Protein AF-A0A2T4VUI7-F1 (afdb_monomer)

Sequence (573 aa):
MQGNRWLVAGALALVMSFVGCDCGETPPGNTDDGGVISGRDGGNGEPDGGGTTPDGGDGTVLDGGPGSQCVAAGALCSRDKGAQCCTGVCGEDGHCPEPNPLCRSAGESCTSGIECCTNVCEGGKCGSSQCLDIGGSCSTPEQCCTKTCTSGQCAQIPSDTTSVCKVVGQACSVDGDCCSTNCQAGICARAYSCQGYNDICTRNAECCGNACSANADGGVGRCQFVTGGGGGGCIQDGNPCSSGSTCCSRTCVDLGYGATVCQPVSGCKLTGNFCTQDSDCCGGGPNPNGSVKCVGGRCDNGQSCNGVGNICGAGKLPDGGVTDINASQNCCDGKKAVCHVDSSGVPRCFGSAGIDGGLGACPSGYTGEPGCCMPEGNTCQFSDQCCNDALCLPAGDGTGRLSCQKPTCAPVGTLCNQGGVTCCPGTQCLPNTELTSACQVPPSTSDGGTPSTDGGTTADAGTGGPTCQANGATCTGGAQCCSGTCSGGTCQQPTVCEPQNGACTSGSDCCQGLRCDIPSGTTTGTCQPGATCSSSGQACSTANPCCSGLACTSSTGAACNGTSACACRVIIN

Structure (mmCIF, N/CA/C/O backbone):
data_AF-A0A2T4VUI7-F1
#
_entry.id   AF-A0A2T4VUI7-F1
#
loop_
_atom_site.group_PDB
_atom_site.id
_atom_site.type_symbol
_atom_site.label_atom_id
_atom_site.label_alt_id
_atom_site.label_comp_id
_atom_site.label_asym_id
_atom_site.label_entity_id
_atom_site.label_seq_id
_atom_site.pdbx_PDB_ins_code
_atom_site.Cartn_x
_atom_site.Cartn_y
_atom_site.Cartn_z
_atom_site.occupancy
_atom_site.B_iso_or_equiv
_atom_site.auth_seq_id
_atom_site.auth_comp_id
_atom_site.auth_asym_id
_atom_site.auth_atom_id
_atom_site.pdbx_PDB_model_num
ATOM 1 N N . MET A 1 1 ? -28.086 19.194 -52.677 1.00 34.38 1 MET A N 1
ATOM 2 C CA . MET A 1 1 ? -29.323 18.490 -53.083 1.00 34.38 1 MET A CA 1
ATOM 3 C C . MET A 1 1 ? -29.691 17.571 -51.920 1.00 34.38 1 MET A C 1
ATOM 5 O O . MET A 1 1 ? -28.932 16.654 -51.662 1.00 34.38 1 MET A O 1
ATOM 9 N N . GLN A 1 2 ? -30.502 18.031 -50.954 1.00 35.28 2 GLN A N 1
ATOM 10 C CA . GLN A 1 2 ? -31.954 17.740 -50.836 1.00 35.28 2 GLN A CA 1
ATOM 11 C C . GLN A 1 2 ? -32.261 16.255 -51.094 1.00 35.28 2 GLN A C 1
ATOM 13 O O . GLN A 1 2 ? -32.078 15.803 -52.215 1.00 35.28 2 GLN A O 1
ATOM 18 N N . GLY A 1 3 ? -32.540 15.444 -50.069 1.00 35.12 3 GLY A N 1
ATOM 19 C CA . GLY A 1 3 ? -33.860 15.168 -49.449 1.00 35.12 3 GLY A CA 1
ATOM 20 C C . GLY A 1 3 ? -33.919 13.634 -49.236 1.00 35.12 3 GLY A C 1
ATOM 21 O O . GLY A 1 3 ? -33.196 12.934 -49.931 1.00 35.12 3 GLY A O 1
ATOM 22 N N . ASN A 1 4 ? -34.621 12.968 -48.313 1.00 39.28 4 ASN A N 1
ATOM 23 C CA . ASN A 1 4 ? -35.848 13.173 -47.534 1.00 39.28 4 ASN A CA 1
ATOM 24 C C . ASN A 1 4 ? -35.764 12.222 -46.307 1.00 39.28 4 ASN A C 1
ATOM 26 O O . ASN A 1 4 ? -35.313 11.093 -46.458 1.00 39.28 4 ASN A O 1
ATOM 30 N N . ARG A 1 5 ? -36.006 12.639 -45.053 1.00 45.31 5 ARG A N 1
ATOM 31 C CA . ARG A 1 5 ? -37.287 12.586 -44.298 1.00 45.31 5 ARG A CA 1
ATOM 32 C C . ARG A 1 5 ? -38.210 11.409 -44.642 1.00 45.31 5 ARG A C 1
ATOM 34 O O . ARG A 1 5 ? -38.804 11.472 -45.701 1.00 45.31 5 ARG A O 1
ATOM 41 N N . TRP A 1 6 ? -38.463 10.495 -43.695 1.00 37.56 6 TRP A N 1
ATOM 42 C CA . TRP A 1 6 ? -39.817 10.042 -43.317 1.00 37.56 6 TRP A CA 1
ATOM 43 C C . TRP A 1 6 ? -39.835 9.660 -41.825 1.00 37.56 6 TRP A C 1
ATOM 45 O O . TRP A 1 6 ? -39.021 8.880 -41.345 1.00 37.56 6 TRP A O 1
ATOM 55 N N . LEU A 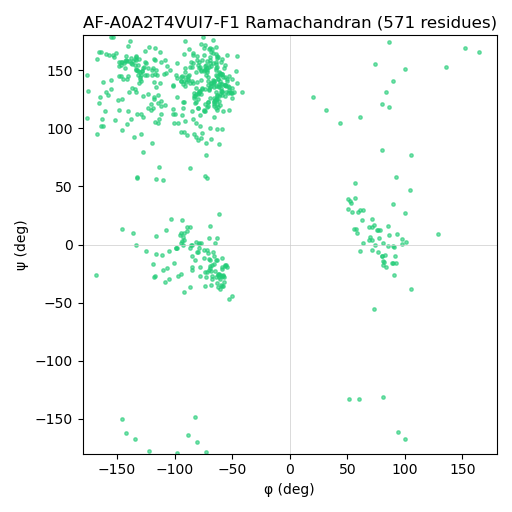1 7 ? -40.759 10.298 -41.112 1.00 43.22 7 LEU A N 1
ATOM 56 C CA . LEU A 1 7 ? -41.138 10.153 -39.710 1.00 43.22 7 LEU A CA 1
ATOM 57 C C . LEU A 1 7 ? -42.601 9.710 -39.777 1.00 43.22 7 LEU A C 1
ATOM 59 O O . LEU A 1 7 ? -43.368 10.452 -40.383 1.00 43.22 7 LEU A O 1
ATOM 63 N N . VAL A 1 8 ? -42.998 8.591 -39.167 1.00 37.22 8 VAL A N 1
ATOM 64 C CA . VAL A 1 8 ? -44.379 8.394 -38.685 1.00 37.22 8 VAL A CA 1
ATOM 65 C C . VAL A 1 8 ? -44.348 7.505 -37.443 1.00 37.22 8 VAL A C 1
ATOM 67 O O . VAL A 1 8 ? -43.961 6.341 -37.496 1.00 37.22 8 VAL A O 1
ATOM 70 N N . ALA A 1 9 ? -44.767 8.105 -36.333 1.00 37.88 9 ALA A N 1
ATOM 71 C CA . ALA A 1 9 ? -45.204 7.456 -35.109 1.00 37.88 9 ALA A CA 1
ATOM 72 C C . ALA A 1 9 ? -46.652 6.958 -35.258 1.00 37.88 9 ALA A C 1
ATOM 74 O O . ALA A 1 9 ? -47.438 7.552 -35.995 1.00 37.88 9 ALA A O 1
ATOM 75 N N . GLY A 1 10 ? -47.031 5.930 -34.500 1.00 31.25 10 GLY A N 1
ATOM 76 C CA . GLY A 1 10 ? -48.417 5.480 -34.392 1.00 31.25 10 GLY A CA 1
ATOM 77 C C . GLY A 1 10 ? -48.615 4.577 -33.182 1.00 31.25 10 GLY A C 1
ATOM 78 O O . GLY A 1 10 ? -48.238 3.412 -33.205 1.00 31.25 10 GLY A O 1
ATOM 79 N N . ALA A 1 11 ? -49.177 5.157 -32.126 1.00 38.22 11 ALA A N 1
ATOM 80 C CA . ALA A 1 11 ? -49.589 4.513 -30.888 1.00 38.22 11 ALA A CA 1
ATOM 81 C C . ALA A 1 11 ? -50.851 3.650 -31.070 1.00 38.22 11 ALA A C 1
ATOM 83 O O . ALA A 1 11 ? -51.712 3.999 -31.876 1.00 38.22 11 ALA A O 1
ATOM 84 N N . LEU A 1 12 ? -51.031 2.627 -30.225 1.00 32.62 12 LEU A N 1
ATOM 85 C CA . LEU A 1 12 ? -52.347 2.315 -29.659 1.00 32.62 12 LEU A CA 1
ATOM 86 C C . LEU A 1 12 ? -52.221 1.554 -28.330 1.00 32.62 12 LEU A C 1
ATOM 88 O O . LEU A 1 12 ? -51.445 0.612 -28.201 1.00 32.62 12 LEU A O 1
ATOM 92 N N . ALA A 1 13 ? -53.009 2.012 -27.362 1.00 37.75 13 ALA A N 1
ATOM 93 C CA . ALA A 1 13 ? -53.161 1.512 -26.005 1.00 37.75 13 ALA A CA 1
ATOM 94 C C . ALA A 1 13 ? -54.387 0.588 -25.867 1.00 37.75 13 ALA A C 1
ATOM 96 O O . ALA A 1 13 ? -55.362 0.749 -26.598 1.00 37.75 13 ALA A O 1
ATOM 97 N N . LEU A 1 14 ? -54.359 -0.297 -24.863 1.00 32.88 14 LEU A N 1
ATOM 98 C CA . LEU A 1 14 ? -55.512 -0.905 -24.171 1.00 32.88 14 LEU A CA 1
ATOM 99 C C . LEU A 1 14 ? -54.946 -1.480 -22.846 1.00 32.88 14 LEU A C 1
ATOM 101 O O . LEU A 1 14 ? -54.030 -2.289 -22.919 1.00 32.88 14 LEU A O 1
ATOM 105 N N . VAL A 1 15 ? -55.158 -0.969 -21.625 1.00 36.12 15 VAL A N 1
ATOM 106 C CA . VAL A 1 15 ? -56.336 -0.618 -20.795 1.00 36.12 15 VAL A CA 1
ATOM 107 C C . VAL A 1 15 ? -56.990 -1.820 -20.074 1.00 36.12 15 VAL A C 1
ATOM 109 O O . VAL A 1 15 ? -57.531 -2.707 -20.723 1.00 36.12 15 VAL A O 1
ATOM 112 N N . MET A 1 16 ? -57.011 -1.696 -18.727 1.00 35.44 16 MET A N 1
ATOM 113 C CA . MET A 1 16 ? -57.771 -2.382 -17.644 1.00 35.44 16 MET A CA 1
ATOM 114 C C . MET A 1 16 ? -57.169 -3.652 -17.006 1.00 35.44 16 MET A C 1
ATOM 116 O O . MET A 1 16 ? -56.692 -4.515 -17.723 1.00 35.44 16 MET A O 1
ATOM 120 N N . SER A 1 17 ? -57.236 -3.921 -15.689 1.00 37.09 17 SER A N 1
ATOM 121 C CA . SER A 1 17 ? -57.601 -3.166 -14.466 1.00 37.09 17 SER A CA 1
ATOM 122 C C . SER A 1 17 ? -57.369 -4.057 -13.219 1.00 37.09 17 SER A C 1
ATOM 124 O O . SER A 1 17 ? -57.589 -5.260 -13.284 1.00 37.09 17 SER A O 1
ATOM 126 N N . PHE A 1 18 ? -56.956 -3.419 -12.115 1.00 37.16 18 PHE A N 1
ATOM 127 C CA . PHE A 1 18 ? -57.157 -3.665 -10.665 1.00 37.16 18 PHE A CA 1
ATOM 128 C C . PHE A 1 18 ? -57.574 -5.036 -10.083 1.00 37.16 18 PHE A C 1
ATOM 130 O O . PHE A 1 18 ? -58.681 -5.485 -10.349 1.00 37.16 18 PHE A O 1
ATOM 137 N N . VAL A 1 19 ? -56.781 -5.518 -9.103 1.00 40.31 19 VAL A N 1
ATOM 138 C CA . VAL A 1 19 ? -57.129 -5.964 -7.716 1.00 40.31 19 VAL A CA 1
ATOM 139 C C . VAL A 1 19 ? -55.799 -5.868 -6.918 1.00 40.31 19 VAL A C 1
ATOM 141 O O . VAL A 1 19 ? -54.789 -6.328 -7.430 1.00 40.31 19 VAL A O 1
ATOM 144 N N . GLY A 1 20 ? -55.602 -5.246 -5.750 1.00 34.50 20 GLY A N 1
ATOM 145 C CA . GLY A 1 20 ? -56.493 -4.836 -4.668 1.00 34.50 20 GLY A CA 1
ATOM 146 C C . GLY A 1 20 ? -56.333 -5.764 -3.454 1.00 34.50 20 GLY A C 1
ATOM 147 O O . GLY A 1 20 ? -57.193 -6.610 -3.264 1.00 34.50 20 GLY A O 1
ATOM 148 N N . CYS A 1 21 ? -55.270 -5.622 -2.648 1.00 32.50 21 CYS A N 1
ATOM 149 C CA . CYS A 1 21 ? -55.190 -6.231 -1.310 1.00 32.50 21 CYS A CA 1
ATOM 150 C C . CYS A 1 21 ? -54.654 -5.218 -0.290 1.00 32.50 21 CYS A C 1
ATOM 152 O O . CYS A 1 21 ? -53.450 -5.085 -0.094 1.00 32.50 21 CYS A O 1
ATOM 154 N N . ASP A 1 22 ? -55.593 -4.527 0.345 1.00 40.19 22 ASP A N 1
ATOM 155 C CA . ASP A 1 22 ? -55.513 -4.005 1.707 1.00 40.19 22 ASP A CA 1
ATOM 156 C C . ASP A 1 22 ? -56.849 -4.387 2.359 1.00 40.19 22 ASP A C 1
ATOM 158 O O . ASP A 1 22 ? -57.880 -4.202 1.712 1.00 40.19 22 ASP A O 1
ATOM 162 N N . CYS A 1 23 ? -56.812 -4.964 3.561 1.00 31.72 23 CYS A N 1
ATOM 163 C CA . CYS A 1 23 ? -57.872 -4.964 4.576 1.00 31.72 23 CYS A CA 1
ATOM 164 C C . CYS A 1 23 ? -57.251 -5.439 5.904 1.00 31.72 23 CYS A C 1
ATOM 166 O O . CYS A 1 23 ? -56.719 -6.549 5.976 1.00 31.72 23 CYS A O 1
ATOM 168 N N . GLY A 1 24 ? -57.339 -4.605 6.942 1.00 37.72 24 GLY A N 1
ATOM 169 C CA . GLY A 1 24 ? -56.974 -4.930 8.320 1.00 37.72 24 GLY A CA 1
ATOM 170 C C . GLY A 1 24 ? -58.098 -5.542 9.173 1.00 37.72 24 GLY A C 1
ATOM 171 O O . GLY A 1 24 ? -59.138 -5.950 8.666 1.00 37.72 24 GLY A O 1
ATOM 172 N N . GLU A 1 25 ? -57.834 -5.504 10.487 1.00 33.25 25 GLU A N 1
ATOM 173 C CA . GLU A 1 25 ? -58.699 -5.739 11.666 1.00 33.25 25 GLU A CA 1
ATOM 174 C C . GLU A 1 25 ? -58.955 -7.189 12.170 1.00 33.25 25 GLU A C 1
ATOM 176 O O . GLU A 1 25 ? -59.269 -8.117 11.432 1.00 33.25 25 GLU A O 1
ATOM 181 N N . THR A 1 26 ? -58.780 -7.336 13.497 1.00 40.25 26 THR A N 1
ATOM 182 C CA . THR A 1 26 ? -59.082 -8.451 14.444 1.00 40.25 26 THR A CA 1
ATOM 183 C C . THR A 1 26 ? -60.610 -8.684 14.596 1.00 40.25 26 THR A C 1
ATOM 185 O O . THR A 1 26 ? -61.327 -7.854 14.035 1.00 40.25 26 THR A O 1
ATOM 188 N N . PRO A 1 27 ? -61.209 -9.685 15.331 1.00 48.72 27 PRO A N 1
ATOM 189 C CA . PRO A 1 27 ? -60.799 -10.503 16.521 1.00 48.72 27 PRO A CA 1
ATOM 190 C C . PRO A 1 27 ? -61.359 -11.984 16.456 1.00 48.72 27 PRO A C 1
ATOM 192 O O . PRO A 1 27 ? -61.575 -12.431 15.331 1.00 48.72 27 PRO A O 1
ATOM 195 N N . PRO A 1 28 ? -61.684 -12.783 17.525 1.00 47.53 28 PRO A N 1
ATOM 196 C CA . PRO A 1 28 ? -61.450 -12.750 18.983 1.00 47.53 28 PRO A CA 1
ATOM 197 C C . PRO A 1 28 ? -60.712 -14.012 19.524 1.00 47.53 28 PRO A C 1
ATOM 199 O O . PRO A 1 28 ? -60.279 -14.875 18.767 1.00 47.53 28 PRO A O 1
ATOM 202 N N . GLY A 1 29 ? -60.514 -14.082 20.847 1.00 30.31 29 GLY A N 1
ATOM 203 C CA . GLY A 1 29 ? -59.561 -14.982 21.506 1.00 30.31 29 GLY A CA 1
ATOM 204 C C . GLY A 1 29 ? -60.074 -16.301 22.092 1.00 30.31 29 GLY A C 1
ATOM 205 O O . GLY A 1 29 ? -61.255 -16.623 22.030 1.00 30.31 29 GLY A O 1
ATOM 206 N N . ASN A 1 30 ? -59.116 -17.032 22.669 1.00 33.41 30 ASN A N 1
ATOM 207 C CA . ASN A 1 30 ? -59.160 -17.797 23.928 1.00 33.41 30 ASN A CA 1
ATOM 208 C C . ASN A 1 30 ? -57.744 -18.369 24.156 1.00 33.41 30 ASN A C 1
ATOM 210 O O . ASN A 1 30 ? -57.196 -19.006 23.261 1.00 33.41 30 ASN A O 1
ATOM 214 N N . THR A 1 31 ? -57.014 -17.832 25.140 1.00 35.31 31 THR A N 1
ATOM 215 C CA . THR A 1 31 ? -56.717 -18.455 26.453 1.00 35.31 31 THR A CA 1
ATOM 216 C C . THR A 1 31 ? -55.952 -19.771 26.342 1.00 35.31 31 THR A C 1
ATOM 218 O O . THR A 1 31 ? -56.517 -20.767 25.907 1.00 35.31 31 THR A O 1
ATOM 221 N N . ASP A 1 32 ? -54.677 -19.755 26.743 1.00 38.62 32 ASP A N 1
ATOM 222 C CA . ASP A 1 32 ? -54.273 -20.367 28.015 1.00 38.62 32 ASP A CA 1
ATOM 223 C C . ASP A 1 32 ? -52.892 -19.855 28.484 1.00 38.62 32 ASP A C 1
ATOM 225 O O . ASP A 1 32 ? -51.983 -19.597 27.694 1.00 38.62 32 ASP A O 1
ATOM 229 N N . ASP A 1 33 ? -52.845 -19.645 29.801 1.00 37.94 33 ASP A N 1
ATOM 230 C CA . ASP A 1 33 ? -51.804 -19.166 30.724 1.00 37.94 33 ASP A CA 1
ATOM 231 C C . ASP A 1 33 ? -50.410 -19.808 30.532 1.00 37.94 33 ASP A C 1
ATOM 233 O O . ASP A 1 33 ? -50.281 -20.878 29.951 1.00 37.94 33 ASP A O 1
ATOM 237 N N . GLY A 1 34 ? -49.269 -19.301 31.007 1.00 32.91 34 GLY A N 1
ATOM 238 C CA . GLY A 1 34 ? -48.860 -18.348 32.048 1.00 32.91 34 GLY A CA 1
ATOM 239 C C . GLY A 1 34 ? -47.339 -18.587 32.257 1.00 32.91 34 GLY A C 1
ATOM 240 O O . GLY A 1 34 ? -46.797 -19.572 31.774 1.00 32.91 34 GLY A O 1
ATOM 241 N N . GLY A 1 35 ? -46.523 -17.767 32.905 1.00 30.34 35 GLY A N 1
ATOM 242 C CA . GLY A 1 35 ? -46.743 -16.564 33.667 1.00 30.34 35 GLY A CA 1
ATOM 243 C C . GLY A 1 35 ? -45.408 -15.844 33.881 1.00 30.34 35 GLY A C 1
ATOM 244 O O . GLY A 1 35 ? -44.317 -16.370 33.661 1.00 30.34 35 GLY A O 1
ATOM 245 N N . VAL A 1 36 ? -45.548 -14.598 34.297 1.00 38.50 36 VAL A N 1
ATOM 246 C CA . VAL A 1 36 ? -44.488 -13.678 34.691 1.00 38.50 36 VAL A CA 1
ATOM 247 C C . VAL A 1 36 ? -43.991 -14.073 36.083 1.00 38.50 36 VAL A C 1
ATOM 249 O O . VAL A 1 36 ? -44.809 -14.247 36.985 1.00 38.50 36 VAL A O 1
ATOM 252 N N . ILE A 1 37 ? -42.675 -14.129 36.293 1.00 40.31 37 ILE A N 1
ATOM 253 C CA . ILE A 1 37 ? -42.085 -13.952 37.626 1.00 40.31 37 ILE A CA 1
ATOM 254 C C . ILE A 1 37 ? -41.002 -12.879 37.572 1.00 40.31 37 ILE A C 1
ATOM 256 O O . ILE A 1 37 ? -39.926 -13.051 37.007 1.00 40.31 37 ILE A O 1
ATOM 260 N N . SER A 1 38 ? -41.334 -11.750 38.187 1.00 41.12 38 SER A N 1
ATOM 261 C CA . SER A 1 38 ? -40.398 -10.749 38.675 1.00 41.12 38 SER A CA 1
ATOM 262 C C . SER A 1 38 ? -39.533 -11.363 39.777 1.00 41.12 38 SER A C 1
ATOM 264 O O . SER A 1 38 ? -40.070 -11.923 40.731 1.00 41.12 38 SER A O 1
ATOM 266 N N . GLY A 1 39 ? -38.217 -11.187 39.693 1.00 33.12 39 GLY A N 1
ATOM 267 C CA . GLY A 1 39 ? -37.278 -11.513 40.763 1.00 33.12 39 GLY A CA 1
ATOM 268 C C . GLY A 1 39 ? -36.121 -10.522 40.763 1.00 33.12 39 GLY A C 1
ATOM 269 O O . GLY A 1 39 ? -35.209 -10.627 39.952 1.00 33.12 39 GLY A O 1
ATOM 270 N N . ARG A 1 40 ? -36.206 -9.526 41.650 1.00 39.25 40 ARG A N 1
ATOM 271 C CA . ARG A 1 40 ? -35.055 -8.761 42.140 1.00 39.25 40 ARG A CA 1
ATOM 272 C C . ARG A 1 40 ? -34.204 -9.690 43.004 1.00 39.25 40 ARG A C 1
ATOM 274 O O . ARG A 1 40 ? -34.793 -10.333 43.857 1.00 39.25 40 ARG A O 1
ATOM 281 N N . ASP A 1 41 ? -32.889 -9.640 42.820 1.00 38.47 41 ASP A N 1
ATOM 282 C CA . ASP A 1 41 ? -31.808 -9.754 43.817 1.00 38.47 41 ASP A CA 1
ATOM 283 C C . ASP A 1 41 ? -30.543 -9.242 43.079 1.00 38.47 41 ASP A C 1
ATOM 285 O O . ASP A 1 41 ? -30.304 -9.627 41.943 1.00 38.47 41 ASP A O 1
ATOM 289 N N . GLY A 1 42 ? -29.731 -8.282 43.528 1.00 36.00 42 GLY A N 1
ATOM 290 C CA . GLY A 1 42 ? -29.461 -7.852 44.892 1.00 36.00 42 GLY A CA 1
ATOM 291 C C . GLY A 1 42 ? -28.255 -8.594 45.475 1.00 36.00 42 GLY A C 1
ATOM 292 O O . GLY A 1 42 ? -28.410 -9.254 46.492 1.00 36.00 42 GLY A O 1
ATOM 293 N N . GLY A 1 43 ? -27.071 -8.505 44.855 1.00 33.47 43 GLY A N 1
ATOM 294 C CA . GLY A 1 43 ? -25.853 -9.133 45.379 1.00 33.47 43 GLY A CA 1
ATOM 295 C C . GLY A 1 43 ? -24.580 -8.400 44.964 1.00 33.47 43 GLY A C 1
ATOM 296 O O . GLY A 1 43 ? -24.171 -8.466 43.812 1.00 33.47 43 GLY A O 1
ATOM 297 N N . ASN A 1 44 ? -23.976 -7.701 45.924 1.00 35.69 44 ASN A N 1
ATOM 298 C CA . ASN A 1 44 ? -22.642 -7.112 45.841 1.00 35.69 44 ASN A CA 1
ATOM 299 C C . ASN A 1 44 ? -21.567 -8.214 45.869 1.00 35.69 44 ASN A C 1
ATOM 301 O O . ASN A 1 44 ? -21.665 -9.133 46.682 1.00 35.69 44 ASN A O 1
ATOM 305 N N . GLY A 1 45 ? -20.515 -8.059 45.066 1.00 30.69 45 GLY A N 1
ATOM 306 C CA . GLY A 1 45 ? -19.288 -8.853 45.138 1.00 30.69 45 GLY A CA 1
ATOM 307 C C . GLY A 1 45 ? -18.151 -8.149 44.395 1.00 30.69 45 GLY A C 1
ATOM 308 O O . GLY A 1 45 ? -18.124 -8.148 43.170 1.00 30.69 45 GLY A O 1
ATOM 309 N N . GLU A 1 46 ? -17.264 -7.506 45.153 1.00 33.25 46 GLU A N 1
ATOM 310 C CA . GLU A 1 46 ? -15.953 -6.991 44.723 1.00 33.25 46 GLU A CA 1
ATOM 311 C C . GLU A 1 46 ? -14.930 -8.145 44.530 1.00 33.25 46 GLU A C 1
ATOM 313 O O . GLU A 1 46 ? -15.266 -9.295 44.817 1.00 33.25 46 GLU A O 1
ATOM 318 N N . PRO A 1 47 ? -13.725 -7.884 43.977 1.00 43.25 47 PRO A N 1
ATOM 319 C CA . PRO A 1 47 ? -13.107 -8.728 42.958 1.00 43.25 47 PRO A CA 1
ATOM 320 C C . PRO A 1 47 ? -12.130 -9.763 43.523 1.00 43.25 47 PRO A C 1
ATOM 322 O O . PRO A 1 47 ? -11.293 -9.437 44.361 1.00 43.25 47 PRO A O 1
ATOM 325 N N . ASP A 1 48 ? -12.144 -10.969 42.955 1.00 34.16 48 ASP A N 1
ATOM 326 C CA . ASP A 1 48 ? -11.035 -11.915 43.084 1.00 34.16 48 ASP A CA 1
ATOM 327 C C . ASP A 1 48 ? -10.194 -11.901 41.806 1.00 34.16 48 ASP A C 1
ATOM 329 O O . ASP A 1 48 ? -10.622 -12.305 40.723 1.00 34.16 48 ASP A O 1
ATOM 333 N N . GLY A 1 49 ? -8.967 -11.402 41.957 1.00 36.00 49 GLY A N 1
ATOM 334 C CA . GLY A 1 49 ? -7.895 -11.583 40.996 1.00 36.00 49 GLY A CA 1
ATOM 335 C C . GLY A 1 49 ? -7.415 -13.032 41.000 1.00 36.00 49 GLY A C 1
ATOM 336 O O . GLY A 1 49 ? -7.130 -13.612 42.045 1.00 36.00 49 GLY A O 1
ATOM 337 N N . GLY A 1 50 ? -7.275 -13.600 39.809 1.00 28.44 50 GLY A N 1
ATOM 338 C CA . GLY A 1 50 ? -6.701 -14.922 39.609 1.00 28.44 50 GLY A CA 1
ATOM 339 C C . GLY A 1 50 ? -6.415 -15.126 38.134 1.00 28.44 50 GLY A C 1
ATOM 340 O O . GLY A 1 50 ? -7.307 -15.480 37.370 1.00 28.44 50 GLY A O 1
ATOM 341 N N . GLY A 1 51 ? -5.174 -14.849 37.731 1.00 42.59 51 GLY A N 1
ATOM 342 C CA . GLY A 1 51 ? -4.702 -15.105 36.378 1.00 42.59 51 GLY A CA 1
ATOM 343 C C . GLY A 1 51 ? -4.884 -16.575 36.016 1.00 42.59 51 GLY A C 1
ATOM 344 O O . GLY A 1 51 ? -4.436 -17.462 36.741 1.00 42.59 51 GLY A O 1
ATOM 345 N N . THR A 1 52 ? -5.528 -16.815 34.881 1.00 30.38 52 THR A N 1
ATOM 346 C CA . THR A 1 52 ? -5.513 -18.110 34.211 1.00 30.38 52 THR A CA 1
ATOM 347 C C . THR A 1 52 ? -4.896 -17.908 32.836 1.00 30.38 52 THR A C 1
ATOM 349 O O . THR A 1 52 ? -5.353 -17.120 32.014 1.00 30.38 52 THR A O 1
ATOM 352 N N . THR A 1 53 ? -3.773 -18.583 32.634 1.00 36.12 53 THR A N 1
ATOM 353 C CA . THR A 1 53 ? -3.216 -18.909 31.324 1.00 36.12 53 THR A CA 1
ATOM 354 C C . THR A 1 53 ? -4.247 -19.730 30.541 1.00 36.12 53 THR A C 1
ATOM 356 O O . THR A 1 53 ? -4.740 -20.713 31.103 1.00 36.12 53 THR A O 1
ATOM 359 N N . PRO A 1 54 ? -4.568 -19.418 29.272 1.00 42.06 54 PRO A N 1
ATOM 360 C CA . PRO A 1 54 ? -5.365 -20.320 28.456 1.00 42.06 54 PRO A CA 1
ATOM 361 C C . PRO A 1 54 ? -4.449 -21.408 27.885 1.00 42.06 54 PRO A C 1
ATOM 363 O O . PRO A 1 54 ? -3.849 -21.237 26.828 1.00 42.06 54 PRO A O 1
ATOM 366 N N . ASP A 1 55 ? -4.345 -22.526 28.599 1.00 37.81 55 ASP A N 1
ATOM 367 C CA . ASP A 1 55 ? -3.974 -23.809 28.000 1.00 37.81 55 ASP A CA 1
ATOM 368 C C . ASP A 1 55 ? -5.272 -24.543 27.619 1.00 37.81 55 ASP A C 1
ATOM 370 O O . ASP A 1 55 ? -6.083 -24.870 28.485 1.00 37.81 55 ASP A O 1
ATOM 374 N N . GLY A 1 56 ? -5.455 -24.792 26.316 1.00 48.03 56 GLY A N 1
ATOM 375 C CA . GLY A 1 56 ? -6.437 -25.732 25.752 1.00 48.03 56 GLY A CA 1
ATOM 376 C C . GLY A 1 56 ? -7.889 -25.240 25.646 1.00 48.03 56 GLY A C 1
ATOM 377 O O . GLY A 1 56 ? -8.724 -25.595 26.472 1.00 48.03 56 GLY A O 1
ATOM 378 N N . GLY A 1 57 ? -8.217 -24.475 24.597 1.00 42.38 57 GLY A N 1
ATOM 379 C CA . GLY A 1 57 ? -9.587 -24.029 24.301 1.00 42.38 57 GLY A CA 1
ATOM 380 C C . GLY A 1 57 ? -10.432 -25.053 23.524 1.00 42.38 57 GLY A C 1
ATOM 381 O O . GLY A 1 57 ? -9.962 -25.657 22.563 1.00 42.38 57 GLY A O 1
ATOM 382 N N . ASP A 1 58 ? -11.700 -25.175 23.923 1.00 48.66 58 ASP A N 1
ATOM 383 C CA . ASP A 1 58 ? -12.817 -26.016 23.435 1.00 48.66 58 ASP A CA 1
ATOM 384 C C . ASP A 1 58 ? -13.254 -25.771 21.964 1.00 48.66 58 ASP A C 1
ATOM 386 O O . ASP A 1 58 ? -14.407 -25.960 21.591 1.00 48.66 58 ASP A O 1
ATOM 390 N N . GLY A 1 59 ? -12.371 -25.279 21.091 1.00 52.06 59 GLY A N 1
ATOM 391 C CA . GLY A 1 59 ? -12.695 -25.012 19.679 1.00 52.06 59 GLY A CA 1
ATOM 392 C C . GLY A 1 59 ? -13.769 -23.936 19.431 1.00 52.06 59 GLY A C 1
ATOM 393 O O . GLY A 1 59 ? -14.096 -23.661 18.278 1.00 52.06 59 GLY A O 1
ATOM 394 N N . THR A 1 60 ? -14.313 -23.299 20.471 1.00 57.34 60 THR A N 1
ATOM 395 C CA . THR A 1 60 ? -15.249 -22.178 20.347 1.00 57.34 60 THR A CA 1
ATOM 396 C C . THR A 1 60 ? -14.473 -20.872 20.194 1.00 57.34 60 THR A C 1
ATOM 398 O O . THR A 1 60 ? -13.772 -20.451 21.116 1.00 57.34 60 THR A O 1
ATOM 401 N N . VAL A 1 61 ? -14.597 -20.223 19.037 1.00 59.50 61 VAL A N 1
ATOM 402 C CA . VAL A 1 61 ? -14.043 -18.883 18.802 1.00 59.50 61 VAL A CA 1
ATOM 403 C C . VAL A 1 61 ? -14.774 -17.896 19.724 1.00 59.50 61 VAL A C 1
ATOM 405 O O . VAL A 1 61 ? -16.003 -17.856 19.710 1.00 59.50 61 VAL A O 1
ATOM 408 N N . LEU A 1 62 ? -14.035 -17.143 20.549 1.00 65.50 62 LEU A N 1
ATOM 409 C CA . LEU A 1 62 ? -14.598 -16.111 21.435 1.00 65.50 62 LEU A CA 1
ATOM 410 C C . LEU A 1 62 ? -15.384 -15.074 20.623 1.00 65.50 62 LEU A C 1
ATOM 412 O O . LEU A 1 62 ? -15.038 -14.834 19.469 1.00 65.50 62 LEU A O 1
ATOM 416 N N . ASP A 1 63 ? -16.397 -14.438 21.212 1.00 65.56 63 ASP A N 1
ATOM 417 C CA . ASP A 1 63 ? -17.132 -13.362 20.539 1.00 65.56 63 ASP A CA 1
ATOM 418 C C . ASP A 1 63 ? -16.192 -12.190 20.208 1.00 65.56 63 ASP A C 1
ATOM 420 O O . ASP A 1 63 ? -15.459 -11.686 21.062 1.00 65.56 63 ASP A O 1
ATOM 424 N N . GLY A 1 64 ? -16.208 -11.777 18.941 1.00 71.44 64 GLY A N 1
ATOM 425 C CA . GLY A 1 64 ? -15.476 -10.613 18.455 1.00 71.44 64 GLY A CA 1
ATOM 426 C C . GLY A 1 64 ? -16.242 -9.318 18.666 1.00 71.44 64 GLY A C 1
ATOM 427 O O . GLY A 1 64 ? -17.452 -9.303 18.881 1.00 71.44 64 GLY A O 1
ATOM 428 N N . GLY A 1 65 ? -15.525 -8.206 18.576 1.00 83.00 65 GLY A N 1
ATOM 429 C CA . GLY A 1 65 ? -16.103 -6.867 18.577 1.00 83.00 65 GLY A CA 1
ATOM 430 C C . GLY A 1 65 ? -15.142 -5.810 19.121 1.00 83.00 65 GLY A C 1
ATOM 431 O O . GLY A 1 65 ? -14.098 -6.147 19.691 1.00 83.00 65 GLY A O 1
ATOM 432 N N . PRO A 1 66 ? -15.469 -4.521 18.977 1.00 84.06 66 PRO A N 1
ATOM 433 C CA . PRO A 1 66 ? -14.705 -3.454 19.614 1.00 84.06 66 PRO A CA 1
ATOM 434 C C . PRO A 1 66 ? -14.625 -3.673 21.132 1.00 84.06 66 PRO A C 1
ATOM 436 O O . PRO A 1 66 ? -15.608 -4.058 21.764 1.00 84.06 66 PRO A O 1
ATOM 439 N N . GLY A 1 67 ? -13.454 -3.454 21.728 1.00 85.50 67 GLY A N 1
ATOM 440 C CA . GLY A 1 67 ? -13.193 -3.709 23.149 1.00 85.50 67 GLY A CA 1
ATOM 441 C C . GLY A 1 67 ? -12.900 -5.167 23.521 1.00 85.50 67 GLY A C 1
ATOM 442 O O . GLY A 1 67 ? -12.488 -5.419 24.654 1.00 85.50 67 GLY A O 1
ATOM 443 N N . SER A 1 68 ? -13.083 -6.128 22.608 1.00 87.88 68 SER A N 1
ATOM 444 C CA . SER A 1 68 ? -12.764 -7.540 22.868 1.00 87.88 68 SER A CA 1
ATOM 445 C C . SER A 1 68 ? -11.253 -7.783 22.957 1.00 87.88 68 SER A C 1
ATOM 447 O O . SER A 1 68 ? -10.450 -7.062 22.357 1.00 87.88 68 SER A O 1
ATOM 449 N N . GLN A 1 69 ? -10.852 -8.816 23.702 1.00 90.25 69 GLN A N 1
ATOM 450 C CA . GLN A 1 69 ? -9.471 -9.298 23.650 1.00 90.25 69 GLN A CA 1
ATOM 451 C C . GLN A 1 69 ? -9.207 -9.965 22.301 1.00 90.25 69 GLN A C 1
ATOM 453 O O . GLN A 1 69 ? -10.012 -10.768 21.827 1.00 90.25 69 GLN A O 1
ATOM 458 N N . CYS A 1 70 ? -8.073 -9.632 21.690 1.00 88.69 70 CYS A N 1
ATOM 459 C CA . CYS A 1 70 ? -7.646 -10.284 20.462 1.00 88.69 70 CYS A CA 1
ATOM 460 C C . CYS A 1 70 ? -7.019 -11.655 20.755 1.00 88.69 70 CYS A C 1
ATOM 462 O O . CYS A 1 70 ? -6.519 -11.909 21.852 1.00 88.69 70 CYS A O 1
ATOM 464 N N . VAL A 1 71 ? -7.025 -12.539 19.759 1.00 88.81 71 VAL A N 1
ATOM 465 C CA . VAL A 1 71 ? -6.376 -13.856 19.840 1.00 88.81 71 VAL A CA 1
ATOM 466 C C . VAL A 1 71 ? -4.959 -13.808 19.264 1.00 88.81 71 VAL A C 1
ATOM 468 O O . VAL A 1 71 ? -4.675 -13.063 18.325 1.00 88.81 71 VAL A O 1
ATOM 471 N N . ALA A 1 72 ? -4.042 -14.570 19.861 1.00 85.62 72 ALA A N 1
ATOM 472 C CA . ALA A 1 72 ? -2.623 -14.548 19.509 1.00 85.62 72 ALA A CA 1
ATOM 473 C C . ALA A 1 72 ? -2.340 -15.122 18.107 1.00 85.62 72 ALA A C 1
ATOM 475 O O . ALA A 1 72 ? -3.169 -15.813 17.518 1.00 85.62 72 ALA A O 1
ATOM 476 N N . ALA A 1 73 ? -1.136 -14.865 17.591 1.00 80.75 73 ALA A N 1
ATOM 477 C CA . ALA A 1 73 ? -0.620 -15.523 16.393 1.00 80.75 73 ALA A CA 1
ATOM 478 C C . ALA A 1 73 ? -0.746 -17.056 16.475 1.00 80.75 73 ALA A C 1
ATOM 480 O O . ALA A 1 73 ? -0.572 -17.647 17.541 1.00 80.75 73 ALA A O 1
ATOM 481 N N . GLY A 1 74 ? -1.070 -17.694 15.350 1.00 80.44 74 GLY A N 1
ATOM 482 C CA . GLY A 1 74 ? -1.285 -19.137 15.245 1.00 80.44 74 GLY A CA 1
ATOM 483 C C . GLY A 1 74 ? -2.572 -19.653 15.896 1.00 80.44 74 GLY A C 1
ATOM 484 O O . GLY A 1 74 ? -2.869 -20.837 15.768 1.00 80.44 74 GLY A O 1
ATOM 485 N N . ALA A 1 75 ? -3.352 -18.808 16.580 1.00 86.31 75 ALA A N 1
ATOM 486 C CA . ALA A 1 75 ? -4.666 -19.195 17.081 1.00 86.31 75 ALA A CA 1
ATOM 487 C C . ALA A 1 75 ? -5.688 -19.285 15.940 1.00 86.31 75 ALA A C 1
ATOM 489 O O . ALA A 1 75 ? -5.563 -18.593 14.928 1.00 86.31 75 ALA A O 1
ATOM 490 N N . LEU A 1 76 ? -6.720 -20.108 16.139 1.00 83.88 76 LEU A N 1
ATOM 491 C CA . LEU A 1 76 ? -7.873 -20.172 15.245 1.00 83.88 76 LEU A CA 1
ATOM 492 C C . LEU A 1 76 ? -8.627 -18.839 15.245 1.00 83.88 76 LEU A C 1
ATOM 494 O O . LEU A 1 76 ? -8.900 -18.259 16.297 1.00 83.88 76 LEU A O 1
ATOM 498 N N . CYS A 1 77 ? -9.014 -18.403 14.057 1.00 85.56 77 CYS A N 1
ATOM 499 C CA . CYS A 1 77 ? -9.828 -17.226 13.817 1.00 85.56 77 CYS A CA 1
ATOM 500 C C . CYS A 1 77 ? -10.836 -17.508 12.698 1.00 85.56 77 CYS A C 1
ATOM 502 O O . CYS A 1 77 ? -10.788 -18.530 12.013 1.00 85.56 77 CYS A O 1
ATOM 504 N N . SER A 1 78 ? -11.769 -16.587 12.488 1.00 84.31 78 SER A N 1
ATOM 505 C CA . SER A 1 78 ? -12.629 -16.604 11.308 1.00 84.31 78 SER A CA 1
ATOM 506 C C . SER A 1 78 ? -12.854 -15.179 10.825 1.00 84.31 78 SER A C 1
ATOM 508 O O . SER A 1 78 ? -12.991 -14.254 11.624 1.00 84.31 78 SER A O 1
ATOM 510 N N . ARG A 1 79 ? -12.894 -15.004 9.500 1.00 82.38 79 ARG A N 1
ATOM 511 C CA . ARG A 1 79 ? -13.271 -13.729 8.875 1.00 82.38 79 ARG A CA 1
ATOM 512 C C . ARG A 1 79 ? -14.759 -13.423 9.053 1.00 82.38 79 ARG A C 1
ATOM 514 O O . ARG A 1 79 ? -15.133 -12.260 9.032 1.00 82.38 79 ARG A O 1
ATOM 521 N N . ASP A 1 80 ? -15.594 -14.429 9.302 1.00 81.62 80 ASP A N 1
ATOM 522 C CA . ASP A 1 80 ? -17.044 -14.254 9.400 1.00 81.62 80 ASP A CA 1
ATOM 523 C C . ASP A 1 80 ? -17.510 -13.979 10.834 1.00 81.62 80 ASP A C 1
ATOM 525 O O . ASP A 1 80 ? -18.413 -13.171 11.055 1.00 81.62 80 ASP A O 1
ATOM 529 N N . LYS A 1 81 ? -16.940 -14.678 11.828 1.00 74.50 81 LYS A N 1
ATOM 530 C CA . LYS A 1 81 ? -17.401 -14.631 13.227 1.00 74.50 81 LYS A CA 1
ATOM 531 C C . LYS A 1 81 ? -16.260 -14.817 14.225 1.00 74.50 81 LYS A C 1
ATOM 533 O O . LYS A 1 81 ? -15.390 -15.654 14.022 1.00 74.50 81 LYS A O 1
ATOM 538 N N . GLY A 1 82 ? -16.349 -14.125 15.359 1.00 72.38 82 GLY A N 1
ATOM 539 C CA . GLY A 1 82 ? -15.507 -14.369 16.531 1.00 72.38 82 GLY A CA 1
ATOM 540 C C . GLY A 1 82 ? -14.319 -13.413 16.701 1.00 72.38 82 GLY A C 1
ATOM 541 O O . GLY A 1 82 ? -14.283 -12.343 16.108 1.00 72.38 82 GLY A O 1
ATOM 542 N N . ALA A 1 83 ? -13.381 -13.742 17.585 1.00 71.88 83 ALA A N 1
ATOM 543 C CA . ALA A 1 83 ? -12.321 -12.833 18.000 1.00 71.88 83 ALA A CA 1
ATOM 544 C C . ALA A 1 83 ? -11.317 -12.535 16.879 1.00 71.88 83 ALA A C 1
ATOM 546 O O . ALA A 1 83 ? -10.882 -13.418 16.140 1.00 71.88 83 ALA A O 1
ATOM 547 N N . GLN A 1 84 ? -10.922 -11.264 16.798 1.00 82.44 84 GLN A N 1
ATOM 548 C CA . GLN A 1 84 ? -9.931 -10.789 15.841 1.00 82.44 84 GLN A CA 1
ATOM 549 C C . GLN A 1 84 ? -8.511 -11.143 16.263 1.00 82.44 84 GLN A C 1
ATOM 551 O O . GLN A 1 84 ? -8.177 -11.173 17.450 1.00 82.44 84 GLN A O 1
ATOM 556 N N . CYS A 1 85 ? -7.649 -11.337 15.274 1.00 87.19 85 CYS A N 1
ATOM 557 C CA . CYS A 1 85 ? -6.238 -11.583 15.506 1.00 87.19 85 CYS A CA 1
ATOM 558 C C . CYS A 1 85 ? -5.558 -10.356 16.112 1.00 87.19 85 CYS A C 1
ATOM 560 O O . CYS A 1 85 ? -5.757 -9.228 15.660 1.00 87.19 85 CYS A O 1
ATOM 562 N N . CYS A 1 86 ? -4.666 -10.569 17.077 1.00 88.12 86 CYS A N 1
ATOM 563 C CA . CYS A 1 86 ? -3.755 -9.526 17.553 1.00 88.12 86 CYS A CA 1
ATOM 564 C C . CYS A 1 86 ? -2.783 -9.070 16.460 1.00 88.12 86 CYS A C 1
ATOM 566 O O . CYS A 1 86 ? -2.139 -8.034 16.605 1.00 88.12 86 CYS A O 1
ATOM 568 N N . THR A 1 87 ? -2.698 -9.837 15.373 1.00 79.00 87 THR A N 1
ATOM 569 C CA . THR A 1 87 ? -1.983 -9.500 14.147 1.00 79.00 87 THR A CA 1
ATOM 570 C C . THR A 1 87 ? -2.886 -8.822 13.112 1.00 79.00 87 THR A C 1
ATOM 572 O O . THR A 1 87 ? -2.395 -8.416 12.074 1.00 79.00 87 THR A O 1
ATOM 575 N N . GLY A 1 88 ? -4.179 -8.605 13.385 1.00 81.81 88 GLY A N 1
ATOM 576 C CA . GLY A 1 88 ? -5.046 -7.647 12.684 1.00 81.81 88 GLY A CA 1
ATOM 577 C C . GLY A 1 88 ? -6.067 -8.225 11.706 1.00 81.81 88 GLY A C 1
ATOM 578 O O . GLY A 1 88 ? -7.178 -7.713 11.652 1.00 81.81 88 GLY A O 1
ATOM 579 N N . VAL A 1 89 ? -5.721 -9.268 10.951 1.00 81.69 89 VAL A N 1
ATOM 580 C CA . VAL A 1 89 ? -6.649 -9.954 10.032 1.00 81.69 89 VAL A CA 1
ATOM 581 C C . VAL A 1 89 ? -6.541 -11.455 10.215 1.00 81.69 89 VAL A C 1
ATOM 583 O O . VAL A 1 89 ? -5.471 -11.964 10.550 1.00 81.69 89 VAL A O 1
ATOM 586 N N . CYS A 1 90 ? -7.639 -12.162 9.970 1.00 83.00 90 CYS A N 1
ATOM 587 C CA . CYS A 1 90 ? -7.614 -13.616 9.938 1.00 83.00 90 CYS A CA 1
ATOM 588 C C . CYS A 1 90 ? -7.053 -14.104 8.594 1.00 83.00 90 CYS A C 1
ATOM 590 O O . CYS A 1 90 ? -7.465 -13.617 7.531 1.00 83.00 90 CYS A O 1
ATOM 592 N N . GLY A 1 91 ? -6.114 -15.049 8.626 1.00 76.31 91 GLY A N 1
ATOM 593 C CA . GLY A 1 91 ? -5.586 -15.700 7.430 1.00 76.31 91 GLY A CA 1
ATOM 594 C C . GLY A 1 91 ? -6.666 -16.487 6.686 1.00 76.31 91 GLY A C 1
ATOM 595 O O . GLY A 1 91 ? -7.713 -16.825 7.240 1.00 76.31 91 GLY A O 1
ATOM 596 N N . GLU A 1 92 ? -6.433 -16.779 5.406 1.00 73.06 92 GLU A N 1
ATOM 597 C CA . GLU A 1 92 ? -7.343 -17.630 4.620 1.00 73.06 92 GLU A CA 1
ATOM 598 C C . GLU A 1 92 ? -7.393 -19.074 5.136 1.00 73.06 92 GLU A C 1
ATOM 600 O O . GLU A 1 92 ? -8.381 -19.778 4.942 1.00 73.06 92 GLU A O 1
ATOM 605 N N . ASP A 1 93 ? -6.346 -19.500 5.838 1.00 77.19 93 ASP A N 1
ATOM 606 C CA . ASP A 1 93 ? -6.244 -20.780 6.535 1.00 77.19 93 ASP A CA 1
ATOM 607 C C . ASP A 1 93 ? -7.024 -20.814 7.862 1.00 77.19 93 ASP A C 1
ATOM 609 O O . ASP A 1 93 ? -6.990 -21.821 8.572 1.00 77.19 93 ASP A O 1
ATOM 613 N N . GLY A 1 94 ? -7.720 -19.727 8.216 1.00 82.25 94 GLY A N 1
ATOM 614 C CA . GLY A 1 94 ? -8.478 -19.618 9.459 1.00 82.25 94 GLY A CA 1
ATOM 615 C C . GLY A 1 94 ? -7.597 -19.490 10.700 1.00 82.25 94 GLY A C 1
ATOM 616 O O . GLY A 1 94 ? -8.054 -19.811 11.796 1.00 82.25 94 GLY A O 1
ATOM 617 N N . HIS A 1 95 ? -6.342 -19.056 10.548 1.00 84.25 95 HIS A N 1
ATOM 618 C CA . HIS A 1 95 ? -5.435 -18.817 11.667 1.00 84.25 95 HIS A CA 1
ATOM 619 C C . HIS A 1 95 ? -4.871 -17.398 11.643 1.00 84.25 95 HIS A C 1
ATOM 621 O O . HIS A 1 95 ? -4.824 -16.725 10.612 1.00 84.25 95 HIS A O 1
ATOM 627 N N . CYS A 1 96 ? -4.453 -16.915 12.809 1.00 83.06 96 CYS A N 1
ATOM 628 C CA . CYS A 1 96 ? -3.825 -15.608 12.919 1.00 83.06 96 CYS A CA 1
ATOM 629 C C . CYS A 1 96 ? -2.396 -15.642 12.362 1.00 83.06 96 CYS A C 1
ATOM 631 O O . CYS A 1 96 ? -1.545 -16.310 12.956 1.00 83.06 96 CYS A O 1
ATOM 633 N N . PRO A 1 97 ? -2.094 -14.920 11.268 1.00 69.25 97 PRO A N 1
ATOM 634 C CA . PRO A 1 97 ? -0.783 -14.977 10.632 1.00 69.25 97 PRO A CA 1
ATOM 635 C C . PRO A 1 97 ? 0.268 -14.254 11.480 1.00 69.25 97 PRO A C 1
ATOM 637 O O . PRO A 1 97 ? -0.036 -13.225 12.086 1.00 69.25 97 PRO A O 1
ATOM 640 N N . GLU A 1 98 ? 1.509 -14.744 11.480 1.00 68.44 98 GLU A N 1
ATOM 641 C CA . GLU A 1 98 ? 2.686 -14.017 11.974 1.00 68.44 98 GLU A CA 1
ATOM 642 C C . GLU A 1 98 ? 3.872 -14.219 11.013 1.00 68.44 98 GLU A C 1
ATOM 644 O O . GLU A 1 98 ? 4.131 -15.360 10.623 1.00 68.44 98 GLU A O 1
ATOM 649 N N . PRO A 1 99 ? 4.623 -13.154 10.659 1.00 51.75 99 PRO A N 1
ATOM 650 C CA . PRO A 1 99 ? 4.365 -11.732 10.938 1.00 51.75 99 PRO A CA 1
ATOM 651 C C . PRO A 1 99 ? 3.297 -11.126 10.003 1.00 51.75 99 PRO A C 1
ATOM 653 O O . PRO A 1 99 ? 3.157 -11.556 8.862 1.00 51.75 99 PRO A O 1
ATOM 656 N N . ASN A 1 100 ? 2.568 -10.093 10.454 1.00 61.50 100 ASN A N 1
ATOM 657 C CA . ASN A 1 100 ? 1.668 -9.327 9.579 1.00 61.50 100 ASN A CA 1
ATOM 658 C C . ASN A 1 100 ? 2.308 -7.986 9.160 1.00 61.50 100 ASN A C 1
ATOM 660 O O . ASN A 1 100 ? 2.518 -7.128 10.017 1.00 61.50 100 ASN A O 1
ATOM 664 N N . PRO A 1 101 ? 2.579 -7.747 7.861 1.00 63.88 101 PRO A N 1
ATOM 665 C CA . PRO A 1 101 ? 3.154 -6.486 7.388 1.00 63.88 101 PRO A CA 1
ATOM 666 C C . PRO A 1 101 ? 2.194 -5.279 7.448 1.00 63.88 101 PRO A C 1
ATOM 668 O O . PRO A 1 101 ? 2.621 -4.155 7.185 1.00 63.88 101 PRO A O 1
ATOM 671 N N . LEU A 1 102 ? 0.906 -5.472 7.761 1.00 71.38 102 LEU A N 1
ATOM 672 C CA . LEU A 1 102 ? -0.098 -4.401 7.799 1.00 71.38 102 LEU A CA 1
ATOM 673 C C . LEU A 1 102 ? 0.039 -3.466 9.005 1.00 71.38 102 LEU A C 1
ATOM 675 O O . LEU A 1 102 ? -0.300 -2.286 8.909 1.00 71.38 102 LEU A O 1
ATOM 679 N N . CYS A 1 103 ? 0.430 -4.004 10.158 1.00 81.38 103 CYS A N 1
ATOM 680 C CA . CYS A 1 103 ? 0.407 -3.299 11.433 1.00 81.38 103 CYS A CA 1
ATOM 681 C C . CYS A 1 103 ? 1.260 -4.006 12.480 1.00 81.38 103 CYS A C 1
ATOM 683 O O . CYS A 1 103 ? 1.633 -5.166 12.340 1.00 81.38 103 CYS A O 1
ATOM 685 N N . ARG A 1 104 ? 1.537 -3.282 13.559 1.00 83.06 104 ARG A N 1
ATOM 686 C CA . ARG A 1 104 ? 2.259 -3.783 14.717 1.00 83.06 104 ARG A CA 1
ATOM 687 C C . ARG A 1 104 ? 1.370 -4.676 15.572 1.00 83.06 104 ARG A C 1
ATOM 689 O O . ARG A 1 104 ? 0.223 -4.325 15.874 1.00 83.06 104 ARG A O 1
ATOM 696 N N . SER A 1 105 ? 1.913 -5.813 15.977 1.00 84.94 105 SER A N 1
ATOM 697 C CA . SER A 1 105 ? 1.235 -6.794 16.823 1.00 84.94 105 SER A CA 1
ATOM 698 C C . SER A 1 105 ? 1.150 -6.315 18.274 1.00 84.94 105 SER A C 1
ATOM 700 O O . SER A 1 105 ? 1.875 -5.414 18.699 1.00 84.94 105 SER A O 1
ATOM 702 N N . ALA A 1 106 ? 0.268 -6.925 19.068 1.00 87.56 106 ALA A N 1
ATOM 703 C CA . ALA A 1 106 ? 0.164 -6.627 20.497 1.00 87.56 106 ALA A CA 1
ATOM 704 C C . ALA A 1 106 ? 1.527 -6.759 21.217 1.00 87.56 106 ALA A C 1
ATOM 706 O O . ALA A 1 106 ? 2.276 -7.709 21.001 1.00 87.56 106 ALA A O 1
ATOM 707 N N . GLY A 1 107 ? 1.844 -5.796 22.086 1.00 86.25 107 GLY A N 1
ATOM 708 C CA . GLY A 1 107 ? 3.094 -5.713 22.848 1.00 86.25 107 GLY A CA 1
ATOM 709 C C . GLY A 1 107 ? 4.244 -4.969 22.156 1.00 86.25 107 GLY A C 1
ATOM 710 O O . GLY A 1 107 ? 5.191 -4.562 22.846 1.00 86.25 107 GLY A O 1
ATOM 711 N N . GLU A 1 108 ? 4.161 -4.747 20.841 1.00 83.25 108 GLU A N 1
ATOM 712 C CA . GLU A 1 108 ? 5.159 -3.988 20.084 1.00 83.25 108 GLU A CA 1
ATOM 713 C C . GLU A 1 108 ? 5.097 -2.489 20.393 1.00 83.25 108 GLU A C 1
ATOM 715 O O . GLU A 1 108 ? 4.042 -1.947 20.720 1.00 83.25 108 GLU A O 1
ATOM 720 N N . SER A 1 109 ? 6.242 -1.809 20.296 1.00 84.88 109 SER A N 1
ATOM 721 C CA . SER A 1 109 ? 6.327 -0.368 20.537 1.00 84.88 109 SER A CA 1
ATOM 722 C C . SER A 1 109 ? 5.556 0.428 19.489 1.00 84.88 109 SER A C 1
ATOM 724 O O . SER A 1 109 ? 5.698 0.182 18.293 1.00 84.88 109 SER A O 1
ATOM 726 N N . CYS A 1 110 ? 4.805 1.425 19.938 1.00 86.94 110 CYS A N 1
ATOM 727 C CA . CYS A 1 110 ? 4.007 2.297 19.087 1.00 86.94 110 CYS A CA 1
ATOM 728 C C . CYS A 1 110 ? 4.047 3.741 19.579 1.00 86.94 110 CYS A C 1
ATOM 730 O O . CYS A 1 110 ? 4.302 4.014 20.754 1.00 86.94 110 CYS A O 1
ATOM 732 N N . THR A 1 111 ? 3.756 4.664 18.669 1.00 84.56 111 THR A N 1
ATOM 733 C CA . THR A 1 111 ? 3.538 6.085 18.998 1.00 84.56 111 THR A CA 1
ATOM 734 C C . THR A 1 111 ? 2.084 6.512 18.830 1.00 84.56 111 THR A C 1
ATOM 736 O O . THR A 1 111 ? 1.636 7.474 19.448 1.00 84.56 111 THR A O 1
ATOM 739 N N . SER A 1 112 ? 1.328 5.768 18.025 1.00 84.88 112 SER A N 1
ATOM 740 C CA . SER A 1 112 ? -0.086 5.988 17.748 1.00 84.88 112 SER A CA 1
ATOM 741 C C . SER A 1 112 ? -0.788 4.643 17.677 1.00 84.88 112 SER A C 1
ATOM 743 O O . SER A 1 112 ? -0.233 3.666 17.177 1.00 84.88 112 SER A O 1
ATOM 745 N N . GLY A 1 113 ? -2.041 4.586 18.133 1.00 85.50 113 GLY A N 1
ATOM 746 C CA . GLY A 1 113 ? -2.825 3.356 18.019 1.00 85.50 113 GLY A CA 1
ATOM 747 C C . GLY A 1 113 ? -3.043 2.924 16.575 1.00 85.50 113 GLY A C 1
ATOM 748 O O . GLY A 1 113 ? -3.137 1.734 16.339 1.00 85.50 113 GLY A O 1
ATOM 749 N N . ILE A 1 114 ? -3.015 3.848 15.609 1.00 84.25 114 ILE A N 1
ATOM 750 C CA . ILE A 1 114 ? -3.123 3.527 14.178 1.00 84.25 114 ILE A CA 1
ATOM 751 C C . ILE A 1 114 ? -2.020 2.558 13.729 1.00 84.25 114 ILE A C 1
ATOM 753 O O . ILE A 1 114 ? -2.232 1.789 12.799 1.00 84.25 114 ILE A O 1
ATOM 757 N N . GLU A 1 115 ? -0.866 2.535 14.393 1.00 84.00 115 GLU A N 1
ATOM 758 C CA . GLU A 1 115 ? 0.213 1.591 14.085 1.00 84.00 115 GLU A CA 1
ATOM 759 C C . GLU A 1 115 ? -0.109 0.166 14.547 1.00 84.00 115 GLU A C 1
ATOM 761 O O . GLU A 1 115 ? 0.441 -0.785 14.005 1.00 84.00 115 GLU A O 1
ATOM 766 N N . CYS A 1 116 ? -0.997 0.009 15.528 1.00 89.69 116 CYS A N 1
ATOM 767 C CA . CYS A 1 116 ? -1.303 -1.252 16.189 1.00 89.69 116 CYS A CA 1
ATOM 768 C C . CYS A 1 116 ? -2.479 -1.956 15.536 1.00 89.69 116 CYS A C 1
ATOM 770 O O . CYS A 1 116 ? -3.504 -1.333 15.269 1.00 89.69 116 CYS A O 1
ATOM 772 N N . CYS A 1 117 ? -2.389 -3.270 15.356 1.00 88.75 117 CYS A N 1
ATOM 773 C CA . CYS A 1 117 ? -3.469 -4.098 14.821 1.00 88.75 117 CYS A CA 1
ATOM 774 C C . CYS A 1 117 ? -4.770 -4.029 15.629 1.00 88.75 117 CYS A C 1
ATOM 776 O O . CYS A 1 117 ? -5.846 -4.165 15.062 1.00 88.75 117 CYS A O 1
ATOM 778 N N . THR A 1 118 ? -4.669 -3.736 16.924 1.00 90.50 118 THR A N 1
ATOM 779 C CA . THR A 1 118 ? -5.802 -3.513 17.829 1.00 90.50 118 THR A CA 1
ATOM 780 C C . THR A 1 118 ? -6.321 -2.072 17.841 1.00 90.50 118 THR A C 1
ATOM 782 O O . THR A 1 118 ? -7.275 -1.751 18.544 1.00 90.50 118 THR A O 1
ATOM 785 N N . ASN A 1 119 ? -5.668 -1.172 17.104 1.00 90.62 119 ASN A N 1
ATOM 786 C CA . ASN A 1 119 ? -5.862 0.275 17.133 1.00 90.62 119 ASN A CA 1
ATOM 787 C C . ASN A 1 119 ? -5.659 0.955 18.499 1.00 90.62 119 ASN A C 1
ATOM 789 O O . ASN A 1 119 ? -5.974 2.138 18.659 1.00 90.62 119 ASN A O 1
ATOM 793 N N . VAL A 1 120 ? -5.064 0.264 19.473 1.00 92.19 120 VAL A N 1
ATOM 794 C CA . VAL A 1 120 ? -4.776 0.789 20.815 1.00 92.19 120 VAL A CA 1
ATOM 795 C C . VAL A 1 120 ? -3.270 0.862 21.016 1.00 92.19 120 VAL A C 1
ATOM 797 O O . VAL A 1 120 ? -2.585 -0.153 20.934 1.00 92.19 120 VAL A O 1
ATOM 800 N N . CYS A 1 121 ? -2.768 2.063 21.304 1.00 92.31 121 CYS A N 1
ATOM 801 C CA . CYS A 1 121 ? -1.398 2.282 21.754 1.00 92.31 121 CYS A CA 1
ATOM 802 C C . CYS A 1 121 ? -1.468 2.859 23.163 1.00 92.31 121 CYS A C 1
ATOM 804 O O . CYS A 1 121 ? -1.851 4.014 23.335 1.00 92.31 121 CYS A O 1
ATOM 806 N N . GLU A 1 122 ? -1.153 2.047 24.163 1.00 91.06 122 GLU A N 1
ATOM 807 C CA . GLU A 1 122 ? -1.233 2.420 25.572 1.00 91.06 122 GLU A CA 1
ATOM 808 C C . GLU A 1 122 ? 0.140 2.215 26.212 1.00 91.06 122 GLU A C 1
ATOM 810 O O . GLU A 1 122 ? 0.794 1.193 26.009 1.00 91.06 122 GLU A O 1
ATOM 815 N N . GLY A 1 123 ? 0.641 3.232 26.918 1.00 88.75 123 GLY A N 1
ATOM 816 C CA . GLY A 1 123 ? 1.994 3.190 27.484 1.00 88.75 123 GLY A CA 1
ATOM 817 C C . GLY A 1 123 ? 3.104 2.994 26.438 1.00 88.75 123 GLY A C 1
ATOM 818 O O . GLY A 1 123 ? 4.137 2.405 26.748 1.00 88.75 123 GLY A O 1
ATOM 819 N N . GLY A 1 124 ? 2.886 3.440 25.193 1.00 88.88 124 GLY A N 1
ATOM 820 C CA . GLY A 1 124 ? 3.836 3.273 24.087 1.00 88.88 124 GLY A CA 1
ATOM 821 C C . GLY A 1 124 ? 3.930 1.844 23.544 1.00 88.88 124 GLY A C 1
ATOM 822 O O . GLY A 1 124 ? 4.904 1.518 22.863 1.00 88.88 124 GLY A O 1
ATOM 823 N N . LYS A 1 125 ? 2.953 0.981 23.854 1.00 91.38 125 LYS A N 1
ATOM 824 C CA . LYS A 1 125 ? 2.862 -0.389 23.342 1.00 91.38 125 LYS A CA 1
ATOM 825 C C . LYS A 1 125 ? 1.483 -0.697 22.779 1.00 91.38 125 LYS A C 1
ATOM 827 O O . LYS A 1 125 ? 0.471 -0.187 23.258 1.00 91.38 125 LYS A O 1
ATOM 832 N N . CYS A 1 126 ? 1.449 -1.555 21.769 1.00 92.31 126 CYS A N 1
ATOM 833 C CA . CYS A 1 126 ? 0.201 -2.024 21.200 1.00 92.31 126 CYS A CA 1
ATOM 834 C C . CYS A 1 126 ? -0.562 -2.871 22.218 1.00 92.31 126 CYS A C 1
ATOM 836 O O . CYS A 1 126 ? -0.021 -3.832 22.766 1.00 92.31 126 CYS A O 1
ATOM 838 N N . GLY A 1 127 ? -1.815 -2.509 22.481 1.00 91.06 127 GLY A N 1
ATOM 839 C CA . GLY A 1 127 ? -2.672 -3.235 23.415 1.00 91.06 127 GLY A CA 1
ATOM 840 C C . GLY A 1 127 ? -3.061 -4.617 22.887 1.00 91.06 127 GLY A C 1
ATOM 841 O O . GLY A 1 127 ? -3.044 -4.856 21.680 1.00 91.06 127 GLY A O 1
ATOM 842 N N . SER A 1 128 ? -3.454 -5.514 23.793 1.00 89.38 128 SER A N 1
ATOM 843 C CA . SER A 1 128 ? -4.020 -6.840 23.484 1.00 89.38 128 SER A CA 1
ATOM 844 C C . SER A 1 128 ? -5.552 -6.846 23.394 1.00 89.38 128 SER A C 1
ATOM 846 O O . SER A 1 128 ? -6.168 -7.899 23.244 1.00 89.38 128 SER A O 1
ATOM 848 N N . SER A 1 129 ? -6.176 -5.678 23.524 1.00 91.19 129 SER A N 1
ATOM 849 C CA . SER A 1 129 ? -7.617 -5.498 23.373 1.00 91.19 129 SER A CA 1
ATOM 850 C C . SER A 1 129 ? -7.881 -4.564 22.211 1.00 91.19 129 SER A C 1
ATOM 852 O O . SER A 1 129 ? -7.172 -3.570 22.045 1.00 91.19 129 SER A O 1
ATOM 854 N N . GLN A 1 130 ? -8.907 -4.884 21.429 1.00 91.75 130 GLN A N 1
ATOM 855 C CA . GLN A 1 130 ? -9.412 -4.016 20.377 1.00 91.75 130 GLN A CA 1
ATOM 856 C C . GLN A 1 130 ? -9.853 -2.679 20.971 1.00 91.75 130 GLN A C 1
ATOM 858 O O . GLN A 1 130 ? -10.351 -2.616 22.098 1.00 91.75 130 GLN A O 1
ATOM 863 N N . CYS A 1 131 ? -9.693 -1.609 20.201 1.00 94.31 131 CYS A N 1
ATOM 864 C CA . CYS A 1 131 ? -10.219 -0.303 20.569 1.00 94.31 131 CYS A CA 1
ATOM 865 C C . CYS A 1 131 ? -11.734 -0.359 20.821 1.00 94.31 131 CYS A C 1
ATOM 867 O O . CYS A 1 131 ? -12.451 -1.217 20.307 1.00 94.31 131 CYS A O 1
ATOM 869 N N . LEU A 1 132 ? -12.218 0.566 21.638 1.00 95.19 132 LEU A N 1
ATOM 870 C CA . LEU A 1 132 ? -13.618 0.726 21.992 1.00 95.19 132 LEU A CA 1
ATOM 871 C C . LEU A 1 132 ? -14.367 1.474 20.887 1.00 95.19 132 LEU A C 1
ATOM 873 O O . LEU A 1 132 ? -13.871 2.468 20.342 1.00 95.19 132 LEU A O 1
ATOM 877 N N . ASP A 1 133 ? -15.588 1.026 20.600 1.00 95.19 133 ASP A N 1
ATOM 878 C CA . ASP A 1 133 ? -16.479 1.730 19.678 1.00 95.19 133 ASP A CA 1
ATOM 879 C C . ASP A 1 133 ? -17.063 3.000 20.310 1.00 95.19 133 ASP A C 1
ATOM 881 O O . ASP A 1 133 ? -16.983 3.220 21.521 1.00 95.19 133 ASP A O 1
ATOM 885 N N . ILE A 1 134 ? -17.710 3.822 19.485 1.00 93.56 134 ILE A N 1
ATOM 886 C CA . ILE A 1 134 ? -18.469 4.998 19.917 1.00 93.56 134 ILE A CA 1
ATOM 887 C C . ILE A 1 134 ? -19.482 4.604 21.007 1.00 93.56 134 ILE A C 1
ATOM 889 O O . ILE A 1 134 ? -20.227 3.636 20.876 1.00 93.56 134 ILE A O 1
ATOM 893 N N . GLY A 1 135 ? -19.515 5.384 22.088 1.00 94.81 135 GLY A N 1
ATOM 894 C CA . GLY A 1 135 ? -20.317 5.144 23.289 1.00 94.81 135 GLY A CA 1
ATOM 895 C C . GLY A 1 135 ? -19.616 4.301 24.359 1.00 94.81 135 GLY A C 1
ATOM 896 O O . GLY A 1 135 ? -20.040 4.335 25.515 1.00 94.81 135 GLY A O 1
ATOM 897 N N . GLY A 1 136 ? -18.530 3.596 24.019 1.00 95.81 136 GLY A N 1
ATOM 898 C CA . GLY A 1 136 ? -17.718 2.851 24.981 1.00 95.81 136 GLY A CA 1
ATOM 899 C C . GLY A 1 136 ? -17.077 3.765 26.028 1.00 95.81 136 GLY A C 1
ATOM 900 O O . GLY A 1 136 ? -16.677 4.885 25.716 1.00 95.81 136 GLY A O 1
ATOM 901 N N . SER A 1 137 ? -16.988 3.310 27.278 1.00 96.56 137 SER A N 1
ATOM 902 C CA . SER A 1 137 ? -16.390 4.094 28.366 1.00 96.56 137 SER A CA 1
ATOM 903 C C . SER A 1 137 ? -14.877 4.199 28.211 1.00 96.56 137 SER A C 1
ATOM 905 O O . SER A 1 137 ? -14.188 3.185 28.202 1.00 96.56 137 SER A O 1
ATOM 907 N N . CYS A 1 138 ? -14.358 5.420 28.146 1.00 95.56 138 CYS A N 1
ATOM 908 C CA . CYS A 1 138 ? -12.939 5.694 27.952 1.00 95.56 138 CYS A CA 1
ATOM 909 C C . CYS A 1 138 ? -12.404 6.653 29.016 1.00 95.56 138 CYS A C 1
ATOM 911 O O . CYS A 1 138 ? -13.108 7.526 29.522 1.00 95.56 138 CYS A O 1
ATOM 913 N N . SER A 1 139 ? -11.126 6.486 29.337 1.00 94.69 139 SER A N 1
ATOM 914 C CA . SER A 1 139 ? -10.334 7.402 30.162 1.00 94.69 139 SER A CA 1
ATOM 915 C C . SER A 1 139 ? -9.370 8.228 29.315 1.00 94.69 139 SER A C 1
ATOM 917 O O . SER A 1 139 ? -9.065 9.364 29.672 1.00 94.69 139 SER A O 1
ATOM 919 N N . THR A 1 140 ? -8.913 7.681 28.184 1.00 91.94 140 THR A N 1
ATOM 920 C CA . THR A 1 140 ? -8.045 8.382 27.232 1.00 91.94 140 THR A CA 1
ATOM 921 C C . THR A 1 140 ? -8.568 8.238 25.800 1.00 91.94 140 THR A C 1
ATOM 923 O O . THR A 1 140 ? -9.273 7.270 25.492 1.00 91.94 140 THR A O 1
ATOM 926 N N . PRO A 1 141 ? -8.244 9.181 24.897 1.00 90.81 141 PRO A N 1
ATOM 927 C CA . PRO A 1 141 ? -8.611 9.073 23.487 1.00 90.81 141 PRO A CA 1
ATOM 928 C C . PRO A 1 141 ? -8.077 7.800 22.817 1.00 90.81 141 PRO A C 1
ATOM 930 O O . PRO A 1 141 ? -8.739 7.247 21.944 1.00 90.81 141 PRO A O 1
ATOM 933 N N . GLU A 1 142 ? -6.915 7.294 23.239 1.00 90.50 142 GLU A N 1
ATOM 934 C CA . GLU A 1 142 ? -6.235 6.146 22.630 1.00 90.50 142 GLU A CA 1
ATOM 935 C C . GLU A 1 142 ? -7.045 4.853 22.699 1.00 90.50 142 GLU A C 1
ATOM 937 O O . GLU A 1 142 ? -6.871 4.001 21.825 1.00 90.50 142 GLU A O 1
ATOM 942 N N . GLN A 1 143 ? -7.929 4.735 23.689 1.00 93.69 143 GLN A N 1
ATOM 943 C CA . GLN A 1 143 ? -8.805 3.583 23.879 1.00 93.69 143 GLN A CA 1
ATOM 944 C C . GLN A 1 143 ? -9.912 3.519 22.825 1.00 93.69 143 GLN A C 1
ATOM 946 O O . GLN A 1 143 ? -10.428 2.442 22.559 1.00 93.69 143 GLN A O 1
ATOM 951 N N . CYS A 1 144 ? -10.273 4.643 22.205 1.00 94.62 144 CYS A N 1
ATOM 952 C CA . CYS A 1 144 ? -11.351 4.718 21.227 1.00 94.62 144 CYS A CA 1
ATOM 953 C C . CYS A 1 144 ? -10.841 4.474 19.808 1.00 94.62 144 CYS A C 1
ATOM 955 O O . CYS A 1 144 ? -9.820 5.039 19.405 1.00 94.62 144 CYS A O 1
ATOM 957 N N . CYS A 1 145 ? -11.600 3.729 19.002 1.00 94.38 145 CYS A N 1
ATOM 958 C CA . CYS A 1 145 ? -11.271 3.515 17.587 1.00 94.38 145 CYS A CA 1
ATOM 959 C C . CYS A 1 145 ? -11.222 4.831 16.798 1.00 94.38 145 CYS A C 1
ATOM 961 O O . CYS A 1 145 ? -10.443 4.985 15.867 1.00 94.38 145 CYS A O 1
ATOM 963 N N . THR A 1 146 ? -12.008 5.817 17.231 1.00 92.31 146 THR A N 1
ATOM 964 C CA . THR A 1 146 ? -12.077 7.175 16.675 1.00 92.31 146 THR A CA 1
ATOM 965 C C . THR A 1 146 ? -11.029 8.137 17.238 1.00 92.31 146 THR A C 1
ATOM 967 O O . THR A 1 146 ? -11.049 9.321 16.901 1.00 92.31 146 THR A O 1
ATOM 970 N N . LYS A 1 147 ? -10.172 7.683 18.163 1.00 91.81 147 LYS A N 1
ATOM 971 C CA . LYS A 1 147 ? -9.226 8.526 18.916 1.00 91.81 147 LYS A CA 1
ATOM 972 C C . LYS A 1 147 ? -9.865 9.750 19.572 1.00 91.81 147 LYS A C 1
ATOM 974 O O . LYS A 1 147 ? -9.228 10.786 19.727 1.00 91.81 147 LYS A O 1
ATOM 979 N N . THR A 1 148 ? -11.137 9.641 19.949 1.00 91.69 148 THR A N 1
ATOM 980 C CA . THR A 1 148 ? -11.892 10.745 20.542 1.00 91.69 148 THR A CA 1
ATOM 981 C C . THR A 1 148 ? -12.624 10.250 21.778 1.00 91.69 148 THR A C 1
ATOM 983 O O . THR A 1 148 ? -13.564 9.471 21.664 1.00 91.69 148 THR A O 1
ATOM 986 N N . CYS A 1 149 ? -12.216 10.729 22.955 1.00 93.94 149 CYS A N 1
ATOM 987 C CA . CYS A 1 149 ? -12.874 10.452 24.231 1.00 93.94 149 CYS A CA 1
ATOM 988 C C . CYS A 1 149 ? -13.490 11.747 24.776 1.00 93.94 149 CYS A C 1
ATOM 990 O O . CYS A 1 149 ? -12.770 12.655 25.188 1.00 93.94 149 CYS A O 1
ATOM 992 N N . THR A 1 150 ? -14.819 11.860 24.748 1.00 94.75 150 THR A N 1
ATOM 993 C CA . THR A 1 150 ? -15.559 13.047 25.204 1.00 94.75 150 THR A CA 1
ATOM 994 C C . THR A 1 150 ? -16.464 12.670 26.365 1.00 94.75 150 THR A C 1
ATOM 996 O O . THR A 1 150 ? -17.260 11.743 26.260 1.00 94.75 150 THR A O 1
ATOM 999 N N . SER A 1 151 ? -16.353 13.389 27.484 1.00 95.19 151 SER A N 1
ATOM 1000 C CA . SER A 1 151 ? -17.146 13.129 28.696 1.00 95.19 151 SER A CA 1
ATOM 1001 C C . SER A 1 151 ? -17.080 11.668 29.181 1.00 95.19 151 SER A C 1
ATOM 1003 O O . SER A 1 151 ? -18.071 11.120 29.656 1.00 95.19 151 SER A O 1
ATOM 1005 N N . GLY A 1 152 ? -15.906 11.037 29.056 1.00 96.00 152 GLY A N 1
ATOM 1006 C CA . GLY A 1 152 ? -15.675 9.649 29.470 1.00 96.00 152 GLY A CA 1
ATOM 1007 C C . GLY A 1 152 ? -16.250 8.593 28.522 1.00 96.00 152 GLY A C 1
ATOM 1008 O O . GLY A 1 152 ? -16.330 7.424 28.895 1.00 96.00 152 GLY A O 1
ATOM 1009 N N . GLN A 1 153 ? -16.675 8.983 27.316 1.00 97.75 153 GLN A N 1
ATOM 1010 C CA . GLN A 1 153 ? -17.191 8.073 26.295 1.00 97.75 153 GLN A CA 1
ATOM 1011 C C . GLN A 1 153 ? -16.526 8.300 24.939 1.00 97.75 153 GLN A C 1
ATOM 1013 O O . GLN A 1 153 ? -16.219 9.431 24.553 1.00 97.75 153 GLN A O 1
ATOM 1018 N N . CYS A 1 154 ? -16.318 7.216 24.198 1.00 96.06 154 CYS A N 1
ATOM 1019 C CA . CYS A 1 154 ? -15.815 7.285 22.841 1.00 96.06 154 CYS A CA 1
ATOM 1020 C C . CYS A 1 154 ? -16.816 8.025 21.959 1.00 96.06 154 CYS A C 1
ATOM 1022 O O . CYS A 1 154 ? -18.007 7.719 21.953 1.00 96.06 154 CYS A O 1
ATOM 1024 N N . ALA A 1 155 ? -16.341 9.018 21.223 1.00 92.88 155 ALA A N 1
ATOM 1025 C CA . ALA A 1 155 ? -17.168 9.909 20.423 1.00 92.88 155 ALA A CA 1
ATOM 1026 C C . ALA A 1 155 ? -16.751 9.868 18.950 1.00 92.88 155 ALA A C 1
ATOM 1028 O O . ALA A 1 155 ? -15.725 9.292 18.596 1.00 92.88 155 ALA A O 1
ATOM 1029 N N . GLN A 1 156 ? -17.558 10.470 18.081 1.00 90.31 156 GLN A N 1
ATOM 1030 C CA . GLN A 1 156 ? -17.221 10.628 16.665 1.00 90.31 156 GLN A CA 1
ATOM 1031 C C . GLN A 1 156 ? -15.992 11.526 16.475 1.00 90.31 156 GLN A C 1
ATOM 1033 O O . GLN A 1 156 ? -15.691 12.370 17.320 1.00 90.31 156 GLN A O 1
ATOM 1038 N N . ILE A 1 157 ? -15.313 11.371 15.335 1.00 88.81 157 ILE A N 1
ATOM 1039 C CA . ILE A 1 157 ? -14.224 12.270 14.937 1.00 88.81 157 ILE A CA 1
ATOM 1040 C C . ILE A 1 157 ? -14.810 13.698 14.782 1.00 88.81 157 ILE A C 1
ATOM 1042 O O . ILE A 1 157 ? -15.882 13.855 14.202 1.00 88.81 157 ILE A O 1
ATOM 1046 N N . PRO A 1 158 ? -14.172 14.775 15.278 1.00 78.75 158 PRO A N 1
ATOM 1047 C CA . PRO A 1 158 ? -14.789 16.111 15.300 1.00 78.75 158 PRO A CA 1
ATOM 1048 C C . PRO A 1 158 ? -15.175 16.694 13.928 1.00 78.75 158 PRO A C 1
ATOM 1050 O O . PRO A 1 158 ? -16.092 17.508 13.836 1.00 78.75 158 PRO A O 1
ATOM 1053 N N . SER A 1 159 ? -14.495 16.287 12.854 1.00 67.81 159 SER A N 1
ATOM 1054 C CA . SER A 1 159 ? -14.758 16.718 11.471 1.00 67.81 159 SER A CA 1
ATOM 1055 C C . SER A 1 159 ? -15.777 15.836 10.732 1.00 67.81 159 SER A C 1
ATOM 1057 O O . SER A 1 159 ? -15.942 15.953 9.519 1.00 67.81 159 SER A O 1
ATOM 1059 N N . ASP A 1 160 ? -16.480 14.961 11.454 1.00 69.50 160 ASP A N 1
ATOM 1060 C CA . ASP A 1 160 ? -17.194 13.816 10.893 1.00 69.50 160 ASP A CA 1
ATOM 1061 C C . ASP A 1 160 ? -18.674 14.026 10.564 1.00 69.50 160 ASP A C 1
ATOM 1063 O O . ASP A 1 160 ? -19.442 13.075 10.427 1.00 69.50 160 ASP A O 1
ATOM 1067 N N . THR A 1 161 ? -19.118 15.267 10.391 1.00 59.28 161 THR A N 1
ATOM 1068 C CA . THR A 1 161 ? -20.541 15.564 10.146 1.00 59.28 161 THR A CA 1
ATOM 1069 C C . THR A 1 161 ? -21.083 15.004 8.819 1.00 59.28 161 THR A C 1
ATOM 1071 O O . THR A 1 161 ? -22.253 15.208 8.502 1.00 59.28 161 THR A O 1
ATOM 1074 N N . THR A 1 162 ? -20.253 14.299 8.041 1.00 57.66 162 THR A N 1
ATOM 1075 C CA . THR A 1 162 ? -20.561 13.752 6.712 1.00 57.66 162 THR A CA 1
ATOM 1076 C C . THR A 1 162 ? -20.069 12.314 6.483 1.00 57.66 162 THR A C 1
ATOM 1078 O O . THR A 1 162 ? -20.127 11.862 5.340 1.00 57.66 162 THR A O 1
ATOM 1081 N N . SER A 1 163 ? -19.589 11.581 7.506 1.00 62.31 163 SER A N 1
ATOM 1082 C CA . SER A 1 163 ? -19.031 10.237 7.262 1.00 62.31 163 SER A CA 1
ATOM 1083 C C . SER A 1 163 ? -19.980 9.291 6.568 1.00 62.31 163 SER A C 1
ATOM 1085 O O . SER A 1 163 ? -21.141 9.149 6.950 1.00 62.31 163 SER A O 1
ATOM 1087 N N . VAL A 1 164 ? -19.412 8.562 5.614 1.00 78.00 164 VAL A N 1
ATOM 1088 C CA . VAL A 1 164 ? -20.099 7.550 4.814 1.00 78.00 164 VAL A CA 1
ATOM 1089 C C . VAL A 1 164 ? -19.718 6.126 5.255 1.00 78.00 164 VAL A C 1
ATOM 1091 O O . VAL A 1 164 ? -20.294 5.172 4.746 1.00 78.00 164 VAL A O 1
ATOM 1094 N N . CYS A 1 165 ? -18.759 5.969 6.182 1.00 92.00 165 CYS A N 1
ATOM 1095 C CA . CYS A 1 165 ? -18.224 4.677 6.626 1.00 92.00 165 CYS A CA 1
ATOM 1096 C C . CYS A 1 165 ? -17.595 4.737 8.034 1.00 92.00 165 CYS A C 1
ATOM 1098 O O . CYS A 1 165 ? -17.278 5.807 8.560 1.00 92.00 165 CYS A O 1
ATOM 1100 N N . LYS A 1 166 ? -17.411 3.565 8.640 1.00 94.00 166 LYS A N 1
ATOM 1101 C CA . LYS A 1 166 ? -16.798 3.322 9.949 1.00 94.00 166 LYS A CA 1
ATOM 1102 C C . LYS A 1 166 ? -15.292 3.086 9.808 1.00 94.00 166 LYS A C 1
ATOM 1104 O O . LYS A 1 166 ? -14.845 2.495 8.825 1.00 94.00 166 LYS A O 1
ATOM 1109 N N . VAL A 1 167 ? -14.517 3.559 10.781 1.00 94.06 167 VAL A N 1
ATOM 1110 C CA . VAL A 1 167 ? -13.045 3.453 10.778 1.00 94.06 167 VAL A CA 1
ATOM 1111 C C . VAL A 1 167 ? -12.581 2.076 11.243 1.00 94.06 167 VAL A C 1
ATOM 1113 O O . VAL A 1 167 ? -13.348 1.349 11.882 1.00 94.06 167 VAL A O 1
ATOM 1116 N N . VAL A 1 168 ? -11.324 1.719 10.956 1.00 92.88 168 VAL A N 1
ATOM 1117 C CA . VAL A 1 168 ? -10.734 0.453 11.431 1.00 92.88 168 VAL A CA 1
ATOM 1118 C C . VAL A 1 168 ? -10.956 0.284 12.944 1.00 92.88 168 VAL A C 1
ATOM 1120 O O . VAL A 1 168 ? -10.741 1.203 13.735 1.00 92.88 168 VAL A O 1
ATOM 1123 N N . GLY A 1 169 ? -11.366 -0.912 13.359 1.00 92.44 169 GLY A N 1
ATOM 1124 C CA . GLY A 1 169 ? -11.620 -1.287 14.748 1.00 92.44 169 GLY A CA 1
ATOM 1125 C C . GLY A 1 169 ? -13.064 -1.091 15.217 1.00 92.44 169 GLY A C 1
ATOM 1126 O O . GLY A 1 169 ? -13.441 -1.680 16.224 1.00 92.44 169 GLY A O 1
ATOM 1127 N N . GLN A 1 170 ? -13.895 -0.326 14.499 1.00 94.19 170 GLN A N 1
ATOM 1128 C CA . GLN A 1 170 ? -15.316 -0.169 14.839 1.00 94.19 170 GLN A CA 1
ATOM 1129 C C . GLN A 1 170 ? -16.156 -1.385 14.441 1.00 94.19 170 GLN A C 1
ATOM 1131 O O . GLN A 1 170 ? -15.785 -2.132 13.535 1.00 94.19 170 GLN A O 1
ATOM 1136 N N . ALA A 1 171 ? -17.322 -1.553 15.073 1.00 93.69 171 ALA A N 1
ATOM 1137 C CA . ALA A 1 171 ? -18.216 -2.663 14.782 1.00 93.69 171 ALA A CA 1
ATOM 1138 C C . ALA A 1 171 ? -18.850 -2.530 13.391 1.00 93.69 171 ALA A C 1
ATOM 1140 O O . ALA A 1 171 ? -19.387 -1.479 13.039 1.00 93.69 171 ALA A O 1
ATOM 1141 N N . CYS A 1 172 ? -18.894 -3.612 12.622 1.00 93.94 172 CYS A N 1
ATOM 1142 C CA . CYS A 1 172 ? -19.501 -3.663 11.291 1.00 93.94 172 CYS A CA 1
ATOM 1143 C C . CYS A 1 172 ? -20.389 -4.898 11.120 1.00 93.94 172 CYS A C 1
ATOM 1145 O O . CYS A 1 172 ? -20.310 -5.857 11.884 1.00 93.94 172 CYS A O 1
ATOM 1147 N N . SER A 1 173 ? -21.272 -4.855 10.126 1.00 92.62 173 SER A N 1
ATOM 1148 C CA . SER A 1 173 ? -22.120 -5.986 9.732 1.00 92.62 173 SER A CA 1
ATOM 1149 C C . SER A 1 173 ? -21.839 -6.461 8.311 1.00 92.62 173 SER A C 1
ATOM 1151 O O . SER A 1 173 ? -22.075 -7.626 8.006 1.00 92.62 173 SER A O 1
ATOM 1153 N N . VAL A 1 174 ? -21.354 -5.570 7.447 1.00 92.44 174 VAL A N 1
ATOM 1154 C CA . VAL A 1 174 ? -20.961 -5.866 6.067 1.00 92.44 174 VAL A CA 1
ATOM 1155 C C . VAL A 1 174 ? -19.727 -5.054 5.695 1.00 92.44 174 VAL A C 1
ATOM 1157 O O . VAL A 1 174 ? -19.490 -3.993 6.268 1.00 92.44 174 VAL A O 1
ATOM 1160 N N . ASP A 1 175 ? -18.980 -5.513 4.694 1.00 93.31 175 ASP A N 1
ATOM 1161 C CA . ASP A 1 175 ? -17.764 -4.855 4.200 1.00 93.31 175 ASP A CA 1
ATOM 1162 C C . ASP A 1 175 ? -17.960 -3.369 3.903 1.00 93.31 175 ASP A C 1
ATOM 1164 O O . ASP A 1 175 ? -17.164 -2.536 4.328 1.00 93.31 175 ASP A O 1
ATOM 1168 N N . GLY A 1 176 ? -19.068 -3.020 3.245 1.00 92.56 176 GLY A N 1
ATOM 1169 C CA . GLY A 1 176 ? -19.400 -1.640 2.888 1.00 92.56 176 GLY A CA 1
ATOM 1170 C C . GLY A 1 176 ? -19.618 -0.694 4.074 1.00 92.56 176 GLY A C 1
ATOM 1171 O O . GLY A 1 176 ? -19.626 0.517 3.865 1.00 92.56 176 GLY A O 1
ATOM 1172 N N . ASP A 1 177 ? -19.763 -1.207 5.301 1.00 95.06 177 ASP A N 1
ATOM 1173 C CA . ASP A 1 177 ? -19.790 -0.364 6.499 1.00 95.06 177 ASP A CA 1
ATOM 1174 C C . ASP A 1 177 ? -18.428 0.282 6.754 1.00 95.06 177 ASP A C 1
ATOM 1176 O O . ASP A 1 177 ? -18.366 1.356 7.347 1.00 95.06 177 ASP A O 1
ATOM 1180 N N . CYS A 1 178 ? -17.343 -0.380 6.357 1.00 95.69 178 CYS A N 1
ATOM 1181 C CA . CYS A 1 178 ? -15.982 -0.013 6.705 1.00 95.69 178 CYS A CA 1
ATOM 1182 C C . CYS A 1 178 ? -15.350 0.860 5.628 1.00 95.69 178 CYS A C 1
ATOM 1184 O O . CYS A 1 178 ? -15.482 0.594 4.435 1.00 95.69 178 CYS A O 1
ATOM 1186 N N . CYS A 1 179 ? -14.583 1.869 6.037 1.00 95.12 179 CYS A N 1
ATOM 1187 C CA . CYS A 1 179 ? -13.829 2.700 5.097 1.00 95.12 179 CYS A CA 1
ATOM 1188 C C . CYS A 1 179 ? -12.764 1.891 4.341 1.00 95.12 179 CYS A C 1
ATOM 1190 O O . CYS A 1 179 ? -12.451 2.192 3.192 1.00 95.12 179 CYS A O 1
ATOM 1192 N N . SER A 1 180 ? -12.270 0.819 4.959 1.00 93.25 180 SER A N 1
ATOM 1193 C CA . SER A 1 180 ? -11.416 -0.200 4.350 1.00 93.25 180 SER A CA 1
ATOM 1194 C C . SER A 1 180 ? -12.155 -1.166 3.417 1.00 93.25 180 SER A C 1
ATOM 1196 O O . SER A 1 180 ? -11.513 -1.946 2.721 1.00 93.25 180 SER A O 1
ATOM 1198 N N . THR A 1 181 ? -13.488 -1.163 3.406 1.00 95.12 181 THR A N 1
ATOM 1199 C CA . THR A 1 181 ? -14.327 -2.193 2.772 1.00 95.12 181 THR A CA 1
ATOM 1200 C C . THR A 1 181 ? -14.018 -3.621 3.240 1.00 95.12 181 THR A C 1
ATOM 1202 O O . THR A 1 181 ? -14.183 -4.567 2.482 1.00 95.12 181 THR A O 1
ATOM 1205 N N . ASN A 1 182 ? -13.514 -3.775 4.467 1.00 92.56 182 ASN A N 1
ATOM 1206 C CA . ASN A 1 182 ? -13.095 -5.061 5.021 1.00 92.56 182 ASN A CA 1
ATOM 1207 C C . ASN A 1 182 ? -13.741 -5.259 6.396 1.00 92.56 182 ASN A C 1
ATOM 1209 O O . ASN A 1 182 ? -13.234 -4.743 7.394 1.00 92.56 182 ASN A O 1
ATOM 1213 N N . CYS A 1 183 ? -14.876 -5.953 6.455 1.00 93.44 183 CYS A N 1
ATOM 1214 C CA . CYS A 1 183 ? -15.549 -6.280 7.705 1.00 93.44 183 CYS A CA 1
ATOM 1215 C C . CYS A 1 183 ? -15.225 -7.720 8.090 1.00 93.44 183 CYS A C 1
ATOM 1217 O O . CYS A 1 183 ? -15.774 -8.660 7.524 1.00 93.44 183 CYS A O 1
ATOM 1219 N N . GLN A 1 184 ? -14.354 -7.900 9.082 1.00 89.12 184 GLN A N 1
ATOM 1220 C CA . GLN A 1 184 ? -13.991 -9.229 9.559 1.00 89.12 184 GLN A CA 1
ATOM 1221 C C . GLN A 1 184 ? -14.458 -9.419 10.989 1.00 89.12 184 GLN A C 1
ATOM 1223 O O . GLN A 1 184 ? -14.165 -8.617 11.875 1.00 89.12 184 GLN A O 1
ATOM 1228 N N . ALA A 1 185 ? -15.165 -10.517 11.224 1.00 85.94 185 ALA A N 1
ATOM 1229 C CA . ALA A 1 185 ? -15.608 -10.944 12.543 1.00 85.94 185 ALA A CA 1
ATOM 1230 C C . ALA A 1 185 ? -16.327 -9.823 13.329 1.00 85.94 185 ALA A C 1
ATOM 1232 O O . ALA A 1 185 ? -16.135 -9.635 14.530 1.00 85.94 185 ALA A O 1
ATOM 1233 N N . GLY A 1 186 ? -17.141 -9.043 12.610 1.00 88.75 186 GLY A N 1
ATOM 1234 C CA . GLY A 1 186 ? -17.908 -7.926 13.155 1.00 88.75 186 GLY A CA 1
ATOM 1235 C C . GLY A 1 186 ? -17.104 -6.654 13.434 1.00 88.75 186 GLY A C 1
ATOM 1236 O O . GLY A 1 186 ? -17.631 -5.762 14.093 1.00 88.75 186 GLY A O 1
ATOM 1237 N N . ILE A 1 187 ? -15.859 -6.545 12.955 1.00 91.12 187 ILE A N 1
ATOM 1238 C CA . ILE A 1 187 ? -14.986 -5.376 13.127 1.00 91.12 187 ILE A CA 1
ATOM 1239 C C . ILE A 1 187 ? -14.414 -4.918 11.781 1.00 91.12 187 ILE A C 1
ATOM 1241 O O . ILE A 1 187 ? -14.014 -5.732 10.949 1.00 91.12 187 ILE A O 1
ATOM 1245 N N . CYS A 1 188 ? -14.323 -3.606 11.570 1.00 94.00 188 CYS A N 1
ATOM 1246 C CA . CYS A 1 188 ? -13.615 -3.051 10.424 1.00 94.00 188 CYS A CA 1
ATOM 1247 C C . CYS A 1 188 ? -12.118 -3.356 10.507 1.00 94.00 188 CYS A C 1
ATOM 1249 O O . CYS A 1 188 ? -11.405 -2.799 11.338 1.00 94.00 188 CYS A O 1
ATOM 1251 N N . ALA A 1 189 ? -11.633 -4.229 9.634 1.00 90.12 189 ALA A N 1
ATOM 1252 C CA . ALA A 1 189 ? -10.230 -4.589 9.521 1.00 90.12 189 ALA A CA 1
ATOM 1253 C C . ALA A 1 189 ? -9.514 -3.696 8.499 1.00 90.12 189 ALA A C 1
ATOM 1255 O O . ALA A 1 189 ? -10.142 -3.023 7.682 1.00 90.12 189 ALA A O 1
ATOM 1256 N N . ARG A 1 190 ? -8.180 -3.674 8.520 1.00 88.00 190 ARG A N 1
ATOM 1257 C CA . ARG A 1 190 ? -7.395 -2.978 7.487 1.00 88.00 190 ARG A CA 1
ATOM 1258 C C . ARG A 1 190 ? -7.474 -3.718 6.154 1.00 88.00 190 ARG A C 1
ATOM 1260 O O . ARG A 1 190 ? -7.462 -4.941 6.128 1.00 88.00 190 ARG A O 1
ATOM 1267 N N . ALA A 1 191 ? -7.491 -2.974 5.052 1.00 86.44 191 ALA A N 1
ATOM 1268 C CA . ALA A 1 191 ? -7.359 -3.541 3.706 1.00 86.44 191 ALA A CA 1
ATOM 1269 C C . ALA A 1 191 ? -5.909 -3.516 3.194 1.00 86.44 191 ALA A C 1
ATOM 1271 O O . ALA A 1 191 ? -5.527 -4.324 2.352 1.00 86.44 191 ALA A O 1
ATOM 1272 N N . TYR A 1 192 ? -5.096 -2.587 3.705 1.00 84.56 192 TYR A N 1
ATOM 1273 C CA . TYR A 1 192 ? -3.693 -2.436 3.339 1.00 84.56 192 TYR A CA 1
ATOM 1274 C C . TYR A 1 192 ? -2.895 -1.752 4.465 1.00 84.56 192 TYR A C 1
ATOM 1276 O O . TYR A 1 192 ? -3.445 -1.427 5.519 1.00 84.56 192 TYR A O 1
ATOM 1284 N N . SER A 1 193 ? -1.584 -1.578 4.268 1.00 77.12 193 SER A N 1
ATOM 1285 C CA . SER A 1 193 ? -0.666 -1.001 5.262 1.00 77.12 193 SER A CA 1
ATOM 1286 C C . SER A 1 193 ? -0.885 0.496 5.510 1.00 77.12 193 SER A C 1
ATOM 1288 O O . SER A 1 193 ? -0.458 1.021 6.537 1.00 77.12 193 SER A O 1
ATOM 1290 N N . CYS A 1 194 ? -1.565 1.186 4.593 1.00 85.94 194 CYS A N 1
ATOM 1291 C CA . CYS A 1 194 ? -2.043 2.553 4.771 1.00 85.94 194 CYS A CA 1
ATOM 1292 C C . CYS A 1 194 ? -3.564 2.594 4.938 1.00 85.94 194 CYS A C 1
ATOM 1294 O O . CYS A 1 194 ? -4.289 1.682 4.541 1.00 85.94 194 CYS A O 1
ATOM 1296 N N . GLN A 1 195 ? -4.038 3.687 5.523 1.00 90.00 195 GLN A N 1
ATOM 1297 C CA . GLN A 1 195 ? -5.445 3.945 5.769 1.00 90.00 195 GLN A CA 1
ATOM 1298 C C . GLN A 1 195 ? -6.147 4.402 4.488 1.00 90.00 195 GLN A C 1
ATOM 1300 O O . GLN A 1 195 ? -5.656 5.277 3.759 1.00 90.00 195 GLN A O 1
ATOM 1305 N N . GLY A 1 196 ? -7.296 3.777 4.221 1.00 92.25 196 GLY A N 1
ATOM 1306 C CA . GLY A 1 196 ? -8.135 4.075 3.067 1.00 92.25 196 GLY A CA 1
ATOM 1307 C C . GLY A 1 196 ? -8.802 5.444 3.179 1.00 92.25 196 GLY A C 1
ATOM 1308 O O . GLY A 1 196 ? -8.793 6.090 4.226 1.00 92.25 196 GLY A O 1
ATOM 1309 N N . TYR A 1 197 ? -9.405 5.911 2.090 1.00 91.88 197 TYR A N 1
ATOM 1310 C CA . TYR A 1 197 ? -10.157 7.162 2.113 1.00 91.88 197 TYR A CA 1
ATOM 1311 C C . TYR A 1 197 ? -11.262 7.172 3.156 1.00 91.88 197 TYR A C 1
ATOM 1313 O O . TYR A 1 197 ? -11.937 6.176 3.397 1.00 91.88 197 TYR A O 1
ATOM 1321 N N . ASN A 1 198 ? -11.458 8.352 3.734 1.00 91.81 198 ASN A N 1
ATOM 1322 C CA . ASN A 1 198 ? -12.321 8.620 4.870 1.00 91.81 198 ASN A CA 1
ATOM 1323 C C . ASN A 1 198 ? -11.946 7.875 6.148 1.00 91.81 198 ASN A C 1
ATOM 1325 O O . ASN A 1 198 ? -12.537 8.192 7.166 1.00 91.81 198 ASN A O 1
ATOM 1329 N N . ASP A 1 199 ? -10.980 6.963 6.164 1.00 93.25 199 ASP A N 1
ATOM 1330 C CA . ASP A 1 199 ? -10.566 6.296 7.395 1.00 93.25 199 ASP A CA 1
ATOM 1331 C C . ASP A 1 199 ? -9.818 7.255 8.334 1.00 93.25 199 ASP A C 1
ATOM 1333 O O . ASP A 1 199 ? -9.471 8.377 7.955 1.00 93.25 199 ASP A O 1
ATOM 1337 N N . ILE A 1 200 ? -9.603 6.843 9.579 1.00 91.62 200 ILE A N 1
ATOM 1338 C CA . ILE A 1 200 ? -8.962 7.665 10.604 1.00 91.62 200 ILE A CA 1
ATOM 1339 C C . ILE A 1 200 ? -7.496 7.966 10.270 1.00 91.62 200 ILE A C 1
ATOM 1341 O O . ILE A 1 200 ? -6.747 7.106 9.813 1.00 91.62 200 ILE A O 1
ATOM 1345 N N . CYS A 1 201 ? -7.067 9.191 10.563 1.00 90.88 201 CYS A N 1
ATOM 1346 C CA . CYS A 1 201 ? -5.665 9.588 10.516 1.00 90.88 201 CYS A CA 1
ATOM 1347 C C . CYS A 1 201 ? -5.354 10.652 11.567 1.00 90.88 201 CYS A C 1
ATOM 1349 O O . CYS A 1 201 ? -6.227 11.408 11.993 1.00 90.88 201 CYS A O 1
ATOM 1351 N N . THR A 1 202 ? -4.091 10.750 11.953 1.00 87.94 202 THR A N 1
ATOM 1352 C CA . THR A 1 202 ? -3.527 11.860 12.734 1.00 87.94 202 THR A CA 1
ATOM 1353 C C . THR A 1 202 ? -2.429 12.586 11.961 1.00 87.94 202 THR A C 1
ATOM 1355 O O . THR A 1 202 ? -2.087 13.725 12.273 1.00 87.94 202 THR A O 1
ATOM 1358 N N . ARG A 1 203 ? -1.894 11.959 10.907 1.00 85.69 203 ARG A N 1
ATOM 1359 C CA . ARG A 1 203 ? -0.877 12.539 10.023 1.00 85.69 203 ARG A CA 1
ATOM 1360 C C . ARG A 1 203 ? -1.082 12.107 8.579 1.00 85.69 203 ARG A C 1
ATOM 1362 O O . ARG A 1 203 ? -1.611 11.040 8.288 1.00 85.69 203 ARG A O 1
ATOM 1369 N N . ASN A 1 204 ? -0.573 12.923 7.664 1.00 85.56 204 ASN A N 1
ATOM 1370 C CA . ASN A 1 204 ? -0.670 12.684 6.226 1.00 85.56 204 ASN A CA 1
ATOM 1371 C C . ASN A 1 204 ? -0.163 11.296 5.813 1.00 85.56 204 ASN A C 1
ATOM 1373 O O . ASN A 1 204 ? -0.865 10.579 5.110 1.00 85.56 204 ASN A O 1
ATOM 1377 N N . ALA A 1 205 ? 1.010 10.889 6.303 1.00 82.81 205 ALA A N 1
ATOM 1378 C CA . ALA A 1 205 ? 1.673 9.645 5.910 1.00 82.81 205 ALA A CA 1
ATOM 1379 C C . ALA A 1 205 ? 0.937 8.349 6.306 1.00 82.81 205 ALA A C 1
ATOM 1381 O O . ALA A 1 205 ? 1.335 7.280 5.857 1.00 82.81 205 ALA A O 1
ATOM 1382 N N . GLU A 1 206 ? -0.109 8.418 7.132 1.00 87.38 206 GLU A N 1
ATOM 1383 C CA . GLU A 1 206 ? -0.954 7.253 7.435 1.00 87.38 206 GLU A CA 1
ATOM 1384 C C . GLU A 1 206 ? -1.931 6.947 6.305 1.00 87.38 206 GLU A C 1
ATOM 1386 O O . GLU A 1 206 ? -2.325 5.801 6.125 1.00 87.38 206 GLU A O 1
ATOM 1391 N N . CYS A 1 207 ? -2.305 7.959 5.526 1.00 91.25 207 CYS A N 1
ATOM 1392 C CA . CYS A 1 207 ? -3.266 7.826 4.449 1.00 91.25 207 CYS A CA 1
ATOM 1393 C C . CYS A 1 207 ? -2.589 7.356 3.170 1.00 91.25 207 CYS A C 1
ATOM 1395 O O . CYS A 1 207 ? -1.540 7.875 2.786 1.00 91.25 207 CYS A O 1
ATOM 1397 N N . CYS A 1 208 ? -3.252 6.473 2.428 1.00 90.69 208 CYS A N 1
ATOM 1398 C CA . CYS A 1 208 ? -2.744 5.998 1.141 1.00 90.69 208 CYS A CA 1
ATOM 1399 C C . CYS A 1 208 ? -2.510 7.129 0.116 1.00 90.69 208 CYS A C 1
ATOM 1401 O O . CYS A 1 208 ? -1.645 7.025 -0.747 1.00 90.69 208 CYS A O 1
ATOM 1403 N N . GLY A 1 209 ? -3.244 8.243 0.234 1.00 87.38 209 GLY A N 1
ATOM 1404 C CA . GLY A 1 209 ? -3.042 9.460 -0.567 1.00 87.38 209 GLY A CA 1
ATOM 1405 C C . GLY A 1 209 ? -2.164 10.539 0.078 1.00 87.38 209 GLY A C 1
ATOM 1406 O O . GLY A 1 209 ? -2.129 11.650 -0.436 1.00 87.38 209 GLY A O 1
ATOM 1407 N N . ASN A 1 210 ? -1.512 10.252 1.208 1.00 88.44 210 ASN A N 1
ATOM 1408 C CA . ASN A 1 210 ? -0.692 11.193 1.981 1.00 88.44 210 ASN A CA 1
ATOM 1409 C C . ASN A 1 210 ? -1.407 12.511 2.364 1.00 88.44 210 ASN A C 1
ATOM 1411 O O . ASN A 1 210 ? -0.815 13.588 2.368 1.00 88.44 210 ASN A O 1
ATOM 1415 N N . ALA A 1 211 ? -2.706 12.453 2.656 1.00 88.94 211 ALA A N 1
ATOM 1416 C CA . ALA A 1 211 ? -3.500 13.633 2.981 1.00 88.94 211 ALA A CA 1
ATOM 1417 C C . ALA A 1 211 ? -4.475 13.324 4.115 1.00 88.94 211 ALA A C 1
ATOM 1419 O O . ALA A 1 211 ? -5.394 12.522 3.951 1.00 88.94 211 ALA A O 1
ATOM 1420 N N . CYS A 1 212 ? -4.280 13.983 5.252 1.00 90.69 212 CYS A N 1
ATOM 1421 C CA . CYS A 1 212 ? -5.127 13.885 6.429 1.00 90.69 212 CYS A CA 1
ATOM 1422 C C . CYS A 1 212 ? -5.843 15.220 6.665 1.00 90.69 212 CYS A C 1
ATOM 1424 O O . CYS A 1 212 ? -5.236 16.278 6.524 1.00 90.69 212 CYS A O 1
ATOM 1426 N N . SER A 1 213 ? -7.125 15.194 7.042 1.00 89.50 213 SER A N 1
ATOM 1427 C CA . SER A 1 213 ? -7.857 16.420 7.415 1.00 89.50 213 SER A CA 1
ATOM 1428 C C . SER A 1 213 ? -7.614 16.889 8.846 1.00 89.50 213 SER A C 1
ATOM 1430 O O . SER A 1 213 ? -8.231 17.865 9.274 1.00 89.50 213 SER A O 1
ATOM 1432 N N . ALA A 1 214 ? -6.755 16.204 9.602 1.00 86.44 214 ALA A N 1
ATOM 1433 C CA . ALA A 1 214 ? -6.346 16.676 10.914 1.00 86.44 214 ALA A CA 1
ATOM 1434 C C . ALA A 1 214 ? -5.676 18.053 10.779 1.00 86.44 214 ALA A C 1
ATOM 1436 O O . ALA A 1 214 ? -4.807 18.255 9.930 1.00 86.44 214 ALA A O 1
ATOM 1437 N N . ASN A 1 215 ? -6.077 19.005 11.623 1.00 64.81 215 ASN A N 1
ATOM 1438 C CA . ASN A 1 215 ? -5.403 20.299 11.700 1.00 64.81 215 ASN A CA 1
ATOM 1439 C C . ASN A 1 215 ? -3.954 20.106 12.181 1.00 64.81 215 ASN A C 1
ATOM 1441 O O . ASN A 1 215 ? -3.668 19.184 12.947 1.00 64.81 215 ASN A O 1
ATOM 1445 N N . ALA A 1 216 ? -3.061 21.016 11.778 1.00 57.09 216 ALA A N 1
ATOM 1446 C CA . ALA A 1 216 ? -1.625 20.969 12.082 1.00 57.09 216 ALA A CA 1
ATOM 1447 C C . ALA A 1 216 ? -1.280 20.957 13.590 1.00 57.09 216 ALA A C 1
ATOM 1449 O O . ALA A 1 216 ? -0.144 20.661 13.948 1.00 57.09 216 ALA A O 1
ATOM 1450 N N . ASP A 1 217 ? -2.255 21.221 14.464 1.00 53.47 217 ASP A N 1
ATOM 1451 C CA . ASP A 1 217 ? -2.096 21.318 15.919 1.00 53.47 217 ASP A CA 1
ATOM 1452 C C . ASP A 1 217 ? -2.221 19.963 16.661 1.00 53.47 217 ASP A C 1
ATOM 1454 O O . ASP A 1 217 ? -2.377 19.942 17.880 1.00 53.47 217 ASP A O 1
ATOM 1458 N N . GLY A 1 218 ? -2.155 18.824 15.954 1.00 60.78 218 GLY A N 1
ATOM 1459 C CA . GLY A 1 218 ? -2.101 17.485 16.571 1.00 60.78 218 GLY A CA 1
ATOM 1460 C C . GLY A 1 218 ? -3.459 16.820 16.830 1.00 60.78 218 GLY A C 1
ATOM 1461 O O . GLY A 1 218 ? -3.627 16.121 17.826 1.00 60.78 218 GLY A O 1
ATOM 1462 N N . GLY A 1 219 ? -4.440 17.044 15.950 1.00 80.88 219 GLY A N 1
ATOM 1463 C CA . GLY A 1 219 ? -5.780 16.453 16.058 1.00 80.88 219 GLY A CA 1
ATOM 1464 C C . GLY A 1 219 ? -5.955 15.107 15.343 1.00 80.88 219 GLY A C 1
ATOM 1465 O O . GLY A 1 219 ? -5.086 14.637 14.613 1.00 80.88 219 GLY A O 1
ATOM 1466 N N . VAL A 1 220 ? -7.136 14.512 15.512 1.00 88.25 220 VAL A N 1
ATOM 1467 C CA . VAL A 1 220 ? -7.620 13.395 14.690 1.00 88.25 220 VAL A CA 1
ATOM 1468 C C . VAL A 1 220 ? -8.423 13.931 13.504 1.00 88.25 220 VAL A C 1
ATOM 1470 O O . VAL A 1 220 ? -9.189 14.889 13.628 1.00 88.25 220 VAL A O 1
ATOM 1473 N N . GLY A 1 221 ? -8.247 13.312 12.344 1.00 90.56 221 GLY A N 1
ATOM 1474 C CA . GLY A 1 221 ? -8.964 13.624 11.120 1.00 90.56 221 GLY A CA 1
ATOM 1475 C C . GLY A 1 221 ? -9.285 12.372 10.317 1.00 90.56 221 GLY A C 1
ATOM 1476 O O . GLY A 1 221 ? -9.262 11.249 10.825 1.00 90.56 221 GLY A O 1
ATOM 1477 N N . ARG A 1 222 ? -9.601 12.593 9.043 1.00 91.12 222 ARG A N 1
ATOM 1478 C CA . ARG A 1 222 ? -9.907 11.546 8.072 1.00 91.12 222 ARG A CA 1
ATOM 1479 C C . ARG A 1 222 ? -9.014 11.636 6.852 1.00 91.12 222 ARG A C 1
ATOM 1481 O O . ARG A 1 222 ? -8.685 12.739 6.400 1.00 91.12 222 ARG A O 1
ATOM 1488 N N . CYS A 1 223 ? -8.677 10.486 6.289 1.00 92.06 223 CYS A N 1
ATOM 1489 C CA . CYS A 1 223 ? -7.919 10.397 5.058 1.00 92.06 223 CYS A CA 1
ATOM 1490 C C . CYS A 1 223 ? -8.699 10.997 3.895 1.00 92.06 223 CYS A C 1
ATOM 1492 O O . CYS A 1 223 ? -9.840 10.629 3.622 1.00 92.06 223 CYS A O 1
ATOM 1494 N N . GLN A 1 224 ? -8.081 11.953 3.215 1.00 89.38 224 GLN A N 1
ATOM 1495 C CA . GLN A 1 224 ? -8.738 12.760 2.200 1.00 89.38 224 GLN A CA 1
ATOM 1496 C C . GLN A 1 224 ? -8.551 12.169 0.810 1.00 89.38 224 GLN A C 1
ATOM 1498 O O . GLN A 1 224 ? -7.484 11.658 0.459 1.00 89.38 224 GLN A O 1
ATOM 1503 N N . PHE A 1 225 ? -9.584 12.311 -0.018 1.00 86.75 225 PHE A N 1
ATOM 1504 C CA . PHE A 1 225 ? -9.439 12.092 -1.447 1.00 86.75 225 PHE A CA 1
ATOM 1505 C C . PHE A 1 225 ? -8.694 13.280 -2.059 1.00 86.75 225 PHE A C 1
ATOM 1507 O O . PHE A 1 225 ? -9.192 14.405 -2.072 1.00 86.75 225 PHE A O 1
ATOM 1514 N N . VAL A 1 226 ? -7.504 13.036 -2.601 1.00 81.19 226 VAL A N 1
ATOM 1515 C CA . VAL A 1 226 ? -6.718 14.080 -3.265 1.00 81.19 226 VAL A CA 1
ATOM 1516 C C . VAL A 1 226 ? -7.311 14.344 -4.657 1.00 81.19 226 VAL A C 1
ATOM 1518 O O . VAL A 1 226 ? -6.983 13.670 -5.636 1.00 81.19 226 VAL A O 1
ATOM 1521 N N . THR A 1 227 ? -8.236 15.305 -4.766 1.00 69.19 227 THR A N 1
ATOM 1522 C CA . THR A 1 227 ? -8.741 15.818 -6.055 1.00 69.19 227 THR A CA 1
ATOM 1523 C C . THR A 1 227 ? -7.912 17.009 -6.540 1.00 69.19 227 THR A C 1
ATOM 1525 O O . THR A 1 227 ? -7.693 17.945 -5.776 1.00 69.19 227 THR A O 1
ATOM 1528 N N . GLY A 1 228 ? -7.570 17.048 -7.832 1.00 61.53 228 GLY A N 1
ATOM 1529 C CA . GLY A 1 228 ? -6.967 18.222 -8.478 1.00 61.53 228 GLY A CA 1
ATOM 1530 C C . GLY A 1 228 ? -5.447 18.141 -8.655 1.00 61.53 228 GLY A C 1
ATOM 1531 O O . GLY A 1 228 ? -4.760 17.478 -7.889 1.00 61.53 228 GLY A O 1
ATOM 1532 N N . GLY A 1 229 ? -4.957 18.816 -9.703 1.00 57.41 229 GLY A N 1
ATOM 1533 C CA . GLY A 1 229 ? -3.545 18.865 -10.097 1.00 57.41 229 GLY A CA 1
ATOM 1534 C C . GLY A 1 229 ? -3.100 17.711 -11.007 1.00 57.41 229 GLY A C 1
ATOM 1535 O O . GLY A 1 229 ? -3.167 16.547 -10.633 1.00 57.41 229 GLY A O 1
ATOM 1536 N N . GLY A 1 230 ? -2.661 18.048 -12.227 1.00 58.69 230 GLY A N 1
ATOM 1537 C CA . GLY A 1 230 ? -1.816 17.209 -13.085 1.00 58.69 230 GLY A CA 1
ATOM 1538 C C . GLY A 1 230 ? -2.427 15.981 -13.784 1.00 58.69 230 GLY A C 1
ATOM 1539 O O . GLY A 1 230 ? -2.278 15.828 -14.997 1.00 58.69 230 GLY A O 1
ATOM 1540 N N . GLY A 1 231 ? -3.041 15.061 -13.039 1.00 60.12 231 GLY A N 1
ATOM 1541 C CA . GLY A 1 231 ? -3.458 13.732 -13.513 1.00 60.12 231 GLY A CA 1
ATOM 1542 C C . GLY A 1 231 ? -4.974 13.504 -13.478 1.00 60.12 231 GLY A C 1
ATOM 1543 O O . GLY A 1 231 ? -5.729 14.292 -12.908 1.00 60.12 231 GLY A O 1
ATOM 1544 N N . GLY A 1 232 ? -5.443 12.415 -14.102 1.00 64.06 232 GLY A N 1
ATOM 1545 C CA . GLY A 1 232 ? -6.852 11.996 -14.026 1.00 64.06 232 GLY A CA 1
ATOM 1546 C C . GLY A 1 232 ? -7.285 11.625 -12.597 1.00 64.06 232 GLY A C 1
ATOM 1547 O O . GLY A 1 232 ? -6.468 11.193 -11.789 1.00 64.06 232 GLY A O 1
ATOM 1548 N N . GLY A 1 233 ? -8.577 11.770 -12.277 1.00 76.56 233 GLY A N 1
ATOM 1549 C CA . GLY A 1 233 ? -9.154 11.514 -10.946 1.00 76.56 233 GLY A CA 1
ATOM 1550 C C . GLY A 1 233 ? -9.245 10.033 -10.547 1.00 76.56 233 GLY A C 1
ATOM 1551 O O . GLY A 1 233 ? -10.336 9.550 -10.267 1.00 76.56 233 GLY A O 1
ATOM 1552 N N . CYS A 1 234 ? -8.125 9.307 -10.543 1.00 88.31 234 CYS A N 1
ATOM 1553 C CA . CYS A 1 234 ? -8.047 7.907 -10.114 1.00 88.31 234 CYS A CA 1
ATOM 1554 C C . CYS A 1 234 ? -7.844 7.751 -8.597 1.00 88.31 234 CYS A C 1
ATOM 1556 O O . CYS A 1 234 ? -7.344 8.669 -7.939 1.00 88.31 234 CYS A O 1
ATOM 1558 N N . ILE A 1 235 ? -8.231 6.580 -8.082 1.00 91.50 235 ILE A N 1
ATOM 1559 C CA . ILE A 1 235 ? -8.033 6.104 -6.706 1.00 91.50 235 ILE A CA 1
ATOM 1560 C C . ILE A 1 235 ? -6.558 5.721 -6.518 1.00 91.50 235 ILE A C 1
ATOM 1562 O O . ILE A 1 235 ? -5.990 5.053 -7.383 1.00 91.50 235 ILE A O 1
ATOM 1566 N N . GLN A 1 236 ? -5.951 6.150 -5.408 1.00 91.38 236 GLN A N 1
ATOM 1567 C CA . GLN A 1 236 ? -4.525 5.913 -5.134 1.00 91.38 236 GLN A CA 1
ATOM 1568 C C . GLN A 1 236 ? -4.268 4.459 -4.765 1.00 91.38 236 GLN A C 1
ATOM 1570 O O . GLN A 1 236 ? -5.116 3.819 -4.139 1.00 91.38 236 GLN A O 1
ATOM 1575 N N . ASP A 1 237 ? -3.062 3.997 -5.067 1.00 87.25 237 ASP A N 1
ATOM 1576 C CA . ASP A 1 237 ? -2.533 2.708 -4.628 1.00 87.25 237 ASP A CA 1
ATOM 1577 C C . ASP A 1 237 ? -2.788 2.462 -3.127 1.00 87.25 237 ASP A C 1
ATOM 1579 O O . ASP A 1 237 ? -2.684 3.373 -2.304 1.00 87.25 237 ASP A O 1
ATOM 1583 N N . GLY A 1 238 ? -3.154 1.231 -2.775 1.00 85.81 238 GLY A N 1
ATOM 1584 C CA . GLY A 1 238 ? -3.479 0.808 -1.412 1.00 85.81 238 GLY A CA 1
ATOM 1585 C C . GLY A 1 238 ? -4.895 1.149 -0.938 1.00 85.81 238 GLY A C 1
ATOM 1586 O O . GLY A 1 238 ? -5.372 0.521 0.002 1.00 85.81 238 GLY A O 1
ATOM 1587 N N . ASN A 1 239 ? -5.609 2.082 -1.583 1.00 93.19 239 ASN A N 1
ATOM 1588 C CA . ASN A 1 239 ? -7.010 2.327 -1.227 1.00 93.19 239 ASN A CA 1
ATOM 1589 C C . ASN A 1 239 ? -7.919 1.197 -1.721 1.00 93.19 239 ASN A C 1
ATOM 1591 O O . ASN A 1 239 ? -7.674 0.655 -2.804 1.00 93.19 239 ASN A O 1
ATOM 1595 N N . PRO A 1 240 ? -9.024 0.930 -1.006 1.00 93.50 240 PRO A N 1
ATOM 1596 C CA . PRO A 1 240 ? -10.075 0.042 -1.474 1.00 93.50 240 PRO A CA 1
ATOM 1597 C C . PRO A 1 240 ? -10.608 0.392 -2.863 1.00 93.50 240 PRO A C 1
ATOM 1599 O O . PRO A 1 240 ? -10.723 1.564 -3.238 1.00 93.50 240 PRO A O 1
ATOM 1602 N N . CYS A 1 241 ? -10.965 -0.635 -3.626 1.00 92.06 241 CYS A N 1
ATOM 1603 C CA . CYS A 1 241 ? -11.476 -0.492 -4.982 1.00 92.06 241 CYS A CA 1
ATOM 1604 C C . CYS A 1 241 ? -12.512 -1.563 -5.315 1.00 92.06 241 CYS A C 1
ATOM 1606 O O . CYS A 1 241 ? -12.484 -2.663 -4.779 1.00 92.06 241 CYS A O 1
ATOM 1608 N N . SER A 1 242 ? -13.401 -1.246 -6.257 1.00 89.25 242 SER A N 1
ATOM 1609 C CA . SER A 1 242 ? -14.377 -2.187 -6.829 1.00 89.25 242 SER A CA 1
ATOM 1610 C C . SER A 1 242 ? -14.089 -2.532 -8.294 1.00 89.25 242 SER A C 1
ATOM 1612 O O . SER A 1 242 ? -14.726 -3.406 -8.878 1.00 89.25 242 SER A O 1
ATOM 1614 N N . SER A 1 243 ? -13.146 -1.825 -8.923 1.00 84.62 243 SER A N 1
ATOM 1615 C CA . SER A 1 243 ? -12.755 -2.026 -10.316 1.00 84.62 243 SER A CA 1
ATOM 1616 C C . SER A 1 243 ? -11.326 -1.553 -10.548 1.00 84.62 243 SER A C 1
ATOM 1618 O O . SER A 1 243 ? -10.931 -0.486 -10.081 1.00 84.62 243 SER A O 1
ATOM 1620 N N . GLY A 1 244 ? -10.566 -2.287 -11.364 1.00 82.44 244 GLY A N 1
ATOM 1621 C CA . GLY A 1 244 ? -9.247 -1.835 -11.808 1.00 82.44 244 GLY A CA 1
ATOM 1622 C C . GLY A 1 244 ? -9.313 -0.490 -12.536 1.00 82.44 244 GLY A C 1
ATOM 1623 O O . GLY A 1 244 ? -8.470 0.374 -12.331 1.00 82.44 244 GLY A O 1
ATOM 1624 N N . SER A 1 245 ? -10.378 -0.234 -13.303 1.00 82.94 245 SER A N 1
ATOM 1625 C CA . SER A 1 245 ? -10.519 0.998 -14.093 1.00 82.94 245 SER A CA 1
ATOM 1626 C C . SER A 1 245 ? -10.434 2.290 -13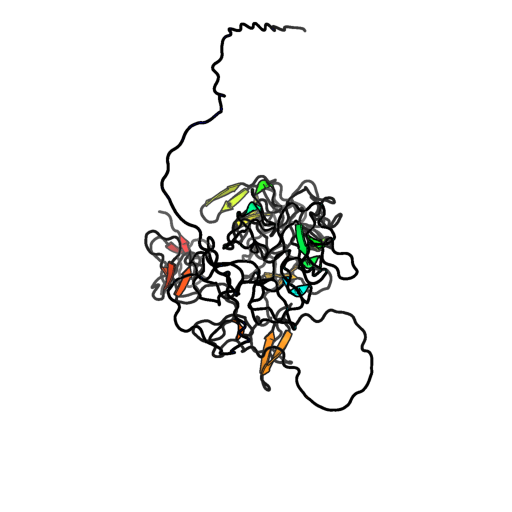.263 1.00 82.94 245 SER A C 1
ATOM 1628 O O . SER A 1 245 ? -9.943 3.306 -13.761 1.00 82.94 245 SER A O 1
ATOM 1630 N N . THR A 1 246 ? -10.813 2.260 -11.984 1.00 87.56 246 THR A N 1
ATOM 1631 C CA . THR A 1 246 ? -10.765 3.426 -11.092 1.00 87.56 246 THR A CA 1
ATOM 1632 C C . THR A 1 246 ? -9.399 3.640 -10.437 1.00 87.56 246 THR A C 1
ATOM 1634 O O . THR A 1 246 ? -9.087 4.771 -10.076 1.00 87.56 246 THR A O 1
ATOM 1637 N N . CYS A 1 247 ? -8.559 2.607 -10.335 1.00 89.69 247 CYS A N 1
ATOM 1638 C CA . CYS A 1 247 ? -7.240 2.653 -9.691 1.00 89.69 247 CYS A CA 1
ATOM 1639 C C . CYS A 1 247 ? -6.179 3.313 -10.557 1.00 89.69 247 CYS A C 1
ATOM 1641 O O . CYS A 1 247 ? -6.134 3.039 -11.748 1.00 89.69 247 CYS A O 1
ATOM 1643 N N . CYS A 1 248 ? -5.267 4.108 -9.998 1.00 89.44 248 CYS A N 1
ATOM 1644 C CA . CYS A 1 248 ? -4.171 4.690 -10.781 1.00 89.44 248 CYS A CA 1
ATOM 1645 C C . CYS A 1 248 ? -3.288 3.613 -11.447 1.00 89.44 248 CYS A C 1
ATOM 1647 O O . CYS A 1 248 ? -2.939 3.762 -12.619 1.00 89.44 248 CYS A O 1
ATOM 1649 N N . SER A 1 249 ? -3.078 2.474 -10.776 1.00 84.62 249 SER A N 1
ATOM 1650 C CA . SER A 1 249 ? -2.451 1.256 -11.321 1.00 84.62 249 SER A CA 1
ATOM 1651 C C . SER A 1 249 ? -3.291 0.460 -12.316 1.00 84.62 249 SER A C 1
ATOM 1653 O O . SER A 1 249 ? -2.824 -0.530 -12.878 1.00 84.62 249 SER A O 1
ATOM 1655 N N . ARG A 1 250 ? -4.543 0.873 -12.536 1.00 86.25 250 ARG A N 1
ATOM 1656 C CA . ARG A 1 250 ? -5.557 0.188 -13.349 1.00 86.25 250 ARG A CA 1
ATOM 1657 C C . ARG A 1 250 ? -5.875 -1.244 -12.888 1.00 86.25 250 ARG A C 1
ATOM 1659 O O . ARG A 1 250 ? -6.605 -1.956 -13.577 1.00 86.25 250 ARG A O 1
ATOM 1666 N N . THR A 1 251 ? -5.373 -1.635 -11.718 1.00 79.75 251 THR A N 1
ATOM 1667 C CA . THR A 1 251 ? -5.400 -2.999 -11.190 1.00 79.75 251 THR A CA 1
ATOM 1668 C C . THR A 1 251 ? -6.005 -2.969 -9.794 1.00 79.75 251 THR A C 1
ATOM 1670 O O . THR A 1 251 ? -5.599 -2.167 -8.956 1.00 79.75 251 THR A O 1
ATOM 1673 N N . CYS A 1 252 ? -7.014 -3.805 -9.569 1.00 83.38 252 CYS A N 1
ATOM 1674 C CA . CYS A 1 252 ? -7.763 -3.892 -8.319 1.00 83.38 252 CYS A CA 1
ATOM 1675 C C . CYS A 1 252 ? -7.791 -5.358 -7.903 1.00 83.38 252 CYS A C 1
ATOM 1677 O O . CYS A 1 252 ? -8.363 -6.175 -8.626 1.00 83.38 252 CYS A O 1
ATOM 1679 N N . VAL A 1 253 ? -7.114 -5.685 -6.806 1.00 79.62 253 VAL A N 1
ATOM 1680 C CA . VAL A 1 253 ? -6.856 -7.070 -6.389 1.00 79.62 253 VAL A CA 1
ATOM 1681 C C . VAL A 1 253 ? -6.929 -7.181 -4.876 1.00 79.62 253 VAL A C 1
ATOM 1683 O O . VAL A 1 253 ? -6.654 -6.212 -4.170 1.00 79.62 253 VAL A O 1
ATOM 1686 N N . ASP A 1 254 ? -7.293 -8.358 -4.380 1.00 80.19 254 ASP A N 1
ATOM 1687 C CA . ASP A 1 254 ? -7.102 -8.696 -2.974 1.00 80.19 254 ASP A CA 1
ATOM 1688 C C . ASP A 1 254 ? -5.657 -9.173 -2.803 1.00 80.19 254 ASP A C 1
ATOM 1690 O O . ASP A 1 254 ? -5.199 -10.057 -3.526 1.00 80.19 254 ASP A O 1
ATOM 1694 N N . LEU A 1 255 ? -4.932 -8.557 -1.872 1.00 70.50 255 LEU A N 1
ATOM 1695 C CA . LEU A 1 255 ? -3.548 -8.911 -1.548 1.00 70.50 255 LEU A CA 1
ATOM 1696 C C . LEU A 1 255 ? -3.463 -9.999 -0.459 1.00 70.50 255 LEU A C 1
ATOM 1698 O O . LEU A 1 255 ? -2.406 -10.187 0.136 1.00 70.50 255 LEU A O 1
ATOM 1702 N N . GLY A 1 256 ? -4.574 -10.691 -0.188 1.00 72.19 256 GLY A N 1
ATOM 1703 C CA . GLY A 1 256 ? -4.707 -11.745 0.820 1.00 72.19 256 GLY A CA 1
ATOM 1704 C C . GLY A 1 256 ? -5.293 -11.259 2.149 1.00 72.19 256 GLY A C 1
ATOM 1705 O O . GLY A 1 256 ? -5.396 -12.033 3.103 1.00 72.19 256 GLY A O 1
ATOM 1706 N N . TYR A 1 257 ? -5.704 -9.992 2.227 1.00 75.31 257 TYR A N 1
ATOM 1707 C CA . TYR A 1 257 ? -6.184 -9.360 3.459 1.00 75.31 257 TYR A CA 1
ATOM 1708 C C . TYR A 1 257 ? -7.710 -9.342 3.577 1.00 75.31 257 TYR A C 1
ATOM 1710 O O . TYR A 1 257 ? -8.223 -8.926 4.616 1.00 75.31 257 TYR A O 1
ATOM 1718 N N . GLY A 1 258 ? -8.432 -9.826 2.562 1.00 77.25 258 GLY A N 1
ATOM 1719 C CA . GLY A 1 258 ? -9.890 -9.961 2.572 1.00 77.25 258 GLY A CA 1
ATOM 1720 C C . GLY A 1 258 ? -10.638 -8.764 1.988 1.00 77.25 258 GLY A C 1
ATOM 1721 O O . GLY A 1 258 ? -11.856 -8.700 2.110 1.00 77.25 258 GLY A O 1
ATOM 1722 N N . ALA A 1 259 ? -9.932 -7.819 1.363 1.00 86.25 259 ALA A N 1
ATOM 1723 C CA . ALA A 1 259 ? -10.536 -6.723 0.615 1.00 86.25 259 ALA A CA 1
ATOM 1724 C C . ALA A 1 259 ? -9.671 -6.342 -0.587 1.00 86.25 259 ALA A C 1
ATOM 1726 O O . ALA A 1 259 ? -8.439 -6.368 -0.535 1.00 86.25 259 ALA A O 1
ATOM 1727 N N . THR A 1 260 ? -10.326 -5.950 -1.679 1.00 85.06 260 THR A N 1
ATOM 1728 C CA . THR A 1 260 ? -9.641 -5.528 -2.899 1.00 85.06 260 THR A CA 1
ATOM 1729 C C . THR A 1 260 ? -9.150 -4.090 -2.790 1.00 85.06 260 THR A C 1
ATOM 1731 O O . THR A 1 260 ? -9.918 -3.173 -2.491 1.00 85.06 260 THR A O 1
ATOM 1734 N N . VAL A 1 261 ? -7.875 -3.873 -3.107 1.00 86.25 261 VAL A N 1
ATOM 1735 C CA . VAL A 1 261 ? -7.231 -2.556 -3.111 1.00 86.25 261 VAL A CA 1
ATOM 1736 C C . VAL A 1 261 ? -6.577 -2.258 -4.454 1.00 86.25 261 VAL A C 1
ATOM 1738 O O . VAL A 1 261 ? -6.257 -3.156 -5.239 1.00 86.25 261 VAL A O 1
ATOM 1741 N N . CYS A 1 262 ? -6.390 -0.972 -4.746 1.00 88.50 262 CYS A N 1
ATOM 1742 C CA . CYS A 1 262 ? -5.637 -0.552 -5.915 1.00 88.50 262 CYS A CA 1
ATOM 1743 C C . CYS A 1 262 ? -4.200 -1.033 -5.779 1.00 88.50 262 CYS A C 1
ATOM 1745 O O . CYS A 1 262 ? -3.500 -0.599 -4.865 1.00 88.50 262 CYS A O 1
ATOM 1747 N N . GLN A 1 263 ? -3.770 -1.929 -6.670 1.00 81.38 263 GLN A N 1
ATOM 1748 C CA . GLN A 1 263 ? -2.495 -2.618 -6.512 1.00 81.38 263 GLN A CA 1
ATOM 1749 C C . GLN A 1 263 ? -1.346 -1.602 -6.483 1.00 81.38 263 GLN A C 1
ATOM 1751 O O . GLN A 1 263 ? -1.179 -0.876 -7.470 1.00 81.38 263 GLN A O 1
ATOM 1756 N N . PRO A 1 264 ? -0.564 -1.535 -5.395 1.00 74.88 264 PRO A N 1
ATOM 1757 C CA . PRO A 1 264 ? 0.632 -0.712 -5.345 1.00 74.88 264 PRO A CA 1
ATOM 1758 C C . PRO A 1 264 ? 1.690 -1.237 -6.305 1.00 74.88 264 PRO A C 1
ATOM 1760 O O . PRO A 1 264 ? 1.913 -2.444 -6.388 1.00 74.88 264 PRO A O 1
ATOM 1763 N N . VAL A 1 265 ? 2.372 -0.328 -6.998 1.00 74.31 265 VAL A N 1
ATOM 1764 C CA . VAL A 1 265 ? 3.534 -0.676 -7.825 1.00 74.31 265 VAL A CA 1
ATOM 1765 C C . VAL A 1 265 ? 4.836 -0.273 -7.149 1.00 74.31 265 VAL A C 1
ATOM 1767 O O . VAL A 1 265 ? 4.897 0.698 -6.389 1.00 74.31 265 VAL A O 1
ATOM 1770 N N . SER A 1 266 ? 5.898 -1.021 -7.438 1.00 72.06 266 SER A N 1
ATOM 1771 C CA . SER A 1 266 ? 7.235 -0.724 -6.936 1.00 72.06 266 SER A CA 1
ATOM 1772 C C . SER A 1 266 ? 7.914 0.394 -7.738 1.00 72.06 266 SER A C 1
ATOM 1774 O O . SER A 1 266 ? 7.670 0.592 -8.938 1.00 72.06 266 SER A O 1
ATOM 1776 N N . GLY A 1 267 ? 8.804 1.118 -7.058 1.00 79.19 267 GLY A N 1
ATOM 1777 C CA . GLY A 1 267 ? 9.568 2.222 -7.628 1.00 79.19 267 GLY A CA 1
ATOM 1778 C C . GLY A 1 267 ? 8.780 3.532 -7.679 1.00 79.19 267 GLY A C 1
ATOM 1779 O O . GLY A 1 267 ? 8.214 3.970 -6.676 1.00 79.19 267 GLY A O 1
ATOM 1780 N N . CYS A 1 268 ? 8.800 4.181 -8.838 1.00 86.31 268 CYS A N 1
ATOM 1781 C CA . CYS A 1 268 ? 8.159 5.464 -9.087 1.00 86.31 268 CYS A CA 1
ATOM 1782 C C . CYS A 1 268 ? 6.630 5.394 -8.947 1.00 86.31 268 CYS A C 1
ATOM 1784 O O . CYS A 1 268 ? 5.995 4.355 -9.143 1.00 86.31 268 CYS A O 1
ATOM 1786 N N . LYS A 1 269 ? 6.025 6.541 -8.648 1.00 87.31 269 LYS A N 1
ATOM 1787 C CA . LYS A 1 269 ? 4.583 6.732 -8.518 1.00 87.31 269 LYS A CA 1
ATOM 1788 C C . LYS A 1 269 ? 3.945 6.955 -9.884 1.00 87.31 269 LYS A C 1
ATOM 1790 O O . LYS A 1 269 ? 4.360 7.811 -10.663 1.00 87.31 269 LYS A O 1
ATOM 1795 N N . LEU A 1 270 ? 2.913 6.170 -10.171 1.00 89.94 270 LEU A N 1
ATOM 1796 C CA . LEU A 1 270 ? 2.153 6.252 -11.417 1.00 89.94 270 LEU A CA 1
ATOM 1797 C C . LEU A 1 270 ? 1.439 7.598 -11.569 1.00 89.94 270 LEU A C 1
ATOM 1799 O O . LEU A 1 270 ? 1.193 8.306 -10.593 1.00 89.94 270 LEU A O 1
ATOM 1803 N N . THR A 1 271 ? 1.032 7.927 -12.795 1.00 89.94 271 THR A N 1
ATOM 1804 C CA . THR A 1 271 ? 0.191 9.105 -13.038 1.00 89.94 271 THR A CA 1
ATOM 1805 C C . THR A 1 271 ? -1.050 9.094 -12.152 1.00 89.94 271 THR A C 1
ATOM 1807 O O . THR A 1 271 ? -1.750 8.091 -12.013 1.00 89.94 271 THR A O 1
ATOM 1810 N N . GLY A 1 272 ? -1.334 10.255 -11.575 1.00 89.94 272 GLY A N 1
ATOM 1811 C CA . GLY A 1 272 ? -2.405 10.461 -10.626 1.00 89.94 272 GLY A CA 1
ATOM 1812 C C . GLY A 1 272 ? -2.055 10.035 -9.204 1.00 89.94 272 GLY A C 1
ATOM 1813 O O . GLY A 1 272 ? -2.775 10.462 -8.310 1.00 89.94 272 GLY A O 1
ATOM 1814 N N . ASN A 1 273 ? -0.994 9.275 -8.931 1.00 89.31 273 ASN A N 1
ATOM 1815 C CA . ASN A 1 273 ? -0.604 9.010 -7.546 1.00 89.31 273 ASN A CA 1
ATOM 1816 C C . ASN A 1 273 ? 0.008 10.251 -6.880 1.00 89.31 273 ASN A C 1
ATOM 1818 O O . ASN A 1 273 ? 0.454 11.183 -7.554 1.00 89.31 273 ASN A O 1
ATOM 1822 N N . PHE A 1 274 ? -0.025 10.266 -5.551 1.00 88.25 274 PHE A N 1
ATOM 1823 C CA . PHE A 1 274 ? 0.515 11.320 -4.715 1.00 88.25 274 PHE A CA 1
ATOM 1824 C C . PHE A 1 274 ? 2.023 11.437 -4.915 1.00 88.25 274 PHE A C 1
ATOM 1826 O O . PHE A 1 274 ? 2.730 10.433 -5.034 1.00 88.25 274 PHE A O 1
ATOM 1833 N N . CYS A 1 275 ? 2.497 12.673 -4.902 1.00 89.00 275 CYS A N 1
ATOM 1834 C CA . CYS A 1 275 ? 3.904 13.024 -4.970 1.00 89.00 275 CYS A CA 1
ATOM 1835 C C . CYS A 1 275 ? 4.162 14.281 -4.137 1.00 89.00 275 CYS A C 1
ATOM 1837 O O . CYS A 1 275 ? 3.266 15.101 -3.916 1.00 89.00 275 CYS A O 1
ATOM 1839 N N . THR A 1 276 ? 5.408 14.456 -3.716 1.00 86.56 276 THR A N 1
ATOM 1840 C CA . THR A 1 276 ? 5.915 15.704 -3.138 1.00 86.56 276 THR A CA 1
ATOM 1841 C C . THR A 1 276 ? 6.839 16.438 -4.106 1.00 86.56 276 THR A C 1
ATOM 1843 O O . THR A 1 276 ? 7.017 17.649 -3.978 1.00 86.56 276 THR A O 1
ATOM 1846 N N . GLN A 1 277 ? 7.386 15.733 -5.099 1.00 87.00 277 GLN A N 1
ATOM 1847 C CA . GLN A 1 277 ? 8.306 16.279 -6.093 1.00 87.00 277 GLN A CA 1
ATOM 1848 C C . GLN A 1 277 ? 8.270 15.497 -7.413 1.00 87.00 277 GLN A C 1
ATOM 1850 O O . GLN A 1 277 ? 7.795 14.365 -7.482 1.00 87.00 277 GLN A O 1
ATOM 1855 N N . ASP A 1 278 ? 8.800 16.100 -8.480 1.00 88.38 278 ASP A N 1
ATOM 1856 C CA . ASP A 1 278 ? 8.764 15.527 -9.833 1.00 88.38 278 ASP A CA 1
ATOM 1857 C C . ASP A 1 278 ? 9.460 14.158 -9.927 1.00 88.38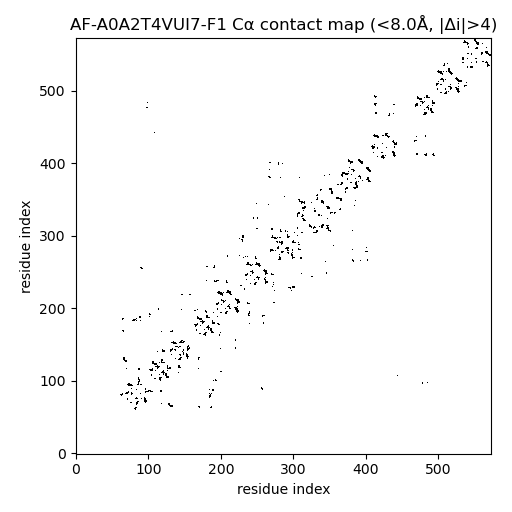 278 ASP A C 1
ATOM 1859 O O . ASP A 1 278 ? 9.005 13.291 -10.665 1.00 88.38 278 ASP A O 1
ATOM 1863 N N . SER A 1 279 ? 10.543 13.940 -9.174 1.00 84.25 279 SER A N 1
ATOM 1864 C CA . SER A 1 279 ? 11.300 12.678 -9.163 1.00 84.25 279 SER A CA 1
ATOM 1865 C C . SER A 1 279 ? 10.563 11.509 -8.507 1.00 84.25 279 SER A C 1
ATOM 1867 O O . SER A 1 279 ? 10.986 10.369 -8.695 1.00 84.25 279 SER A O 1
ATOM 1869 N N . ASP A 1 280 ? 9.462 11.757 -7.792 1.00 86.31 280 ASP A N 1
ATOM 1870 C CA . ASP A 1 280 ? 8.610 10.681 -7.281 1.00 86.31 280 ASP A CA 1
ATOM 1871 C C . ASP A 1 280 ? 7.819 10.029 -8.416 1.00 86.31 280 ASP A C 1
ATOM 1873 O O . ASP A 1 280 ? 7.441 8.864 -8.321 1.00 86.31 280 ASP A O 1
ATOM 1877 N N . CYS A 1 281 ? 7.543 10.782 -9.481 1.00 89.94 281 CYS A N 1
ATOM 1878 C CA . CYS A 1 281 ? 6.644 10.386 -10.547 1.00 89.94 281 CYS A CA 1
ATOM 1879 C C . CYS A 1 281 ? 7.343 9.568 -11.629 1.00 89.94 281 CYS A C 1
ATOM 1881 O O . CYS A 1 281 ? 8.431 9.905 -12.097 1.00 89.94 281 CYS A O 1
ATOM 1883 N N . CYS A 1 282 ? 6.665 8.529 -12.109 1.00 89.88 282 CYS A N 1
ATOM 1884 C CA . CYS A 1 282 ? 7.121 7.761 -13.257 1.00 89.88 282 CYS A CA 1
ATOM 1885 C C . CYS A 1 282 ? 7.185 8.648 -14.493 1.00 89.88 282 CYS A C 1
ATOM 1887 O O . CYS A 1 282 ? 6.160 9.154 -14.954 1.00 89.88 282 CYS A O 1
ATOM 1889 N N . GLY A 1 283 ? 8.381 8.812 -15.051 1.00 86.06 283 GLY A N 1
ATOM 1890 C CA . GLY A 1 283 ? 8.590 9.732 -16.162 1.00 86.06 283 GLY A CA 1
ATOM 1891 C C . GLY A 1 283 ? 8.859 11.179 -15.734 1.00 86.06 283 GLY A C 1
ATOM 1892 O O . GLY A 1 283 ? 8.684 12.076 -16.568 1.00 86.06 283 GLY A O 1
ATOM 1893 N N . GLY A 1 284 ? 9.195 11.403 -14.457 1.00 84.06 284 GLY A N 1
ATOM 1894 C CA . GLY A 1 284 ? 9.573 12.695 -13.890 1.00 84.06 284 GLY A CA 1
ATOM 1895 C C . GLY A 1 284 ? 11.044 12.775 -13.454 1.00 84.06 284 GLY A C 1
ATOM 1896 O O . GLY A 1 284 ? 11.753 11.771 -13.343 1.00 84.06 284 GLY A O 1
ATOM 1897 N N . GLY A 1 285 ? 11.515 14.005 -13.218 1.00 72.50 285 GLY A N 1
ATOM 1898 C CA . GLY A 1 285 ? 12.913 14.313 -12.888 1.00 72.50 285 GLY A CA 1
ATOM 1899 C C . GLY A 1 285 ? 13.788 14.692 -14.101 1.00 72.50 285 GLY A C 1
ATOM 1900 O O . GLY A 1 285 ? 13.279 15.123 -15.135 1.00 72.50 285 GLY A O 1
ATOM 1901 N N . PRO A 1 286 ? 15.129 14.623 -13.992 1.00 59.00 286 PRO A N 1
ATOM 1902 C CA . PRO A 1 286 ? 16.026 14.962 -15.098 1.00 59.00 286 PRO A CA 1
ATOM 1903 C C . PRO A 1 286 ? 15.897 13.988 -16.286 1.00 59.00 286 PRO A C 1
ATOM 1905 O O . PRO A 1 286 ? 15.781 12.779 -16.105 1.00 59.00 286 PRO A O 1
ATOM 1908 N N . ASN A 1 287 ? 15.951 14.542 -17.503 1.00 48.41 287 ASN A N 1
ATOM 1909 C CA . ASN A 1 287 ? 15.804 13.871 -18.807 1.00 48.41 287 ASN A CA 1
ATOM 1910 C C . ASN A 1 287 ? 16.632 12.559 -18.946 1.00 48.41 287 ASN A C 1
ATOM 1912 O O . ASN A 1 287 ? 17.720 12.496 -18.369 1.00 48.41 287 ASN A O 1
ATOM 1916 N N . PRO A 1 288 ? 16.200 11.534 -19.727 1.00 47.94 288 PRO A N 1
ATOM 1917 C CA . PRO A 1 288 ? 15.244 11.568 -20.852 1.00 47.94 288 PRO A CA 1
ATOM 1918 C C . PRO A 1 288 ? 13.751 11.609 -20.470 1.00 47.94 288 PRO A C 1
ATOM 1920 O O . PRO A 1 288 ? 12.889 11.789 -21.321 1.00 47.94 288 PRO A O 1
ATOM 1923 N N . ASN A 1 289 ? 13.440 11.480 -19.181 1.00 55.75 289 ASN A N 1
ATOM 1924 C CA . ASN A 1 289 ? 12.088 11.322 -18.656 1.00 55.75 289 ASN A CA 1
ATOM 1925 C C . ASN A 1 289 ? 11.688 12.509 -17.767 1.00 55.75 289 ASN A C 1
ATOM 1927 O O . ASN A 1 289 ? 11.387 12.329 -16.599 1.00 55.75 289 ASN A O 1
ATOM 1931 N N . GLY A 1 290 ? 11.754 13.737 -18.289 1.00 64.50 290 GLY A N 1
ATOM 1932 C CA . GLY A 1 290 ? 11.440 14.958 -17.525 1.00 64.50 290 GLY A CA 1
ATOM 1933 C C . GLY A 1 290 ? 10.079 15.573 -17.821 1.00 64.50 290 GLY A C 1
ATOM 1934 O O . GLY A 1 290 ? 9.890 16.777 -17.646 1.00 64.50 290 GLY A O 1
ATOM 1935 N N . SER A 1 291 ? 9.148 14.785 -18.355 1.00 75.81 291 SER A N 1
ATOM 1936 C CA . SER A 1 291 ? 7.847 15.303 -18.762 1.00 75.81 291 SER A CA 1
ATOM 1937 C C . SER A 1 291 ? 6.817 15.330 -17.655 1.00 75.81 291 SER A C 1
ATOM 1939 O O . SER A 1 291 ? 5.980 16.228 -17.665 1.00 75.81 291 SER A O 1
ATOM 1941 N N . VAL A 1 292 ? 6.844 14.327 -16.774 1.00 87.19 292 VAL A N 1
ATOM 1942 C CA . VAL A 1 292 ? 5.847 14.184 -15.720 1.00 87.19 292 VAL A CA 1
ATOM 1943 C C . VAL A 1 292 ? 6.251 15.058 -14.548 1.00 87.19 292 VAL A C 1
ATOM 1945 O O . VAL A 1 292 ? 7.398 15.026 -14.102 1.00 87.19 292 VAL A O 1
ATOM 1948 N N . LYS A 1 293 ? 5.301 15.853 -14.069 1.00 89.06 293 LYS A N 1
ATOM 1949 C CA . LYS A 1 293 ? 5.496 16.768 -12.950 1.00 89.06 293 LYS A CA 1
ATOM 1950 C C . LYS A 1 293 ? 4.583 16.421 -11.796 1.00 89.06 293 LYS A C 1
ATOM 1952 O O . LYS A 1 293 ? 3.467 15.936 -11.983 1.00 89.06 293 LYS A O 1
ATOM 1957 N N . CYS A 1 294 ? 5.041 16.756 -10.602 1.00 89.56 294 CYS A N 1
ATOM 1958 C CA . CYS A 1 294 ? 4.217 16.763 -9.418 1.00 89.56 294 CYS A CA 1
ATOM 1959 C C . CYS A 1 294 ? 3.434 18.077 -9.346 1.00 89.56 294 CYS A C 1
ATOM 1961 O O . CYS A 1 294 ? 3.926 19.106 -8.883 1.00 89.56 294 CYS A O 1
ATOM 1963 N N . VAL A 1 295 ? 2.195 18.065 -9.836 1.00 89.12 295 VAL A N 1
ATOM 1964 C CA . VAL A 1 295 ? 1.347 19.260 -9.903 1.00 89.12 295 VAL A CA 1
ATOM 1965 C C . VAL A 1 295 ? 0.201 19.101 -8.923 1.00 89.12 295 VAL A C 1
ATOM 1967 O O . VAL A 1 295 ? -0.608 18.191 -9.054 1.00 89.12 295 VAL A O 1
ATOM 1970 N N . GLY A 1 296 ? 0.107 20.000 -7.942 1.00 86.56 296 GLY A N 1
ATOM 1971 C CA . GLY A 1 296 ? -0.951 19.936 -6.927 1.00 86.56 296 GLY A CA 1
ATOM 1972 C C . GLY A 1 296 ? -0.885 18.679 -6.051 1.00 86.56 296 GLY A C 1
ATOM 1973 O O . GLY A 1 296 ? -1.922 18.204 -5.603 1.00 86.56 296 GLY A O 1
ATOM 1974 N N . GLY A 1 297 ? 0.318 18.129 -5.835 1.00 87.56 297 GLY A N 1
ATOM 1975 C CA . GLY A 1 297 ? 0.532 16.924 -5.026 1.00 87.56 297 GLY A CA 1
ATOM 1976 C C . GLY A 1 297 ? 0.198 15.614 -5.740 1.00 87.56 297 GLY A C 1
ATOM 1977 O O . GLY A 1 297 ? 0.096 14.581 -5.083 1.00 87.56 297 GLY A O 1
ATOM 1978 N N . ARG A 1 298 ? 0.005 15.633 -7.066 1.00 90.38 298 ARG A N 1
ATOM 1979 C CA . ARG A 1 298 ? -0.229 14.432 -7.879 1.00 90.38 298 ARG A CA 1
ATOM 1980 C C . ARG A 1 298 ? 0.652 14.416 -9.121 1.00 90.38 298 ARG A C 1
ATOM 1982 O O . ARG A 1 298 ? 0.905 15.457 -9.729 1.00 90.38 298 ARG A O 1
ATOM 1989 N N . CYS A 1 299 ? 1.067 13.219 -9.519 1.00 90.44 299 CYS A N 1
ATOM 1990 C CA . CYS A 1 299 ? 1.793 13.012 -10.762 1.00 90.44 299 CYS A CA 1
ATOM 1991 C C . CYS A 1 299 ? 0.892 13.324 -11.954 1.00 90.44 299 CYS A C 1
ATOM 1993 O O . CYS A 1 299 ? -0.191 12.744 -12.093 1.00 90.44 299 CYS A O 1
ATOM 1995 N N . ASP A 1 300 ? 1.325 14.239 -12.814 1.00 89.50 300 ASP A N 1
ATOM 1996 C CA . ASP A 1 300 ? 0.561 14.625 -13.986 1.00 89.50 300 ASP A CA 1
ATOM 1997 C C . ASP A 1 300 ? 0.601 13.576 -15.112 1.00 89.50 300 ASP A C 1
ATOM 1999 O O . ASP A 1 300 ? 1.168 12.487 -14.977 1.00 89.50 300 ASP A O 1
ATOM 2003 N N . ASN A 1 301 ? -0.096 13.850 -16.215 1.00 84.31 301 ASN A N 1
ATOM 2004 C CA . ASN A 1 301 ? -0.055 12.978 -17.394 1.00 84.31 301 ASN A CA 1
ATOM 2005 C C . ASN A 1 301 ? 1.223 13.176 -18.241 1.00 84.31 301 ASN A C 1
ATOM 2007 O O . ASN A 1 301 ? 1.390 12.486 -19.242 1.00 84.31 301 ASN A O 1
ATOM 2011 N N . GLY A 1 302 ? 2.105 14.117 -17.888 1.00 80.38 302 GLY A N 1
ATOM 2012 C CA . GLY A 1 302 ? 3.273 14.492 -18.679 1.00 80.38 302 GLY A CA 1
ATOM 2013 C C . GLY A 1 302 ? 2.942 15.013 -20.085 1.00 80.38 302 GLY A C 1
ATOM 2014 O O . GLY A 1 302 ? 2.087 15.882 -20.263 1.00 80.38 302 GLY A O 1
ATOM 2015 N N . GLN A 1 303 ? 3.662 14.505 -21.097 1.00 73.25 303 GLN A N 1
ATOM 2016 C CA . GLN A 1 303 ? 3.431 14.804 -22.524 1.00 73.25 303 GLN A CA 1
ATOM 2017 C C . GLN A 1 303 ? 2.265 13.970 -23.104 1.00 73.25 303 GLN A C 1
ATOM 2019 O O . GLN A 1 303 ? 1.557 13.260 -22.404 1.00 73.25 303 GLN A O 1
ATOM 2024 N N . SER A 1 304 ? 2.070 13.986 -24.429 1.00 80.31 304 SER A N 1
ATOM 2025 C CA . SER A 1 304 ? 1.087 13.141 -25.141 1.00 80.31 304 SER A CA 1
ATOM 2026 C C . SER A 1 304 ? 1.418 11.628 -25.170 1.00 80.31 304 SER A C 1
ATOM 2028 O O . SER A 1 304 ? 0.875 10.890 -25.999 1.00 80.31 304 SER A O 1
ATOM 2030 N N . CYS A 1 305 ? 2.334 11.154 -24.324 1.00 83.75 305 CYS A N 1
ATOM 2031 C CA . CYS A 1 305 ? 2.801 9.771 -24.226 1.00 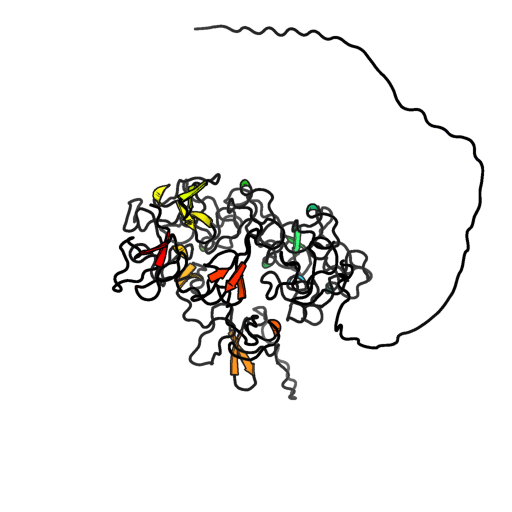83.75 305 CYS A CA 1
ATOM 2032 C C . CYS A 1 305 ? 3.046 9.390 -22.759 1.00 83.75 305 CYS A C 1
ATOM 2034 O O . CYS A 1 305 ? 3.252 10.256 -21.914 1.00 83.75 305 CYS A O 1
ATOM 2036 N N . ASN A 1 306 ? 3.044 8.090 -22.468 1.00 86.88 306 ASN A N 1
ATOM 2037 C CA . ASN A 1 306 ? 3.279 7.573 -21.125 1.00 86.88 306 ASN A CA 1
ATOM 2038 C C . ASN A 1 306 ? 4.789 7.542 -20.853 1.00 86.88 306 ASN A C 1
ATOM 2040 O O . ASN A 1 306 ? 5.538 6.896 -21.595 1.00 86.88 306 ASN A O 1
ATOM 2044 N N . GLY A 1 307 ? 5.227 8.230 -19.799 1.00 86.25 307 GLY A N 1
ATOM 2045 C CA . GLY A 1 307 ? 6.625 8.220 -19.368 1.00 86.25 307 GLY A CA 1
ATOM 2046 C C . GLY A 1 307 ? 7.105 6.828 -18.949 1.00 86.25 307 GLY A C 1
ATOM 2047 O O . GLY A 1 307 ? 6.305 5.935 -18.655 1.00 86.25 307 GLY A O 1
ATOM 2048 N N . VAL A 1 308 ? 8.422 6.631 -18.915 1.00 86.88 308 VAL A N 1
ATOM 2049 C CA . VAL A 1 308 ? 9.012 5.366 -18.455 1.00 86.88 308 VAL A CA 1
ATOM 2050 C C . VAL A 1 308 ? 8.597 5.070 -17.011 1.00 86.88 308 VAL A C 1
ATOM 2052 O O . VAL A 1 308 ? 8.534 5.958 -16.166 1.00 86.88 308 VAL A O 1
ATOM 2055 N N . GLY A 1 309 ? 8.277 3.808 -16.740 1.00 87.19 309 GLY A N 1
ATOM 2056 C CA . GLY A 1 309 ? 7.702 3.334 -15.486 1.00 87.19 309 GLY A CA 1
ATOM 2057 C C . GLY A 1 309 ? 6.197 3.556 -15.361 1.00 87.19 309 GLY A C 1
ATOM 2058 O O . GLY A 1 309 ? 5.595 3.026 -14.436 1.00 87.19 309 GLY A O 1
ATOM 2059 N N . ASN A 1 310 ? 5.546 4.300 -16.252 1.00 89.88 310 ASN A N 1
ATOM 2060 C CA . ASN A 1 310 ? 4.107 4.528 -16.147 1.00 89.88 310 ASN A CA 1
ATOM 2061 C C . ASN A 1 310 ? 3.295 3.387 -16.778 1.00 89.88 310 ASN A C 1
ATOM 2063 O O . ASN A 1 310 ? 3.835 2.585 -17.538 1.00 89.88 310 ASN A O 1
ATOM 2067 N N . ILE A 1 311 ? 1.999 3.322 -16.478 1.00 89.19 311 ILE A N 1
ATOM 2068 C CA . ILE A 1 311 ? 1.094 2.272 -16.959 1.00 89.19 311 ILE A CA 1
ATOM 2069 C C . ILE A 1 311 ? 1.003 2.262 -18.488 1.00 89.19 311 ILE A C 1
ATOM 2071 O O . ILE A 1 311 ? 1.002 3.315 -19.128 1.00 89.19 311 ILE A O 1
ATOM 2075 N N . CYS A 1 312 ? 0.852 1.080 -19.084 1.00 89.06 312 CYS A N 1
ATOM 2076 C CA . CYS A 1 312 ? 0.551 0.937 -20.503 1.00 89.06 312 CYS A CA 1
ATOM 2077 C C . CYS A 1 312 ? -0.508 -0.145 -20.785 1.00 89.06 312 CYS A C 1
ATOM 2079 O O . CYS A 1 312 ? -0.758 -1.028 -19.977 1.00 89.06 312 CYS A O 1
ATOM 2081 N N . GLY A 1 313 ? -1.191 -0.032 -21.926 1.00 79.94 313 GLY A N 1
ATOM 2082 C CA . GLY A 1 313 ? -2.457 -0.734 -22.187 1.00 79.94 313 GLY A CA 1
ATOM 2083 C C . GLY A 1 313 ? -2.417 -2.206 -22.585 1.00 79.94 313 GLY A C 1
ATOM 2084 O O . GLY A 1 313 ? -3.476 -2.736 -22.892 1.00 79.94 313 GLY A O 1
ATOM 2085 N N . ALA A 1 314 ? -1.250 -2.843 -22.681 1.00 69.38 314 ALA A N 1
ATOM 2086 C CA . ALA A 1 314 ? -1.169 -4.249 -23.081 1.00 69.38 314 ALA A CA 1
ATOM 2087 C C . ALA A 1 314 ? 0.164 -4.868 -22.666 1.00 69.38 314 ALA A C 1
ATOM 2089 O O . ALA A 1 314 ? 1.200 -4.500 -23.209 1.00 69.38 314 ALA A O 1
ATOM 2090 N N . GLY A 1 315 ? 0.142 -5.841 -21.764 1.00 59.81 315 GLY A N 1
ATOM 2091 C CA . GLY A 1 315 ? 1.328 -6.609 -21.401 1.00 59.81 315 GLY A CA 1
ATOM 2092 C C . GLY A 1 315 ? 1.169 -8.072 -21.785 1.00 59.81 315 GLY A C 1
ATOM 2093 O O . GLY A 1 315 ? 0.122 -8.670 -21.540 1.00 59.81 315 GLY A O 1
ATOM 2094 N N . LYS A 1 316 ? 2.206 -8.663 -22.383 1.00 55.72 316 LYS A N 1
ATOM 2095 C CA . LYS A 1 316 ? 2.260 -10.116 -22.551 1.00 55.72 316 LYS A CA 1
ATOM 2096 C C . LYS A 1 316 ? 2.712 -10.725 -21.228 1.00 55.72 316 LYS A C 1
ATOM 2098 O O . LYS A 1 316 ? 3.812 -10.430 -20.767 1.00 55.72 316 LYS A O 1
ATOM 2103 N N . LEU A 1 317 ? 1.856 -11.539 -20.628 1.00 45.22 317 LEU A N 1
ATOM 2104 C CA . LEU A 1 317 ? 2.185 -12.295 -19.431 1.00 45.22 317 LEU A CA 1
ATOM 2105 C C . LEU A 1 317 ? 3.228 -13.383 -19.765 1.00 45.22 317 LEU A C 1
ATOM 2107 O O . LEU A 1 317 ? 3.300 -13.841 -20.915 1.00 45.22 317 LEU A O 1
ATOM 2111 N N . PRO A 1 318 ? 4.044 -13.821 -18.790 1.00 40.31 318 PRO A N 1
ATOM 2112 C CA . PRO A 1 318 ? 5.072 -14.847 -19.003 1.00 40.31 318 PRO A CA 1
ATOM 2113 C C . PRO A 1 318 ? 4.540 -16.203 -19.504 1.00 40.31 318 PRO A C 1
ATOM 2115 O O . PRO A 1 318 ? 5.291 -16.972 -20.101 1.00 40.31 318 PRO A O 1
ATOM 2118 N N . ASP A 1 319 ? 3.250 -16.482 -19.303 1.00 34.78 319 ASP A N 1
ATOM 2119 C CA . ASP A 1 319 ? 2.524 -17.673 -19.768 1.00 34.78 319 ASP A CA 1
ATOM 2120 C C . ASP A 1 319 ? 1.981 -17.546 -21.209 1.00 34.78 319 ASP A C 1
ATOM 2122 O O . ASP A 1 319 ? 1.371 -18.472 -21.743 1.00 34.78 319 ASP A O 1
ATOM 2126 N N . GLY A 1 320 ? 2.209 -16.403 -21.866 1.00 39.00 320 GLY A N 1
ATOM 2127 C CA . GLY A 1 320 ? 1.676 -16.100 -23.192 1.00 39.00 320 GLY A CA 1
ATOM 2128 C C . GLY A 1 320 ? 0.265 -15.511 -23.189 1.00 39.00 320 GLY A C 1
ATOM 2129 O O . GLY A 1 320 ? -0.224 -15.163 -24.268 1.00 39.00 320 GLY A O 1
ATOM 2130 N N . GLY A 1 321 ? -0.351 -15.349 -22.015 1.00 41.97 321 GLY A N 1
ATOM 2131 C CA . GLY A 1 321 ? -1.562 -14.567 -21.817 1.00 41.97 321 GLY A CA 1
ATOM 2132 C C . GLY A 1 321 ? -1.340 -13.085 -22.118 1.00 41.97 321 GLY A C 1
ATOM 2133 O O . GLY A 1 321 ? -0.212 -12.598 -22.226 1.00 41.97 321 GLY A O 1
ATOM 2134 N N . VAL A 1 322 ? -2.435 -12.351 -22.287 1.00 55.91 322 VAL A N 1
ATOM 2135 C CA . VAL A 1 322 ? -2.398 -10.901 -22.491 1.00 55.91 322 VAL A CA 1
ATOM 2136 C C . VAL A 1 322 ? -3.192 -10.253 -21.369 1.00 55.91 322 VAL A C 1
ATOM 2138 O O . VAL A 1 322 ? -4.384 -10.520 -21.225 1.00 55.91 322 VAL A O 1
ATOM 2141 N N . THR A 1 323 ? -2.533 -9.395 -20.594 1.00 64.50 323 THR A N 1
ATOM 2142 C CA . THR A 1 323 ? -3.210 -8.479 -19.675 1.00 64.50 323 THR A CA 1
ATOM 2143 C C . THR A 1 323 ? -3.454 -7.181 -20.425 1.00 64.50 323 THR A C 1
ATOM 2145 O O . THR A 1 323 ? -2.563 -6.335 -20.549 1.00 64.50 323 THR A O 1
ATOM 2148 N N . ASP A 1 324 ? -4.666 -7.044 -20.956 1.00 69.31 324 ASP A N 1
ATOM 2149 C CA . ASP A 1 324 ? -5.140 -5.807 -21.564 1.00 69.31 324 ASP A CA 1
ATOM 2150 C C . ASP A 1 324 ? -5.896 -4.998 -20.510 1.00 69.31 324 ASP A C 1
ATOM 2152 O O . ASP A 1 324 ? -6.984 -5.364 -20.062 1.00 69.31 324 ASP A O 1
ATOM 2156 N N . ILE A 1 325 ? -5.312 -3.871 -20.120 1.00 74.94 325 ILE A N 1
ATOM 2157 C CA . ILE A 1 325 ? -5.974 -2.879 -19.273 1.00 74.94 325 ILE A CA 1
ATOM 2158 C C . ILE A 1 325 ? -6.340 -1.663 -20.117 1.00 74.94 325 ILE A C 1
ATOM 2160 O O . ILE A 1 325 ? -5.688 -1.346 -21.113 1.00 74.94 325 ILE A O 1
ATOM 2164 N N . ASN A 1 326 ? -7.379 -0.938 -19.707 1.00 76.44 326 ASN A N 1
ATOM 2165 C CA . ASN A 1 326 ? -7.810 0.273 -20.401 1.00 76.44 326 ASN A CA 1
ATOM 2166 C C . ASN A 1 326 ? -6.824 1.435 -20.163 1.00 76.44 326 ASN A C 1
ATOM 2168 O O . ASN A 1 326 ? -7.070 2.325 -19.347 1.00 76.44 326 ASN A O 1
ATOM 2172 N N . ALA A 1 327 ? -5.687 1.398 -20.854 1.00 81.69 327 ALA A N 1
ATOM 2173 C CA . ALA A 1 327 ? -4.650 2.417 -20.836 1.00 81.69 327 ALA A CA 1
ATOM 2174 C C . ALA A 1 327 ? -4.034 2.610 -22.231 1.00 81.69 327 ALA A C 1
ATOM 2176 O O . ALA A 1 327 ? -4.155 1.778 -23.130 1.00 81.69 327 ALA A O 1
ATOM 2177 N N . SER A 1 328 ? -3.352 3.737 -22.430 1.00 84.50 328 SER A N 1
ATOM 2178 C CA . SER A 1 328 ? -2.615 4.003 -23.669 1.00 84.50 328 SER A CA 1
ATOM 2179 C C . SER A 1 328 ? -1.430 3.038 -23.817 1.00 84.50 328 SER A C 1
ATOM 2181 O O . SER A 1 328 ? -0.750 2.737 -22.845 1.00 84.50 328 SER A O 1
ATOM 2183 N N . GLN A 1 329 ? -1.138 2.570 -25.033 1.00 83.44 329 GLN A N 1
ATOM 2184 C CA . GLN A 1 329 ? 0.097 1.822 -25.352 1.00 83.44 329 GLN A CA 1
ATOM 2185 C C . GLN A 1 329 ? 1.201 2.749 -25.905 1.00 83.44 329 GLN A C 1
ATOM 2187 O O . GLN A 1 329 ? 2.212 2.294 -26.439 1.00 83.44 329 GLN A O 1
ATOM 2192 N N . ASN A 1 330 ? 1.002 4.070 -25.832 1.00 86.00 330 ASN A N 1
ATOM 2193 C CA . ASN A 1 330 ? 1.924 5.071 -26.365 1.00 86.00 330 ASN A CA 1
ATOM 2194 C C . ASN A 1 330 ? 3.007 5.428 -25.336 1.00 86.00 330 ASN A C 1
ATOM 2196 O O . ASN A 1 330 ? 3.041 6.558 -24.858 1.00 86.00 330 ASN A O 1
ATOM 2200 N N . CYS A 1 331 ? 3.879 4.480 -24.987 1.00 87.44 331 CYS A N 1
ATOM 2201 C CA . CYS A 1 331 ? 5.089 4.777 -24.216 1.00 87.44 331 CYS A CA 1
ATOM 2202 C C . CYS A 1 331 ? 6.001 5.749 -24.982 1.00 87.44 331 CYS A C 1
ATOM 2204 O O . CYS A 1 331 ? 6.173 5.595 -26.196 1.00 87.44 331 CYS A O 1
ATOM 2206 N N . CYS A 1 332 ? 6.589 6.726 -24.290 1.00 82.25 332 CYS A N 1
ATOM 2207 C CA . CYS A 1 332 ? 7.408 7.767 -24.920 1.00 82.25 332 CYS A CA 1
ATOM 2208 C C . CYS A 1 332 ? 8.634 7.194 -25.657 1.00 82.25 332 CYS A C 1
ATOM 2210 O O . CYS A 1 332 ? 8.907 7.597 -26.786 1.00 82.25 332 CYS A O 1
ATOM 2212 N N . ASP A 1 333 ? 9.272 6.161 -25.096 1.00 77.38 333 ASP A N 1
ATOM 2213 C CA . ASP A 1 333 ? 10.549 5.619 -25.585 1.00 77.38 333 ASP A CA 1
ATOM 2214 C C . ASP A 1 333 ? 10.402 4.228 -26.219 1.00 77.38 333 ASP A C 1
ATOM 2216 O O . ASP A 1 333 ? 11.042 3.266 -25.796 1.00 77.38 333 ASP A O 1
ATOM 2220 N N . GLY A 1 334 ? 9.532 4.096 -27.225 1.00 75.50 334 GLY A N 1
ATOM 2221 C CA . GLY A 1 334 ? 9.364 2.841 -27.984 1.00 75.50 334 GLY A CA 1
ATOM 2222 C C . GLY A 1 334 ? 7.926 2.336 -28.110 1.00 75.50 334 GLY A C 1
ATOM 2223 O O . GLY A 1 334 ? 7.688 1.243 -28.630 1.00 75.50 334 GLY A O 1
ATOM 2224 N N . LYS A 1 335 ? 6.943 3.145 -27.695 1.00 83.44 335 LYS A N 1
ATOM 2225 C CA . LYS A 1 335 ? 5.506 2.876 -27.856 1.00 83.44 335 LYS A CA 1
ATOM 2226 C C . LYS A 1 335 ? 5.123 1.482 -27.345 1.00 83.44 335 LYS A C 1
ATOM 2228 O O . LYS A 1 335 ? 5.537 1.085 -26.262 1.00 83.44 335 LYS A O 1
ATOM 2233 N N . LYS A 1 336 ? 4.354 0.722 -28.128 1.00 83.00 336 LYS A N 1
ATOM 2234 C CA . LYS A 1 336 ? 3.894 -0.619 -27.761 1.00 83.00 336 LYS A CA 1
ATOM 2235 C C . LYS A 1 336 ? 5.043 -1.611 -27.536 1.00 83.00 336 LYS A C 1
ATOM 2237 O O . LYS A 1 336 ? 4.871 -2.549 -26.773 1.00 83.00 336 LYS A O 1
ATOM 2242 N N . ALA A 1 337 ? 6.196 -1.424 -28.181 1.00 82.38 337 ALA A N 1
ATOM 2243 C CA . ALA A 1 337 ? 7.290 -2.397 -28.124 1.00 82.38 337 ALA A CA 1
ATOM 2244 C C . ALA A 1 337 ? 7.945 -2.499 -26.737 1.00 82.38 337 ALA A C 1
ATOM 2246 O O . ALA A 1 337 ? 8.543 -3.524 -26.426 1.00 82.38 337 ALA A O 1
ATOM 2247 N N . VAL A 1 338 ? 7.814 -1.452 -25.917 1.00 83.75 338 VAL A N 1
ATOM 2248 C CA . VAL A 1 338 ? 8.384 -1.376 -24.561 1.00 83.75 338 VAL A CA 1
ATOM 2249 C C . VAL A 1 338 ? 7.324 -1.498 -23.466 1.00 83.75 338 VAL A C 1
ATOM 2251 O O . VAL A 1 338 ? 7.593 -1.180 -22.311 1.00 83.75 338 VAL A O 1
ATOM 2254 N N . CYS A 1 339 ? 6.107 -1.901 -23.832 1.00 87.56 339 CYS A N 1
ATOM 2255 C CA . CYS A 1 339 ? 5.014 -2.127 -22.901 1.00 87.56 339 CYS A CA 1
ATOM 2256 C C . CYS A 1 339 ? 5.032 -3.595 -22.454 1.00 87.56 339 CYS A C 1
ATOM 2258 O O . CYS A 1 339 ? 4.696 -4.479 -23.242 1.00 87.56 339 CYS A O 1
ATOM 2260 N N . HIS A 1 340 ? 5.453 -3.842 -21.210 1.00 80.69 340 HIS A N 1
ATOM 2261 C CA . HIS A 1 340 ? 5.593 -5.188 -20.635 1.00 80.69 340 HIS A CA 1
ATOM 2262 C C . HIS A 1 340 ? 4.988 -5.254 -19.248 1.00 80.69 340 HIS A C 1
ATOM 2264 O O . HIS A 1 340 ? 4.759 -4.226 -18.622 1.00 80.69 340 HIS A O 1
ATOM 2270 N N . VAL A 1 341 ? 4.729 -6.469 -18.781 1.00 78.81 341 VAL A N 1
ATOM 2271 C CA . VAL A 1 341 ? 4.270 -6.721 -17.417 1.00 78.81 341 VAL A CA 1
ATOM 2272 C C . VAL A 1 341 ? 5.475 -6.713 -16.480 1.00 78.81 341 VAL A C 1
ATOM 2274 O O . VAL A 1 341 ? 6.467 -7.378 -16.771 1.00 78.81 341 VAL A O 1
ATOM 2277 N N . ASP A 1 342 ? 5.397 -5.947 -15.394 1.00 71.88 342 ASP A N 1
ATOM 2278 C CA . ASP A 1 342 ? 6.404 -5.971 -14.334 1.00 71.88 342 ASP A CA 1
ATOM 2279 C C . ASP A 1 342 ? 6.270 -7.195 -13.422 1.00 71.88 342 ASP A C 1
ATOM 2281 O O . ASP A 1 342 ? 5.317 -7.972 -13.508 1.00 71.88 342 ASP A O 1
ATOM 2285 N N . SER A 1 343 ? 7.241 -7.371 -12.533 1.00 70.88 343 SER A N 1
ATOM 2286 C CA . SER A 1 343 ? 7.272 -8.447 -11.539 1.00 70.88 343 SER A CA 1
ATOM 2287 C C . SER A 1 343 ? 6.039 -8.501 -10.623 1.00 70.88 343 SER A C 1
ATOM 2289 O O . SER A 1 343 ? 5.779 -9.544 -10.029 1.00 70.88 343 SER A O 1
ATOM 2291 N N . SER A 1 344 ? 5.245 -7.425 -10.541 1.00 62.88 344 SER A N 1
ATOM 2292 C CA . SER A 1 344 ? 3.980 -7.376 -9.796 1.00 62.88 344 SER A CA 1
ATOM 2293 C C . SER A 1 344 ? 2.742 -7.681 -10.649 1.00 62.88 344 SER A C 1
ATOM 2295 O O . SER A 1 344 ? 1.622 -7.643 -10.147 1.00 62.88 344 SER A O 1
ATOM 2297 N N . GLY A 1 345 ? 2.904 -7.982 -11.938 1.00 71.56 345 GLY A N 1
ATOM 2298 C CA . GLY A 1 345 ? 1.782 -8.256 -12.833 1.00 71.56 345 GLY A CA 1
ATOM 2299 C C . GLY A 1 345 ? 1.171 -7.006 -13.479 1.00 71.56 345 GLY A C 1
ATOM 2300 O O . GLY A 1 345 ? 0.151 -7.120 -14.163 1.00 71.56 345 GLY A O 1
ATOM 2301 N N . VAL A 1 346 ? 1.780 -5.821 -13.324 1.00 76.44 346 VAL A N 1
ATOM 2302 C CA . VAL A 1 346 ? 1.249 -4.563 -13.874 1.00 76.44 346 VAL A CA 1
ATOM 2303 C C . VAL A 1 346 ? 1.928 -4.213 -15.199 1.00 76.44 346 VAL A C 1
ATOM 2305 O O . VAL A 1 346 ? 3.156 -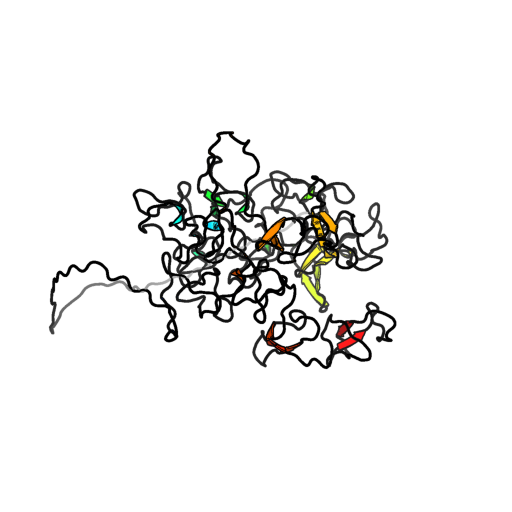4.129 -15.257 1.00 76.44 346 VAL A O 1
ATOM 2308 N N . PRO A 1 347 ? 1.174 -3.955 -16.285 1.00 83.50 347 PRO A N 1
ATOM 2309 C CA . PRO A 1 347 ? 1.760 -3.537 -17.552 1.00 83.50 347 PRO A CA 1
ATOM 2310 C C . PRO A 1 347 ? 2.246 -2.081 -17.500 1.00 83.50 347 PRO A C 1
ATOM 2312 O O . PRO A 1 347 ? 1.477 -1.143 -17.262 1.00 83.50 347 PRO A O 1
ATOM 2315 N N . ARG A 1 348 ? 3.545 -1.888 -17.745 1.00 86.69 348 ARG A N 1
ATOM 2316 C CA . ARG A 1 348 ? 4.267 -0.616 -17.629 1.00 86.69 348 ARG A CA 1
ATOM 2317 C C . ARG A 1 348 ? 5.158 -0.349 -18.839 1.00 86.69 348 ARG A C 1
ATOM 2319 O O . ARG A 1 348 ? 5.553 -1.249 -19.575 1.00 86.69 348 ARG A O 1
ATOM 2326 N N . CYS A 1 349 ? 5.494 0.918 -19.044 1.00 89.56 349 CYS A N 1
ATOM 2327 C CA . CYS A 1 349 ? 6.471 1.352 -20.031 1.00 89.56 349 CYS A CA 1
ATOM 2328 C C . CYS A 1 349 ? 7.885 1.103 -19.503 1.00 89.56 349 CYS A C 1
ATOM 2330 O O . CYS A 1 349 ? 8.392 1.891 -18.711 1.00 89.56 349 CYS A O 1
ATOM 2332 N N . PHE A 1 350 ? 8.556 0.050 -19.958 1.00 87.62 350 PHE A N 1
ATOM 2333 C CA . PHE A 1 350 ? 9.899 -0.282 -19.477 1.00 87.62 350 PHE A CA 1
ATOM 2334 C C . PHE A 1 350 ? 10.953 0.715 -19.935 1.00 87.62 350 PHE A C 1
ATOM 2336 O O . PHE A 1 350 ? 11.974 0.845 -19.273 1.00 87.62 350 PHE A O 1
ATOM 2343 N N . GLY A 1 351 ? 10.678 1.479 -20.996 1.00 82.81 351 GLY A N 1
ATOM 2344 C CA . GLY A 1 351 ? 11.619 2.430 -21.581 1.00 82.81 351 GLY A CA 1
ATOM 2345 C C . GLY A 1 351 ? 12.716 1.724 -22.364 1.00 82.81 351 GLY A C 1
ATOM 2346 O O . GLY A 1 351 ? 13.011 0.562 -22.110 1.00 82.81 351 GLY A O 1
ATOM 2347 N N . SER A 1 352 ? 13.316 2.413 -23.329 1.00 71.94 352 SER A N 1
ATOM 2348 C CA . SER A 1 352 ? 14.442 1.891 -24.106 1.00 71.94 352 SER A CA 1
ATOM 2349 C C . SER A 1 352 ? 15.667 2.779 -23.928 1.00 71.94 352 SER A C 1
ATOM 2351 O O . SER A 1 352 ? 15.554 3.986 -23.723 1.00 71.94 352 SER A O 1
ATOM 2353 N N . ALA A 1 353 ? 16.857 2.184 -24.018 1.00 61.25 353 ALA A N 1
ATOM 2354 C CA . ALA A 1 353 ? 18.123 2.912 -24.023 1.00 61.25 353 ALA A CA 1
ATOM 2355 C C . ALA A 1 353 ? 18.338 3.621 -25.375 1.00 61.25 353 ALA A C 1
ATOM 2357 O O . ALA A 1 353 ? 19.285 3.306 -26.090 1.00 61.25 353 ALA A O 1
ATOM 2358 N N . GLY A 1 354 ? 17.427 4.511 -25.764 1.00 53.91 354 GLY A N 1
ATOM 2359 C CA . GLY A 1 354 ? 17.491 5.315 -26.978 1.00 53.91 354 GLY A CA 1
ATOM 2360 C C . GLY A 1 354 ? 17.694 6.788 -26.646 1.00 53.91 354 GLY A C 1
ATOM 2361 O O . GLY A 1 354 ? 16.894 7.385 -25.935 1.00 53.91 354 GLY A O 1
ATOM 2362 N N . ILE A 1 355 ? 18.752 7.388 -27.182 1.00 41.44 355 ILE A N 1
ATOM 2363 C CA . ILE A 1 355 ? 18.829 8.844 -27.348 1.00 41.44 355 ILE A CA 1
ATOM 2364 C C . ILE A 1 355 ? 17.809 9.220 -28.433 1.00 41.44 355 ILE A C 1
ATOM 2366 O O . ILE A 1 355 ? 17.826 8.642 -29.518 1.00 41.44 355 ILE A O 1
ATOM 2370 N N . ASP A 1 356 ? 16.905 10.149 -28.130 1.00 43.78 356 ASP A N 1
ATOM 2371 C CA . ASP A 1 356 ? 16.048 10.837 -29.105 1.00 43.78 356 ASP A CA 1
ATOM 2372 C C . ASP A 1 356 ? 15.163 9.938 -29.998 1.00 43.78 356 ASP A C 1
ATOM 2374 O O . ASP A 1 356 ? 15.155 10.053 -31.224 1.00 43.78 356 ASP A O 1
ATOM 2378 N N . GLY A 1 357 ? 14.367 9.046 -29.397 1.00 43.59 357 GLY A N 1
ATOM 2379 C CA . GLY A 1 357 ? 13.288 8.348 -30.115 1.00 43.59 357 GLY A CA 1
ATOM 2380 C C . GLY A 1 357 ? 13.736 7.279 -31.126 1.00 43.59 357 GLY A C 1
ATOM 2381 O O . GLY A 1 357 ? 12.925 6.835 -31.942 1.00 43.59 357 GLY A O 1
ATOM 2382 N N . GLY A 1 358 ? 14.997 6.842 -31.076 1.00 42.28 358 GLY A N 1
ATOM 2383 C CA . GLY A 1 358 ? 15.499 5.668 -31.797 1.00 42.28 358 GLY A CA 1
ATOM 2384 C C . GLY A 1 358 ? 15.584 4.420 -30.911 1.00 42.28 358 GLY A C 1
ATOM 2385 O O . GLY A 1 358 ? 15.900 4.516 -29.729 1.00 42.28 358 GLY A O 1
ATOM 2386 N N . LEU A 1 359 ? 15.345 3.234 -31.488 1.00 45.97 359 LEU A N 1
ATOM 2387 C CA . LEU A 1 359 ? 15.610 1.943 -30.835 1.00 45.97 359 LEU A CA 1
ATOM 2388 C C . LEU A 1 359 ? 17.122 1.821 -30.576 1.00 45.97 359 LEU A C 1
ATOM 2390 O O . LEU A 1 359 ? 17.881 1.528 -31.497 1.00 45.97 359 LEU A O 1
ATOM 2394 N N . GLY A 1 360 ? 17.572 2.089 -29.351 1.00 58.91 360 GLY A N 1
ATOM 2395 C CA . GLY A 1 360 ? 18.953 1.812 -28.953 1.00 58.91 360 GLY A CA 1
ATOM 2396 C C . GLY A 1 360 ? 19.157 0.351 -28.543 1.00 58.91 360 GLY A C 1
ATOM 2397 O O . GLY A 1 360 ? 18.480 -0.536 -29.058 1.00 58.91 360 GLY A O 1
ATOM 2398 N N . ALA A 1 361 ? 20.080 0.087 -27.609 1.00 67.12 361 ALA A N 1
ATOM 2399 C CA . ALA A 1 361 ? 20.506 -1.271 -27.224 1.00 67.12 361 ALA A CA 1
ATOM 2400 C C . ALA A 1 361 ? 19.360 -2.206 -26.775 1.00 67.12 361 ALA A C 1
ATOM 2402 O O . ALA A 1 361 ? 19.528 -3.422 -26.799 1.00 67.12 361 ALA A O 1
ATOM 2403 N N . CYS A 1 362 ? 18.194 -1.642 -26.430 1.00 76.69 362 CYS A N 1
ATOM 2404 C CA . CYS A 1 362 ? 17.021 -2.356 -25.925 1.00 76.69 362 CYS A CA 1
ATOM 2405 C C . CYS A 1 362 ? 15.759 -2.020 -26.712 1.00 76.69 362 CYS A C 1
ATOM 2407 O O . CYS A 1 362 ? 14.955 -1.202 -26.265 1.00 76.69 362 CYS A O 1
ATOM 2409 N N . PRO A 1 363 ? 15.566 -2.634 -27.891 1.00 75.50 363 PRO A N 1
ATOM 2410 C CA . PRO A 1 363 ? 14.449 -2.317 -28.774 1.00 75.50 363 PRO A CA 1
ATOM 2411 C C . PRO A 1 363 ? 13.082 -2.720 -28.201 1.00 75.50 363 PRO A C 1
ATOM 2413 O O . PRO A 1 363 ? 12.071 -2.095 -28.512 1.00 75.50 363 PRO A O 1
ATOM 2416 N N . SER A 1 364 ? 13.048 -3.738 -27.342 1.00 78.56 364 SER A N 1
ATOM 2417 C CA . SER A 1 364 ? 11.873 -4.113 -26.550 1.00 78.56 364 SER A CA 1
ATOM 2418 C C . SER A 1 364 ? 11.862 -3.452 -25.172 1.00 78.56 364 SER A C 1
ATOM 2420 O O . SER A 1 364 ? 11.004 -3.751 -24.364 1.00 78.56 364 SER A O 1
ATOM 2422 N N . GLY A 1 365 ? 12.788 -2.545 -24.883 1.00 81.44 365 GLY A N 1
ATOM 2423 C CA . GLY A 1 365 ? 12.926 -1.914 -23.579 1.00 81.44 365 GLY A CA 1
ATOM 2424 C C . GLY A 1 365 ? 13.772 -2.710 -22.589 1.00 81.44 365 GLY A C 1
ATOM 2425 O O . GLY A 1 365 ? 14.263 -3.791 -22.918 1.00 81.44 365 GLY A O 1
ATOM 2426 N N . TYR A 1 366 ? 14.023 -2.125 -21.417 1.00 83.44 366 TYR A N 1
ATOM 2427 C CA . TYR A 1 366 ? 14.823 -2.761 -20.368 1.00 83.44 366 TYR A CA 1
ATOM 2428 C C . TYR A 1 366 ? 14.187 -4.079 -19.910 1.00 83.44 366 TYR A C 1
ATOM 2430 O O . TYR A 1 366 ? 12.971 -4.229 -19.935 1.00 83.44 366 TYR A O 1
ATOM 2438 N N . THR A 1 367 ? 15.017 -5.036 -19.513 1.00 79.25 367 THR A N 1
ATOM 2439 C CA . THR A 1 367 ? 14.600 -6.370 -19.057 1.00 79.25 367 THR A CA 1
ATOM 2440 C C . THR A 1 367 ? 15.304 -6.797 -17.769 1.00 79.25 367 THR A C 1
ATOM 2442 O O . THR A 1 367 ? 15.121 -7.928 -17.338 1.00 79.25 367 THR A O 1
ATOM 2445 N N . GLY A 1 368 ? 16.185 -5.957 -17.214 1.00 77.69 368 GLY A N 1
ATOM 2446 C CA . GLY A 1 368 ? 17.022 -6.290 -16.052 1.00 77.69 368 GLY A CA 1
ATOM 2447 C C . GLY A 1 368 ? 18.217 -7.201 -16.376 1.00 77.69 368 GLY A C 1
ATOM 2448 O O . GLY A 1 368 ? 19.121 -7.379 -15.561 1.00 77.69 368 GLY A O 1
ATOM 2449 N N . GLU A 1 369 ? 18.294 -7.692 -17.615 1.00 77.94 369 GLU A N 1
ATOM 2450 C CA . GLU A 1 369 ? 19.327 -8.619 -18.078 1.00 77.94 369 GLU A CA 1
ATOM 2451 C C . GLU A 1 369 ? 20.547 -7.901 -18.673 1.00 77.94 369 GLU A C 1
ATOM 2453 O O . GLU A 1 369 ? 20.403 -6.822 -19.259 1.00 77.94 369 GLU A O 1
ATOM 2458 N N . PRO A 1 370 ? 21.753 -8.500 -18.607 1.00 73.56 370 PRO A N 1
ATOM 2459 C CA . PRO A 1 370 ? 22.954 -7.945 -19.220 1.00 73.56 370 PRO A CA 1
ATOM 2460 C C . PRO A 1 370 ? 22.743 -7.565 -20.690 1.00 73.56 370 PRO A C 1
ATOM 2462 O O . PRO A 1 370 ? 22.255 -8.351 -21.499 1.00 73.56 370 PRO A O 1
ATOM 2465 N N . GLY A 1 371 ? 23.133 -6.342 -21.043 1.00 76.75 371 GLY A N 1
ATOM 2466 C CA . GLY A 1 371 ? 22.886 -5.763 -22.366 1.00 76.75 371 GLY A CA 1
ATOM 2467 C C . GLY A 1 371 ? 21.573 -4.985 -22.455 1.00 76.75 371 GLY A C 1
ATOM 2468 O O . GLY A 1 371 ? 21.523 -4.024 -23.220 1.00 76.75 371 GLY A O 1
ATOM 2469 N N . CYS A 1 372 ? 20.578 -5.316 -21.620 1.00 83.31 372 CYS A N 1
ATOM 2470 C CA . CYS A 1 372 ? 19.328 -4.576 -21.482 1.00 83.31 372 CYS A CA 1
ATOM 2471 C C . CYS A 1 372 ? 18.889 -4.272 -20.059 1.00 83.31 372 CYS A C 1
ATOM 2473 O O . CYS A 1 372 ? 17.771 -4.551 -19.635 1.00 83.31 372 CYS A O 1
ATOM 2475 N N . CYS A 1 373 ? 19.766 -3.585 -19.344 1.00 84.56 373 CYS A N 1
ATOM 2476 C CA . CYS A 1 373 ? 19.533 -3.167 -17.977 1.00 84.56 373 CYS A CA 1
ATOM 2477 C C . CYS A 1 373 ? 20.296 -1.878 -17.661 1.00 84.56 373 CYS A C 1
ATOM 2479 O O . CYS A 1 373 ? 21.197 -1.460 -18.395 1.00 84.56 373 CYS A O 1
ATOM 2481 N N . MET A 1 374 ? 19.917 -1.240 -16.563 1.00 83.00 374 MET A N 1
ATOM 2482 C CA . MET A 1 374 ? 20.555 -0.063 -16.001 1.00 83.00 374 MET A CA 1
ATOM 2483 C C . MET A 1 374 ? 21.607 -0.499 -14.968 1.00 83.00 374 MET A C 1
ATOM 2485 O O . MET A 1 374 ? 21.267 -1.206 -14.015 1.00 83.00 374 MET A O 1
ATOM 2489 N N . PRO A 1 375 ? 22.883 -0.107 -15.139 1.00 84.88 375 PRO A N 1
ATOM 2490 C CA . PRO A 1 375 ? 23.934 -0.381 -14.163 1.00 84.88 375 PRO A CA 1
ATOM 2491 C C . PRO A 1 375 ? 23.645 0.214 -12.781 1.00 84.88 375 PRO A C 1
ATOM 2493 O O . PRO A 1 375 ? 22.896 1.182 -12.652 1.00 84.88 375 PRO A O 1
ATOM 2496 N N . GLU A 1 376 ? 24.301 -0.326 -11.754 1.00 83.00 376 GLU A N 1
ATOM 2497 C CA . GLU A 1 376 ? 24.267 0.248 -10.407 1.00 83.00 376 GLU A CA 1
ATOM 2498 C C . GLU A 1 376 ? 24.693 1.728 -10.408 1.00 83.00 376 GLU A C 1
ATOM 2500 O O . GLU A 1 376 ? 25.575 2.143 -11.160 1.00 83.00 376 GLU A O 1
ATOM 2505 N N . GLY A 1 377 ? 24.043 2.537 -9.572 1.00 80.69 377 GLY A N 1
ATOM 2506 C CA . GLY A 1 377 ? 24.215 3.987 -9.491 1.00 80.69 377 GLY A CA 1
ATOM 2507 C C . GLY A 1 377 ? 23.391 4.784 -10.508 1.00 80.69 377 GLY A C 1
ATOM 2508 O O . GLY A 1 377 ? 23.127 5.965 -10.269 1.00 80.69 377 GLY A O 1
ATOM 2509 N N . ASN A 1 378 ? 22.923 4.168 -11.599 1.00 84.81 378 ASN A N 1
ATOM 2510 C CA . ASN A 1 378 ? 22.099 4.865 -12.586 1.00 84.81 378 ASN A CA 1
ATOM 2511 C C . ASN A 1 378 ? 20.675 5.089 -12.078 1.00 84.81 378 ASN A C 1
ATOM 2513 O O . ASN A 1 378 ? 20.127 4.278 -11.336 1.00 84.81 378 ASN A O 1
ATOM 2517 N N . THR A 1 379 ? 20.065 6.183 -12.532 1.00 84.25 379 THR A N 1
ATOM 2518 C CA . THR A 1 379 ? 18.655 6.490 -12.286 1.00 84.25 379 THR A CA 1
ATOM 2519 C C . THR A 1 379 ? 17.756 5.412 -12.863 1.00 84.25 379 THR A C 1
ATOM 2521 O O . THR A 1 379 ? 17.860 5.113 -14.049 1.00 84.25 379 THR A O 1
ATOM 2524 N N . CYS A 1 380 ? 16.835 4.910 -12.054 1.00 83.50 380 CYS A N 1
ATOM 2525 C CA . CYS A 1 380 ? 15.821 3.943 -12.451 1.00 83.50 380 CYS A CA 1
ATOM 2526 C C . CYS A 1 380 ? 14.427 4.456 -12.090 1.00 83.50 380 CYS A C 1
ATOM 2528 O O . CYS A 1 380 ? 14.273 5.421 -11.345 1.00 83.50 380 CYS A O 1
ATOM 2530 N N . GLN A 1 381 ? 13.410 3.810 -12.644 1.00 86.00 381 GLN A N 1
ATOM 2531 C CA . GLN A 1 381 ? 12.005 4.049 -12.335 1.00 86.00 381 GLN A CA 1
ATOM 2532 C C . GLN A 1 381 ? 11.422 2.881 -11.530 1.00 86.00 381 GLN A C 1
ATOM 2534 O O . GLN A 1 381 ? 10.555 3.095 -10.694 1.00 86.00 381 GLN A O 1
ATOM 2539 N N . PHE A 1 382 ? 11.896 1.651 -11.748 1.00 81.88 382 PHE A N 1
ATOM 2540 C CA . PHE A 1 382 ? 11.516 0.456 -10.986 1.00 81.88 382 PHE A CA 1
ATOM 2541 C C . PHE A 1 382 ? 12.573 -0.651 -11.140 1.00 81.88 382 PHE A C 1
ATOM 2543 O O . PHE A 1 382 ? 13.437 -0.566 -12.016 1.00 81.88 382 PHE A O 1
ATOM 2550 N N . SER A 1 383 ? 12.547 -1.657 -10.258 1.00 81.19 383 SER A N 1
ATOM 2551 C CA . SER A 1 383 ? 13.650 -2.623 -10.095 1.00 81.19 383 SER A CA 1
ATOM 2552 C C . SER A 1 383 ? 13.918 -3.481 -11.330 1.00 81.19 383 SER A C 1
ATOM 2554 O O . SER A 1 383 ? 15.077 -3.745 -11.627 1.00 81.19 383 SER A O 1
ATOM 2556 N N . ASP A 1 384 ? 12.895 -3.833 -12.111 1.00 81.94 384 ASP A N 1
ATOM 2557 C CA . ASP A 1 384 ? 13.058 -4.680 -13.306 1.00 81.94 384 ASP A CA 1
ATOM 2558 C C . ASP A 1 384 ? 13.874 -4.002 -14.427 1.00 81.94 384 ASP A C 1
ATOM 2560 O O . ASP A 1 384 ? 14.202 -4.615 -15.440 1.00 81.94 384 ASP A O 1
ATOM 2564 N N . GLN A 1 385 ? 14.216 -2.722 -14.274 1.00 82.25 385 GLN A N 1
ATOM 2565 C CA . GLN A 1 385 ? 15.122 -2.031 -15.185 1.00 82.25 385 GLN A CA 1
ATOM 2566 C C . GLN A 1 385 ? 16.592 -2.236 -14.821 1.00 82.25 385 GLN A C 1
ATOM 2568 O O . GLN A 1 385 ? 17.458 -1.992 -15.658 1.00 82.25 385 GLN A O 1
ATOM 2573 N N . CYS A 1 386 ? 16.893 -2.641 -13.592 1.00 80.12 386 CYS A N 1
ATOM 2574 C CA . CYS A 1 386 ? 18.235 -2.657 -13.034 1.00 80.12 386 CYS A CA 1
ATOM 2575 C C . CYS A 1 386 ? 18.977 -3.967 -13.313 1.00 80.12 386 CYS A C 1
ATOM 2577 O O . CYS A 1 386 ? 18.394 -5.043 -13.342 1.00 80.12 386 CYS A O 1
ATOM 2579 N N . CYS A 1 387 ? 20.291 -3.876 -13.525 1.00 81.44 387 CYS A N 1
ATOM 2580 C CA . CYS A 1 387 ? 21.121 -5.041 -13.817 1.00 81.44 387 CYS A CA 1
ATOM 2581 C C . CYS A 1 387 ? 21.320 -5.944 -12.595 1.00 81.44 387 CYS A C 1
ATOM 2583 O O . CYS A 1 387 ? 21.523 -5.456 -11.483 1.00 81.44 387 CYS A O 1
ATOM 2585 N N . ASN A 1 388 ? 21.457 -7.251 -12.843 1.00 73.44 388 ASN A N 1
ATOM 2586 C CA . ASN A 1 388 ? 21.935 -8.237 -11.867 1.00 73.44 388 ASN A CA 1
ATOM 2587 C C . ASN A 1 388 ? 21.105 -8.271 -10.567 1.00 73.44 388 ASN A C 1
ATOM 2589 O O . ASN A 1 388 ? 21.697 -8.336 -9.486 1.00 73.44 388 ASN A O 1
ATOM 2593 N N . ASP A 1 389 ? 19.780 -8.161 -10.663 1.00 68.81 389 ASP A N 1
ATOM 2594 C CA . ASP A 1 389 ? 18.853 -8.159 -9.518 1.00 68.81 389 ASP A CA 1
ATOM 2595 C C . ASP A 1 389 ? 19.041 -6.977 -8.548 1.00 68.81 389 ASP A C 1
ATOM 2597 O O . ASP A 1 389 ? 18.652 -7.035 -7.380 1.00 68.81 389 ASP A O 1
ATOM 2601 N N . ALA A 1 390 ? 19.666 -5.886 -9.003 1.00 72.06 390 ALA A N 1
ATOM 2602 C CA . ALA A 1 390 ? 19.699 -4.649 -8.232 1.00 72.06 390 ALA A CA 1
ATOM 2603 C C . ALA A 1 390 ? 18.276 -4.086 -8.048 1.00 72.06 390 ALA A C 1
ATOM 2605 O O . ALA A 1 390 ? 17.431 -4.168 -8.935 1.00 72.06 390 ALA A O 1
ATOM 2606 N N . LEU A 1 391 ? 18.018 -3.484 -6.889 1.00 74.19 391 LEU A N 1
ATOM 2607 C CA . LEU A 1 391 ? 16.742 -2.857 -6.561 1.00 74.19 391 LEU A CA 1
ATOM 2608 C C . LEU A 1 391 ? 16.753 -1.382 -6.963 1.00 74.19 391 LEU A C 1
ATOM 2610 O O . LEU A 1 391 ? 17.785 -0.713 -6.893 1.00 74.19 391 LEU A O 1
ATOM 2614 N N . CYS A 1 392 ? 15.591 -0.855 -7.340 1.00 77.12 392 CYS A N 1
ATOM 2615 C CA . CYS A 1 392 ? 15.424 0.566 -7.610 1.00 77.12 392 CYS A CA 1
ATOM 2616 C C . CYS A 1 392 ? 15.035 1.308 -6.326 1.00 77.12 392 CYS A C 1
ATOM 2618 O O . CYS A 1 392 ? 13.862 1.357 -5.953 1.00 77.12 392 CYS A O 1
ATOM 2620 N N . LEU A 1 393 ? 16.034 1.846 -5.625 1.00 76.19 393 LEU A N 1
ATOM 2621 C CA . LEU A 1 393 ? 15.894 2.417 -4.281 1.00 76.19 393 LEU A CA 1
ATOM 2622 C C . LEU A 1 393 ? 16.245 3.910 -4.268 1.00 76.19 393 LEU A C 1
ATOM 2624 O O . LEU A 1 393 ? 16.962 4.368 -5.158 1.00 76.19 393 LEU A O 1
ATOM 2628 N N . PRO A 1 394 ? 15.795 4.691 -3.268 1.00 74.31 394 PRO A N 1
ATOM 2629 C CA . PRO A 1 394 ? 16.200 6.088 -3.129 1.00 74.31 394 PRO A CA 1
ATOM 2630 C C . PRO A 1 394 ? 17.726 6.255 -3.155 1.00 74.31 394 PRO A C 1
ATOM 2632 O O . PRO A 1 394 ? 18.449 5.566 -2.438 1.00 74.31 394 PRO A O 1
ATOM 2635 N N . ALA A 1 395 ? 18.224 7.194 -3.961 1.00 73.88 395 ALA A N 1
ATOM 2636 C CA . ALA A 1 395 ? 19.657 7.401 -4.189 1.00 73.88 395 ALA A CA 1
ATOM 2637 C C . ALA A 1 395 ? 20.422 7.956 -2.972 1.00 73.88 395 ALA A C 1
ATOM 2639 O O . ALA A 1 395 ? 21.649 7.979 -2.982 1.00 73.88 395 ALA A O 1
ATOM 2640 N N . GLY A 1 396 ? 19.719 8.441 -1.941 1.00 69.94 396 GLY A N 1
ATOM 2641 C CA . GLY A 1 396 ? 20.332 9.000 -0.729 1.00 69.94 396 GLY A CA 1
ATOM 2642 C C . GLY A 1 396 ? 21.048 10.344 -0.925 1.00 69.94 396 GLY A C 1
ATOM 2643 O O . GLY A 1 396 ? 21.666 10.848 0.004 1.00 69.94 396 GLY A O 1
ATOM 2644 N N . ASP A 1 397 ? 20.946 10.953 -2.108 1.00 75.81 397 ASP A N 1
ATOM 2645 C CA . ASP A 1 397 ? 21.596 12.221 -2.472 1.00 75.81 397 ASP A CA 1
ATOM 2646 C C . ASP A 1 397 ? 20.726 13.465 -2.198 1.00 75.81 397 ASP A C 1
ATOM 2648 O O . ASP A 1 397 ? 21.045 14.568 -2.639 1.00 75.81 397 ASP A O 1
ATOM 2652 N N . GLY A 1 398 ? 19.600 13.290 -1.499 1.00 68.81 398 GLY A N 1
ATOM 2653 C CA . GLY A 1 398 ? 18.642 14.357 -1.199 1.00 68.81 398 GLY A CA 1
ATOM 2654 C C . GLY A 1 398 ? 17.787 14.808 -2.389 1.00 68.81 398 GLY A C 1
ATOM 2655 O O . GLY A 1 398 ? 16.922 15.657 -2.213 1.00 68.81 398 GLY A O 1
ATOM 2656 N N . THR A 1 399 ? 17.969 14.233 -3.585 1.00 73.06 399 THR A N 1
ATOM 2657 C CA . THR A 1 399 ? 17.142 14.551 -4.770 1.00 73.06 399 THR A CA 1
ATOM 2658 C C . THR A 1 399 ? 15.842 13.739 -4.830 1.00 73.06 399 THR A C 1
ATOM 2660 O O . THR A 1 399 ? 14.998 13.965 -5.696 1.00 73.06 399 THR A O 1
ATOM 2663 N N . GLY A 1 400 ? 15.717 12.731 -3.955 1.00 72.12 400 GLY A N 1
ATOM 2664 C CA . GLY A 1 400 ? 14.665 11.704 -3.930 1.00 72.12 400 GLY A CA 1
ATOM 2665 C C . GLY A 1 400 ? 14.504 10.901 -5.226 1.00 72.12 400 GLY A C 1
ATOM 2666 O O . GLY A 1 400 ? 13.540 10.164 -5.382 1.00 72.12 400 GLY A O 1
ATOM 2667 N N . ARG A 1 401 ? 15.474 10.998 -6.141 1.00 78.56 401 ARG A N 1
ATOM 2668 C CA . ARG A 1 401 ? 15.592 10.127 -7.308 1.00 78.56 401 ARG A CA 1
ATOM 2669 C C . ARG A 1 401 ? 15.842 8.685 -6.870 1.00 78.56 401 ARG A C 1
ATOM 2671 O O . ARG A 1 401 ? 16.575 8.449 -5.909 1.00 78.56 401 ARG A O 1
ATOM 2678 N N . LEU A 1 402 ? 15.304 7.728 -7.620 1.00 79.81 402 LEU A N 1
ATOM 2679 C CA . LEU A 1 402 ? 15.627 6.315 -7.446 1.00 79.81 402 LEU A CA 1
ATOM 2680 C C . LEU A 1 402 ? 16.853 5.935 -8.283 1.00 79.81 402 LEU A C 1
ATOM 2682 O O . LEU A 1 402 ? 17.009 6.398 -9.415 1.00 79.81 402 LEU A O 1
ATOM 2686 N N . SER A 1 403 ? 17.723 5.087 -7.747 1.00 83.38 403 SER A N 1
ATOM 2687 C CA . SER A 1 403 ? 18.864 4.528 -8.465 1.00 83.38 403 SER A CA 1
ATOM 2688 C C . SER A 1 403 ? 18.978 3.022 -8.273 1.00 83.38 403 SER A C 1
ATOM 2690 O O . SER A 1 403 ? 18.574 2.475 -7.245 1.00 83.38 403 SER A O 1
ATOM 2692 N N . CYS A 1 404 ? 19.530 2.352 -9.284 1.00 81.75 404 CYS A N 1
ATOM 2693 C CA . CYS A 1 404 ? 19.819 0.930 -9.217 1.00 81.75 404 CYS A CA 1
ATOM 2694 C C . CYS A 1 404 ? 20.889 0.691 -8.164 1.00 81.75 404 CYS A C 1
ATOM 2696 O O . CYS A 1 404 ? 22.004 1.198 -8.268 1.00 81.75 404 CYS A O 1
ATOM 2698 N N . GLN A 1 405 ? 20.554 -0.076 -7.144 1.00 76.50 405 GLN A N 1
ATOM 2699 C CA . GLN A 1 405 ? 21.447 -0.373 -6.043 1.00 76.50 405 GLN A CA 1
ATOM 2700 C C . GLN A 1 405 ? 21.281 -1.837 -5.685 1.00 76.50 405 GLN A C 1
ATOM 2702 O O . GLN A 1 405 ? 20.167 -2.319 -5.480 1.00 76.50 405 GLN A O 1
ATOM 2707 N N . LYS A 1 406 ? 22.392 -2.552 -5.551 1.00 69.38 406 LYS A N 1
ATOM 2708 C CA . LYS A 1 406 ? 22.368 -3.758 -4.737 1.00 69.38 406 LYS A CA 1
ATOM 2709 C C . LYS A 1 406 ? 22.470 -3.313 -3.294 1.00 69.38 406 LYS A C 1
ATOM 2711 O O . LYS A 1 406 ? 23.420 -2.592 -2.983 1.00 69.38 406 LYS A O 1
ATOM 2716 N N . PRO A 1 407 ? 21.538 -3.699 -2.412 1.00 56.53 407 PRO A N 1
ATOM 2717 C CA . PRO A 1 407 ? 21.756 -3.495 -0.995 1.00 56.53 407 PRO A CA 1
ATOM 2718 C C . PRO A 1 407 ? 23.047 -4.233 -0.599 1.00 56.53 407 PRO A C 1
ATOM 2720 O O . PRO A 1 407 ? 23.067 -5.444 -0.427 1.00 56.53 407 PRO A O 1
ATOM 2723 N N . THR A 1 408 ? 24.154 -3.493 -0.488 1.00 59.19 408 THR A N 1
ATOM 2724 C CA . THR A 1 408 ? 25.405 -3.918 0.173 1.00 59.19 408 THR A CA 1
ATOM 2725 C C . THR A 1 408 ? 25.288 -3.808 1.690 1.00 59.19 408 THR A C 1
ATOM 2727 O O . THR A 1 408 ? 26.229 -4.068 2.438 1.00 59.19 408 THR A O 1
ATOM 2730 N N . CYS A 1 409 ? 24.111 -3.384 2.127 1.00 61.03 409 CYS A N 1
ATOM 2731 C CA . CYS A 1 409 ? 23.727 -3.223 3.492 1.00 61.03 409 CYS A CA 1
ATOM 2732 C C . CYS A 1 409 ? 23.175 -4.526 4.066 1.00 61.03 409 CYS A C 1
ATOM 2734 O O . CYS A 1 409 ? 22.622 -5.373 3.366 1.00 61.03 409 CYS A O 1
ATOM 2736 N N . ALA A 1 410 ? 23.316 -4.670 5.371 1.00 64.81 410 ALA A N 1
ATOM 2737 C CA . ALA A 1 410 ? 22.785 -5.792 6.102 1.00 64.81 410 ALA A CA 1
ATOM 2738 C C . ALA A 1 410 ? 21.274 -5.616 6.344 1.00 64.81 410 ALA A C 1
ATOM 2740 O O . ALA A 1 410 ? 20.852 -4.553 6.821 1.00 64.81 410 ALA A O 1
ATOM 2741 N N . PRO A 1 411 ? 20.454 -6.639 6.034 1.00 59.25 411 PRO A N 1
ATOM 2742 C CA . PRO A 1 411 ? 19.022 -6.595 6.286 1.00 59.25 411 PRO A CA 1
ATOM 2743 C C . PRO A 1 411 ? 18.734 -6.574 7.789 1.00 59.25 411 PRO A C 1
ATOM 2745 O O . PRO A 1 411 ? 19.588 -6.902 8.621 1.00 59.25 411 PRO A O 1
ATOM 2748 N N . VAL A 1 412 ? 17.501 -6.214 8.140 1.00 60.59 412 VAL A N 1
ATOM 2749 C CA . VAL A 1 412 ? 17.035 -6.197 9.529 1.00 60.59 412 VAL A CA 1
ATOM 2750 C C . VAL A 1 412 ? 17.260 -7.561 10.216 1.00 60.59 412 VAL A C 1
ATOM 2752 O O . VAL A 1 412 ? 17.142 -8.629 9.612 1.00 60.59 412 VAL A O 1
ATOM 2755 N N . GLY A 1 413 ? 17.669 -7.519 11.480 1.00 66.81 413 GLY A N 1
ATOM 2756 C CA . GLY A 1 413 ? 18.058 -8.667 12.296 1.00 66.81 413 GLY A CA 1
ATOM 2757 C C . GLY A 1 413 ? 19.491 -9.164 12.106 1.00 66.81 413 GLY A C 1
ATOM 2758 O O . GLY A 1 413 ? 19.962 -9.967 12.911 1.00 66.81 413 GLY A O 1
ATOM 2759 N N . THR A 1 414 ? 20.226 -8.674 11.110 1.00 76.75 414 THR A N 1
ATOM 2760 C CA . THR A 1 414 ? 21.635 -9.050 10.916 1.00 76.75 414 THR A CA 1
ATOM 2761 C C . THR A 1 414 ? 22.514 -8.435 11.999 1.00 76.75 414 THR A C 1
ATOM 2763 O O . THR A 1 414 ? 22.363 -7.254 12.308 1.00 76.75 414 THR A O 1
ATOM 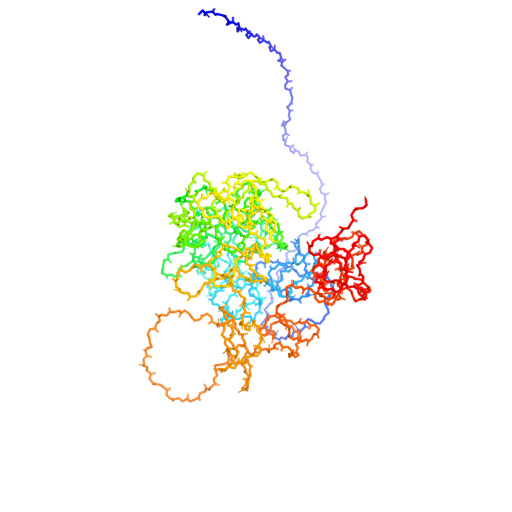2766 N N . LEU A 1 415 ? 23.458 -9.208 12.548 1.00 79.44 415 LEU A N 1
ATOM 2767 C CA . LEU A 1 415 ? 24.464 -8.676 13.468 1.00 79.44 415 LEU A CA 1
ATOM 2768 C C . LEU A 1 415 ? 25.270 -7.569 12.790 1.00 79.44 415 LEU A C 1
ATOM 2770 O O . LEU A 1 415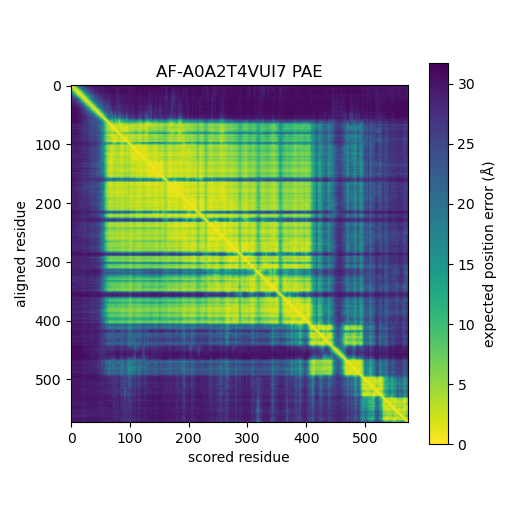 ? 25.772 -7.737 11.680 1.00 79.44 415 LEU A O 1
ATOM 2774 N N . CYS A 1 416 ? 25.419 -6.453 13.484 1.00 77.25 416 CYS A N 1
ATOM 2775 C CA . CYS A 1 416 ? 26.130 -5.294 12.987 1.00 77.25 416 CYS A CA 1
ATOM 2776 C C . CYS A 1 416 ? 27.136 -4.795 14.021 1.00 77.25 416 CYS A C 1
ATOM 2778 O O . CYS A 1 416 ? 27.055 -5.093 15.213 1.00 77.25 416 CYS A O 1
ATOM 2780 N N . ASN A 1 417 ? 28.116 -4.034 13.550 1.00 78.69 417 ASN A N 1
ATOM 2781 C CA . ASN A 1 417 ? 29.106 -3.380 14.388 1.00 78.69 417 ASN A CA 1
ATOM 2782 C C . ASN A 1 417 ? 29.327 -1.948 13.892 1.00 78.69 417 ASN A C 1
ATOM 2784 O O . ASN A 1 417 ? 29.162 -1.652 12.711 1.00 78.69 417 ASN A O 1
ATOM 2788 N N . GLN A 1 418 ? 29.775 -1.068 14.786 1.00 59.44 418 GLN A N 1
ATOM 2789 C CA . GLN A 1 418 ? 30.072 0.343 14.490 1.00 59.44 418 GLN A CA 1
ATOM 2790 C C . GLN A 1 418 ? 31.220 0.547 13.464 1.00 59.44 418 GLN A C 1
ATOM 2792 O O . GLN A 1 418 ? 31.651 1.675 13.249 1.00 59.44 418 GLN A O 1
ATOM 2797 N N . GLY A 1 419 ? 31.763 -0.516 12.849 1.00 58.22 419 GLY A N 1
ATOM 2798 C CA . GLY A 1 419 ? 32.985 -0.457 12.039 1.00 58.22 419 GLY A CA 1
ATOM 2799 C C . GLY A 1 419 ? 33.068 -1.395 10.830 1.00 58.22 419 GLY A C 1
ATOM 2800 O O . GLY A 1 419 ? 34.168 -1.560 10.309 1.00 58.22 419 GLY A O 1
ATOM 2801 N N . GLY A 1 420 ? 31.979 -2.025 10.370 1.00 59.94 420 GLY A N 1
ATOM 2802 C CA . GLY A 1 420 ? 32.076 -2.931 9.213 1.00 59.94 420 GLY A CA 1
ATOM 2803 C C . GLY A 1 420 ? 30.778 -3.415 8.562 1.00 59.94 420 GLY A C 1
ATOM 2804 O O . GLY A 1 420 ? 30.799 -3.711 7.372 1.00 59.94 420 GLY A O 1
ATOM 2805 N N . VAL A 1 421 ? 29.654 -3.473 9.279 1.00 67.69 421 VAL A N 1
ATOM 2806 C CA . VAL A 1 421 ? 28.360 -3.897 8.714 1.00 67.69 421 VAL A CA 1
ATOM 2807 C C . VAL A 1 421 ? 27.381 -2.723 8.722 1.00 67.69 421 VAL A C 1
ATOM 2809 O O . VAL A 1 421 ? 26.855 -2.351 9.770 1.00 67.69 421 VAL A O 1
ATOM 2812 N N . THR A 1 422 ? 27.142 -2.129 7.552 1.00 75.75 422 THR A N 1
ATOM 2813 C CA . THR A 1 422 ? 26.187 -1.024 7.381 1.00 75.75 422 THR A CA 1
ATOM 2814 C C . THR A 1 422 ? 24.775 -1.578 7.236 1.00 75.75 422 THR A C 1
ATOM 2816 O O . THR A 1 422 ? 24.519 -2.360 6.331 1.00 75.75 422 THR A O 1
ATOM 2819 N N . CYS A 1 423 ? 23.849 -1.184 8.106 1.00 68.88 423 CYS A N 1
ATOM 2820 C CA . CYS A 1 423 ? 22.447 -1.593 8.016 1.00 68.88 423 CYS A CA 1
ATOM 2821 C C . CYS A 1 423 ? 21.721 -0.905 6.853 1.00 68.88 423 CYS A C 1
ATOM 2823 O O . CYS A 1 423 ? 22.112 0.186 6.433 1.00 68.88 423 CYS A O 1
ATOM 2825 N N . CYS A 1 424 ? 20.688 -1.548 6.303 1.00 62.72 424 CYS A N 1
ATOM 2826 C CA . CYS A 1 424 ? 19.973 -1.001 5.150 1.00 62.72 424 CYS A CA 1
ATOM 2827 C C . CYS A 1 424 ? 19.259 0.320 5.448 1.00 62.72 424 CYS A C 1
ATOM 2829 O O . CYS A 1 424 ? 18.846 0.531 6.591 1.00 62.72 424 CYS A O 1
ATOM 2831 N N . PRO A 1 425 ? 19.100 1.216 4.449 1.00 56.22 425 PRO A N 1
ATOM 2832 C CA . PRO A 1 425 ? 18.371 2.468 4.630 1.00 56.22 425 PRO A CA 1
ATOM 2833 C C . PRO A 1 425 ? 17.019 2.238 5.317 1.00 56.22 425 PRO A C 1
ATOM 2835 O O . PRO A 1 425 ? 16.274 1.337 4.939 1.00 56.22 425 PRO A O 1
ATOM 2838 N N . GLY A 1 426 ? 16.725 3.026 6.354 1.00 51.09 426 GLY A N 1
ATOM 2839 C CA . GLY A 1 426 ? 15.556 2.820 7.222 1.00 51.09 426 GLY A CA 1
ATOM 2840 C C . GLY A 1 426 ? 15.803 1.910 8.435 1.00 51.09 426 GLY A C 1
ATOM 2841 O O . GLY A 1 426 ? 14.903 1.739 9.251 1.00 51.09 426 GLY A O 1
ATOM 2842 N N . THR A 1 427 ? 17.014 1.369 8.603 1.00 66.00 427 THR A N 1
ATOM 2843 C CA . THR A 1 427 ? 17.444 0.611 9.789 1.00 66.00 427 THR A CA 1
ATOM 2844 C C . THR A 1 427 ? 18.757 1.167 10.351 1.00 66.00 427 THR A C 1
ATOM 2846 O O . THR A 1 427 ? 19.562 1.755 9.630 1.00 66.00 427 THR A O 1
ATOM 2849 N N . GLN A 1 428 ? 18.977 1.012 11.653 1.00 72.94 428 GLN A N 1
ATOM 2850 C CA . GLN A 1 428 ? 20.174 1.431 12.375 1.00 72.94 428 GLN A CA 1
ATOM 2851 C C . GLN A 1 428 ? 20.798 0.237 13.095 1.00 72.94 428 GLN A C 1
ATOM 2853 O O . GLN A 1 428 ? 20.109 -0.712 13.467 1.00 72.94 428 GLN A O 1
ATOM 2858 N N . CYS A 1 429 ? 22.114 0.287 13.299 1.00 80.00 429 CYS A N 1
ATOM 2859 C CA . CYS A 1 429 ? 22.802 -0.710 14.104 1.00 80.00 429 CYS A CA 1
ATOM 2860 C C . CYS A 1 429 ? 22.533 -0.435 15.584 1.00 80.00 429 CYS A C 1
ATOM 2862 O O . CYS A 1 429 ? 23.183 0.426 16.178 1.00 80.00 429 CYS A O 1
ATOM 2864 N N . LEU A 1 430 ? 21.546 -1.124 16.157 1.00 81.50 430 LEU A N 1
ATOM 2865 C CA . LEU A 1 430 ? 21.113 -0.906 17.533 1.00 81.50 430 LEU A CA 1
ATOM 2866 C C . LEU A 1 430 ? 21.545 -2.064 18.442 1.00 81.50 430 LEU A C 1
ATOM 2868 O O . LEU A 1 430 ? 21.612 -3.212 17.982 1.00 81.50 430 LEU A O 1
ATOM 2872 N N . PRO A 1 431 ? 21.838 -1.792 19.728 1.00 77.12 431 PRO A N 1
ATOM 2873 C CA . PRO A 1 431 ? 22.161 -2.831 20.697 1.00 77.12 431 PRO A CA 1
ATOM 2874 C C . PRO A 1 431 ? 21.038 -3.866 20.777 1.00 77.12 431 PRO A C 1
ATOM 2876 O O . PRO A 1 431 ? 19.860 -3.514 20.777 1.00 77.12 431 PRO A O 1
ATOM 2879 N N . ASN A 1 432 ? 21.402 -5.144 20.833 1.00 70.81 432 ASN A N 1
ATOM 2880 C CA . ASN A 1 432 ? 20.455 -6.239 21.061 1.00 70.81 432 ASN A CA 1
ATOM 2881 C C . ASN A 1 432 ? 20.770 -7.013 22.359 1.00 70.81 432 ASN A C 1
ATOM 2883 O O . ASN A 1 432 ? 19.864 -7.527 23.006 1.00 70.81 432 ASN A O 1
ATOM 2887 N N . THR A 1 433 ? 22.039 -7.035 22.782 1.00 68.31 433 THR A N 1
ATOM 2888 C CA . THR A 1 433 ? 22.503 -7.450 24.115 1.00 68.31 433 THR A CA 1
ATOM 2889 C C . THR A 1 433 ? 23.600 -6.491 24.590 1.00 68.31 433 THR A C 1
ATOM 2891 O O . THR A 1 433 ? 24.065 -5.658 23.815 1.00 68.31 433 THR A O 1
ATOM 2894 N N . GLU A 1 434 ? 24.079 -6.650 25.827 1.00 69.56 434 GLU A N 1
ATOM 2895 C CA . GLU A 1 434 ? 25.221 -5.899 26.384 1.00 69.56 434 GLU A CA 1
ATOM 2896 C C . GLU A 1 434 ? 26.505 -5.974 25.529 1.00 69.56 434 GLU A C 1
ATOM 2898 O O . GLU A 1 434 ? 27.403 -5.149 25.678 1.00 69.56 434 GLU A O 1
ATOM 2903 N N . LEU A 1 435 ? 26.623 -6.972 24.643 1.00 69.75 435 LEU A N 1
ATOM 2904 C CA . LEU A 1 435 ? 27.845 -7.247 23.878 1.00 69.75 435 LEU A CA 1
ATOM 2905 C C . LEU A 1 435 ? 27.644 -7.282 22.360 1.00 69.75 435 LEU A C 1
ATOM 2907 O O . LEU A 1 435 ? 28.619 -7.429 21.622 1.00 69.75 435 LEU A O 1
ATOM 2911 N N . THR A 1 436 ? 26.408 -7.177 21.873 1.00 73.94 436 THR A N 1
ATOM 2912 C CA . THR A 1 436 ? 26.099 -7.329 20.447 1.00 73.94 436 THR A CA 1
ATOM 2913 C C . THR A 1 436 ? 25.117 -6.263 19.965 1.00 73.94 436 THR A C 1
ATOM 2915 O O . THR A 1 436 ? 24.378 -5.649 20.736 1.00 73.94 436 THR A O 1
ATOM 2918 N N . SER A 1 437 ? 25.120 -6.010 18.660 1.00 82.31 437 SER A N 1
ATOM 2919 C CA . SER A 1 437 ? 24.176 -5.109 17.998 1.00 82.31 437 SER A CA 1
ATOM 2920 C C . SER A 1 437 ? 23.638 -5.778 16.741 1.00 82.31 437 SER A C 1
ATOM 2922 O O . SER A 1 437 ? 24.311 -6.619 16.142 1.00 82.31 437 SER A O 1
ATOM 2924 N N . ALA A 1 438 ? 22.419 -5.426 16.352 1.00 79.94 438 ALA A N 1
ATOM 2925 C CA . ALA A 1 438 ? 21.785 -5.912 15.135 1.00 79.94 438 ALA A CA 1
ATOM 2926 C C . ALA A 1 438 ? 21.120 -4.761 14.379 1.00 79.94 438 ALA A C 1
ATOM 2928 O O . ALA A 1 438 ? 20.740 -3.751 14.973 1.00 79.94 438 ALA A O 1
ATOM 2929 N N . CYS A 1 439 ? 20.979 -4.913 13.065 1.00 77.62 439 CYS A N 1
ATOM 2930 C CA . CYS A 1 439 ? 20.236 -3.973 12.243 1.00 77.62 439 CYS A CA 1
ATOM 2931 C C . CYS A 1 439 ? 18.767 -3.990 12.654 1.00 77.62 439 CYS A C 1
ATOM 2933 O O . CYS A 1 439 ? 18.106 -5.018 12.557 1.00 77.62 439 CYS A O 1
ATOM 2935 N N . GLN A 1 440 ? 18.261 -2.863 13.132 1.00 73.19 440 GLN A N 1
ATOM 2936 C CA . GLN A 1 440 ? 16.910 -2.711 13.660 1.00 73.19 440 GLN A CA 1
ATOM 2937 C C . GLN A 1 440 ? 16.274 -1.470 13.045 1.00 73.19 440 GLN A C 1
ATOM 2939 O O . GLN A 1 440 ? 16.967 -0.502 12.740 1.00 73.19 440 GLN A O 1
ATOM 2944 N N . VAL A 1 441 ? 14.956 -1.462 12.867 1.00 62.78 441 VAL A N 1
ATOM 2945 C CA . VAL A 1 441 ? 14.255 -0.214 12.543 1.00 62.78 441 VAL A CA 1
ATOM 2946 C C . VAL A 1 441 ? 14.393 0.705 13.762 1.00 62.78 441 VAL A C 1
ATOM 2948 O O . VAL A 1 441 ? 14.021 0.281 14.859 1.00 62.78 441 VAL A O 1
ATOM 2951 N N . PRO A 1 442 ? 14.957 1.919 13.633 1.00 60.06 442 PRO A N 1
ATOM 2952 C CA . PRO A 1 442 ? 15.066 2.812 14.770 1.00 60.06 442 PRO A CA 1
ATOM 2953 C C . PRO A 1 442 ? 13.672 3.115 15.332 1.00 60.06 442 PRO A C 1
ATOM 2955 O O . PRO A 1 442 ? 12.740 3.329 14.548 1.00 60.06 442 PRO A O 1
ATOM 2958 N N . PRO A 1 443 ? 13.501 3.137 16.668 1.00 53.09 443 PRO A N 1
ATOM 2959 C CA . PRO A 1 443 ? 12.278 3.663 17.255 1.00 53.09 443 PRO A CA 1
ATOM 2960 C C . PRO A 1 443 ? 12.109 5.084 16.722 1.00 53.09 443 PRO A C 1
ATOM 2962 O O . PRO A 1 443 ? 13.073 5.846 16.686 1.00 53.09 443 PRO A O 1
ATOM 2965 N N . SER A 1 444 ? 10.920 5.413 16.227 1.00 40.28 444 SER A N 1
ATOM 2966 C CA . SER A 1 444 ? 10.630 6.684 15.570 1.00 40.28 444 SER A CA 1
ATOM 2967 C C . SER A 1 444 ? 10.847 7.859 16.527 1.00 40.28 444 SER A C 1
ATOM 2969 O O . SER A 1 444 ? 9.919 8.314 17.190 1.00 40.28 444 SER A O 1
ATOM 2971 N N . THR A 1 445 ? 12.076 8.361 16.608 1.00 38.81 445 THR A N 1
ATOM 2972 C CA . THR A 1 445 ? 12.379 9.675 17.161 1.00 38.81 445 THR A CA 1
ATOM 2973 C C . THR A 1 445 ? 12.173 10.680 16.041 1.00 38.81 445 THR A C 1
ATOM 2975 O O . THR A 1 445 ? 12.936 10.723 15.079 1.00 38.81 445 THR A O 1
ATOM 2978 N N . SER A 1 446 ? 11.103 11.453 16.162 1.00 38.56 446 SER A N 1
ATOM 2979 C CA . SER A 1 446 ? 10.861 12.692 15.430 1.00 38.56 446 SER A CA 1
ATOM 2980 C C . SER A 1 446 ? 12.123 13.558 15.329 1.00 38.56 446 SER A C 1
ATOM 2982 O O . SER A 1 446 ? 12.759 13.839 16.347 1.00 38.56 446 SER A O 1
ATOM 2984 N N . ASP A 1 447 ? 12.438 14.033 14.126 1.00 35.34 447 ASP A N 1
ATOM 2985 C CA . ASP A 1 447 ? 13.404 15.110 13.919 1.00 35.34 447 ASP A CA 1
ATOM 2986 C C . ASP A 1 447 ? 12.931 16.415 14.590 1.00 35.34 447 ASP A C 1
ATOM 2988 O O . ASP A 1 447 ? 11.782 16.829 14.431 1.00 35.34 447 ASP A O 1
ATOM 2992 N N . GLY A 1 448 ? 13.861 17.105 15.266 1.00 35.31 448 GLY A N 1
ATOM 2993 C CA . GLY A 1 448 ? 13.865 18.572 15.323 1.00 35.31 448 GLY A CA 1
ATOM 2994 C C . GLY A 1 448 ? 13.399 19.277 16.603 1.00 35.31 448 GLY A C 1
ATOM 2995 O O . GLY A 1 448 ? 12.681 20.266 16.505 1.00 35.31 448 GLY A O 1
ATOM 2996 N N . GLY A 1 449 ? 13.846 18.861 17.792 1.00 30.70 449 GLY A N 1
ATOM 2997 C CA . GLY A 1 449 ? 13.757 19.678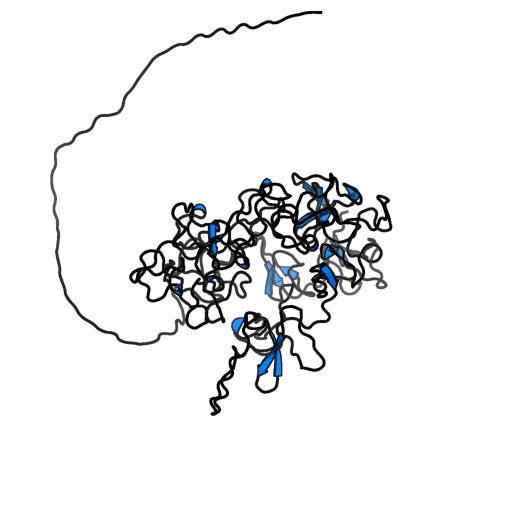 19.015 1.00 30.70 449 GLY A CA 1
ATOM 2998 C C . GLY A 1 449 ? 15.134 19.879 19.648 1.00 30.70 449 GLY A C 1
ATOM 2999 O O . GLY A 1 449 ? 15.782 18.911 20.033 1.00 30.70 449 GLY A O 1
ATOM 3000 N N . THR A 1 450 ? 15.616 21.122 19.732 1.00 30.27 450 THR A N 1
ATOM 3001 C CA . THR A 1 450 ? 16.909 21.462 20.356 1.00 30.27 450 THR A CA 1
ATOM 3002 C C . THR A 1 450 ? 16.984 21.005 21.821 1.00 30.27 450 THR A C 1
ATOM 3004 O O . THR A 1 450 ? 15.978 21.136 22.524 1.00 30.27 450 THR A O 1
ATOM 3007 N N . PRO A 1 451 ? 18.148 20.557 22.337 1.00 31.69 451 PRO A N 1
ATOM 3008 C CA . PRO A 1 451 ? 18.251 20.068 23.708 1.00 31.69 451 PRO A CA 1
ATOM 3009 C C . PRO A 1 451 ? 18.126 21.223 24.705 1.00 31.69 451 PRO A C 1
ATOM 3011 O O . PRO A 1 451 ? 18.955 22.134 24.724 1.00 31.69 451 PRO A O 1
ATOM 3014 N N . SER A 1 452 ? 17.105 21.169 25.558 1.00 36.81 452 SER A N 1
ATOM 3015 C CA . SER A 1 452 ? 17.097 21.910 26.816 1.00 36.81 452 SER A CA 1
ATOM 3016 C C . SER A 1 452 ? 18.088 21.233 27.762 1.00 36.81 452 SER A C 1
ATOM 3018 O O . SER A 1 452 ? 17.966 20.054 28.088 1.00 36.81 452 SER A O 1
ATOM 3020 N N . THR A 1 453 ? 19.114 21.981 28.154 1.00 36.22 453 THR A N 1
ATOM 3021 C CA . THR A 1 453 ? 19.985 21.652 29.277 1.00 36.22 453 THR A CA 1
ATOM 3022 C C . THR A 1 453 ? 19.230 21.913 30.572 1.00 36.22 453 THR A C 1
ATOM 3024 O O . THR A 1 453 ? 18.975 23.074 30.873 1.00 36.22 453 THR A O 1
ATOM 3027 N N . ASP A 1 454 ? 18.954 20.872 31.351 1.00 31.45 454 ASP A N 1
ATOM 3028 C CA . ASP A 1 454 ? 18.908 20.994 32.807 1.00 31.45 454 ASP A CA 1
ATOM 3029 C C . ASP A 1 454 ? 19.408 19.703 33.459 1.00 31.45 454 ASP A C 1
ATOM 3031 O O . ASP A 1 454 ? 18.989 18.591 33.139 1.00 31.45 454 ASP A O 1
ATOM 3035 N N . GLY A 1 455 ? 20.410 19.879 34.319 1.00 35.03 455 GLY A N 1
ATOM 3036 C CA . GLY A 1 455 ? 21.171 18.815 34.947 1.00 35.03 455 GLY A CA 1
ATOM 3037 C C . GLY A 1 455 ? 20.439 18.181 36.124 1.00 35.03 455 GLY A C 1
ATOM 3038 O O . GLY A 1 455 ? 20.024 18.860 37.059 1.00 35.03 455 GLY A O 1
ATOM 3039 N N . GLY A 1 456 ? 20.392 16.852 36.113 1.00 30.92 456 GLY A N 1
ATOM 3040 C CA . GLY A 1 456 ? 20.064 16.023 37.264 1.00 30.92 456 GLY A CA 1
ATOM 3041 C C . GLY A 1 456 ? 20.940 14.776 37.252 1.00 30.92 456 GLY A C 1
ATOM 3042 O O . GLY A 1 456 ? 20.742 13.871 36.450 1.00 30.92 456 GLY A O 1
ATOM 3043 N N . THR A 1 457 ? 21.953 14.748 38.113 1.00 35.06 457 THR A N 1
ATOM 3044 C CA . THR A 1 457 ? 22.804 13.582 38.356 1.00 35.06 457 THR A CA 1
ATOM 3045 C C . THR A 1 457 ? 22.095 12.604 39.285 1.00 35.06 457 THR A C 1
ATOM 3047 O O . THR A 1 457 ? 21.875 12.956 40.438 1.00 35.06 457 THR A O 1
ATOM 3050 N N . THR A 1 458 ? 21.819 11.390 38.812 1.00 31.28 458 THR A N 1
ATOM 3051 C CA . THR A 1 458 ? 22.132 10.104 39.469 1.00 31.28 458 THR A CA 1
ATOM 3052 C C . THR A 1 458 ? 21.737 8.977 38.521 1.00 31.28 458 THR A C 1
ATOM 3054 O O . THR A 1 458 ? 20.659 9.001 37.937 1.00 31.28 458 THR A O 1
ATOM 3057 N N . ALA A 1 459 ? 22.650 8.027 38.352 1.00 39.59 459 ALA A N 1
ATOM 3058 C CA . ALA A 1 459 ? 22.531 6.883 37.470 1.00 39.59 459 ALA A CA 1
ATOM 3059 C C . ALA A 1 459 ? 21.348 5.975 37.839 1.00 39.59 459 ALA A C 1
ATOM 3061 O O . ALA A 1 459 ? 21.314 5.432 38.940 1.00 39.59 459 ALA A O 1
ATOM 3062 N N . ASP A 1 460 ? 20.463 5.756 36.871 1.00 27.70 460 ASP A N 1
ATOM 3063 C CA . ASP A 1 460 ? 19.856 4.452 36.631 1.00 27.70 460 ASP A CA 1
ATOM 3064 C C . ASP A 1 460 ? 19.838 4.237 35.110 1.00 27.70 460 ASP A C 1
ATOM 3066 O O . ASP A 1 460 ? 19.180 4.958 34.355 1.00 27.70 460 ASP A O 1
ATOM 3070 N N . ALA A 1 461 ? 20.700 3.336 34.645 1.00 36.75 461 ALA A N 1
ATOM 3071 C CA . ALA A 1 461 ? 20.851 2.991 33.242 1.00 36.75 461 ALA A CA 1
ATOM 3072 C C . ALA A 1 461 ? 19.722 2.024 32.866 1.00 36.75 461 ALA A C 1
ATOM 3074 O O . ALA A 1 461 ? 19.861 0.812 32.986 1.00 36.75 461 ALA A O 1
ATOM 3075 N N . GLY A 1 462 ? 18.596 2.584 32.429 1.00 38.31 462 GLY A N 1
ATOM 3076 C CA . GLY A 1 462 ? 17.418 1.844 31.988 1.00 38.31 462 GLY A CA 1
ATOM 3077 C C . GLY A 1 462 ? 16.871 2.375 30.667 1.00 38.31 462 GLY A C 1
ATOM 3078 O O . GLY A 1 462 ? 15.714 2.770 30.595 1.00 38.31 462 GLY A O 1
ATOM 3079 N N . THR A 1 463 ? 17.691 2.406 29.616 1.00 38.44 463 THR A N 1
ATOM 3080 C CA . THR A 1 463 ? 17.250 2.650 28.230 1.00 38.44 463 THR A CA 1
ATOM 3081 C C . THR A 1 463 ? 17.469 1.398 27.386 1.00 38.44 463 THR A C 1
ATOM 3083 O O . THR A 1 463 ? 18.296 1.357 26.482 1.00 38.44 463 THR A O 1
ATOM 3086 N N . GLY A 1 464 ? 16.714 0.346 27.703 1.00 37.94 464 GLY A N 1
ATOM 3087 C CA . GLY A 1 464 ? 16.540 -0.808 26.827 1.00 37.94 464 GLY A CA 1
ATOM 3088 C C . GLY A 1 464 ? 15.248 -0.649 26.033 1.00 37.94 464 GLY A C 1
ATOM 3089 O O . GLY A 1 464 ? 14.165 -0.864 26.574 1.00 37.94 464 GLY A O 1
ATOM 3090 N N . GLY A 1 465 ? 15.351 -0.301 24.746 1.00 43.16 465 GLY A N 1
ATOM 3091 C CA . GLY A 1 465 ? 14.312 -0.696 23.786 1.00 43.16 465 GLY A CA 1
ATOM 3092 C C . GLY A 1 465 ? 14.108 -2.220 23.844 1.00 43.16 465 GLY A C 1
ATOM 3093 O O . GLY A 1 465 ? 14.956 -2.911 24.415 1.00 43.16 465 GLY A O 1
ATOM 3094 N N . PRO A 1 466 ? 12.997 -2.770 23.319 1.00 50.88 466 PRO A N 1
ATOM 3095 C CA . PRO A 1 466 ? 12.741 -4.206 23.408 1.00 50.88 466 PRO A CA 1
ATOM 3096 C C . PRO A 1 466 ? 13.954 -4.974 22.870 1.00 50.88 466 PRO A C 1
ATOM 3098 O O . PRO A 1 466 ? 14.317 -4.834 21.704 1.00 50.88 466 PRO A O 1
ATOM 3101 N N . THR A 1 467 ? 14.617 -5.732 23.745 1.00 67.50 467 THR A N 1
ATOM 3102 C CA . THR A 1 467 ? 15.785 -6.544 23.409 1.00 67.50 467 THR A CA 1
ATOM 3103 C C . THR A 1 467 ? 15.335 -7.679 22.498 1.00 67.50 467 THR A C 1
ATOM 3105 O O . THR A 1 467 ? 14.895 -8.736 22.942 1.00 67.50 467 THR A O 1
ATOM 310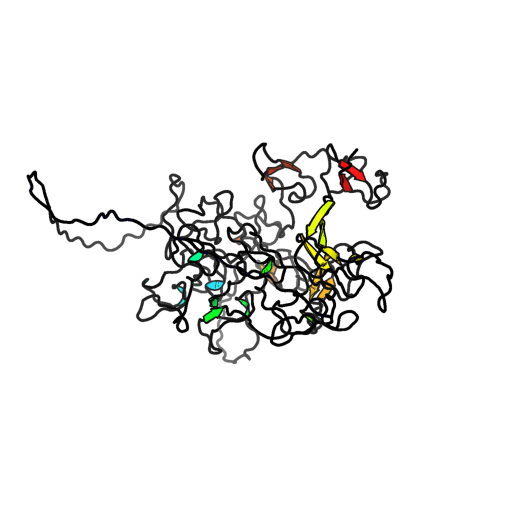8 N N . CYS A 1 468 ? 15.389 -7.427 21.196 1.00 70.00 468 CYS A N 1
ATOM 3109 C CA . CYS A 1 468 ? 15.155 -8.423 20.166 1.00 70.00 468 CYS A CA 1
ATOM 3110 C C . CYS A 1 468 ? 16.422 -9.264 19.947 1.00 70.00 468 CYS A C 1
ATOM 3112 O O . CYS A 1 468 ? 17.532 -8.848 20.268 1.00 70.00 468 CYS A O 1
ATOM 3114 N N . GLN A 1 469 ? 16.291 -10.459 19.386 1.00 81.06 469 GLN A N 1
ATOM 3115 C CA . GLN A 1 469 ? 17.405 -11.353 19.096 1.00 81.06 469 GLN A CA 1
ATOM 3116 C C . GLN A 1 469 ? 17.835 -11.242 17.629 1.00 81.06 469 GLN A C 1
ATOM 3118 O O . GLN A 1 469 ? 17.007 -11.074 16.734 1.00 81.06 469 GLN A O 1
ATOM 3123 N N . ALA A 1 470 ? 19.140 -11.335 17.363 1.00 79.56 470 ALA A N 1
ATOM 3124 C CA . ALA A 1 470 ? 19.646 -11.333 15.990 1.00 79.56 470 ALA A CA 1
ATOM 3125 C C . ALA A 1 470 ? 19.265 -12.616 15.235 1.00 79.56 470 ALA A C 1
ATOM 3127 O O . ALA A 1 470 ? 18.989 -13.654 15.837 1.00 79.56 470 ALA A O 1
ATOM 3128 N N . ASN A 1 471 ? 19.327 -12.559 13.906 1.00 74.12 471 ASN A N 1
ATOM 3129 C CA . ASN A 1 471 ? 19.163 -13.728 13.048 1.00 74.12 471 ASN A CA 1
ATOM 3130 C C . ASN A 1 471 ? 20.169 -14.830 13.453 1.00 74.12 471 ASN A C 1
ATOM 3132 O O . ASN A 1 471 ? 21.338 -14.549 13.718 1.00 74.12 471 ASN A O 1
ATOM 3136 N N . GLY A 1 472 ? 19.709 -16.079 13.517 1.00 71.00 472 GLY A N 1
ATOM 3137 C CA . GLY A 1 472 ? 20.437 -17.255 13.993 1.00 71.00 472 GLY A CA 1
ATOM 3138 C C . GLY A 1 472 ? 20.265 -17.568 15.486 1.00 71.00 472 GLY A C 1
ATOM 3139 O O . GLY A 1 472 ? 20.675 -18.644 15.917 1.00 71.00 472 GLY A O 1
ATOM 3140 N N . ALA A 1 473 ? 19.661 -16.678 16.278 1.00 78.00 473 ALA A N 1
ATOM 3141 C CA . ALA A 1 473 ? 19.384 -16.914 17.698 1.00 78.00 473 ALA A CA 1
ATOM 3142 C C . ALA A 1 473 ? 18.072 -17.690 17.916 1.00 78.00 473 ALA A C 1
ATOM 3144 O O . ALA A 1 473 ? 17.197 -17.677 17.057 1.00 78.00 473 ALA A O 1
ATOM 3145 N N . THR A 1 474 ? 17.925 -18.390 19.042 1.00 78.06 474 THR A N 1
ATOM 3146 C CA . THR A 1 474 ? 16.757 -19.248 19.313 1.00 78.06 474 THR A CA 1
ATOM 3147 C C . THR A 1 474 ? 15.517 -18.453 19.711 1.00 78.06 474 THR A C 1
ATOM 3149 O O . THR A 1 474 ? 15.552 -17.691 20.676 1.00 78.06 474 THR A O 1
ATOM 3152 N N . CYS A 1 475 ? 14.390 -18.722 19.066 1.00 67.75 475 CYS A N 1
ATOM 3153 C CA . CYS A 1 475 ? 13.131 -18.025 19.301 1.00 67.75 475 CYS A CA 1
ATOM 3154 C C . CYS A 1 475 ? 11.950 -18.995 19.417 1.00 67.75 475 CYS A C 1
ATOM 3156 O O . CYS A 1 475 ? 11.991 -20.134 18.956 1.00 67.75 475 CYS A O 1
ATOM 3158 N N . THR A 1 476 ? 10.884 -18.507 20.037 1.00 60.09 476 THR A N 1
ATOM 3159 C CA . THR A 1 476 ? 9.564 -19.126 20.168 1.00 60.09 476 THR A CA 1
ATOM 3160 C C . THR A 1 476 ? 8.468 -18.314 19.464 1.00 60.09 476 THR A C 1
ATOM 3162 O O . THR A 1 476 ? 7.348 -18.798 19.382 1.00 60.09 476 THR A O 1
ATOM 3165 N N . GLY A 1 477 ? 8.763 -17.102 18.971 1.00 49.66 477 GLY A N 1
ATOM 3166 C CA . GLY A 1 477 ? 7.831 -16.245 18.220 1.00 49.66 477 GLY A CA 1
ATOM 3167 C C . GLY A 1 477 ? 8.536 -15.067 17.534 1.00 49.66 477 GLY A C 1
ATOM 3168 O O . GLY A 1 477 ? 9.657 -14.712 17.911 1.00 49.66 477 GLY A O 1
ATOM 3169 N N . GLY A 1 478 ? 7.907 -14.474 16.513 1.00 52.28 478 GLY A N 1
ATOM 3170 C CA . GLY A 1 478 ? 8.503 -13.438 15.655 1.00 52.28 478 GLY A CA 1
ATOM 3171 C C . GLY A 1 478 ? 8.889 -12.164 16.406 1.00 52.28 478 GLY A C 1
ATOM 3172 O O . GLY A 1 478 ? 9.969 -11.619 16.175 1.00 52.28 478 GLY A O 1
ATOM 3173 N N . ALA A 1 479 ? 8.086 -11.769 17.398 1.00 56.25 479 ALA A N 1
ATOM 3174 C CA . ALA A 1 479 ? 8.340 -10.617 18.273 1.00 56.25 479 ALA A CA 1
ATOM 3175 C C . ALA A 1 479 ? 9.664 -10.687 19.069 1.00 56.25 479 ALA A C 1
ATOM 3177 O O . ALA A 1 479 ? 10.159 -9.668 19.551 1.00 56.25 479 ALA A O 1
ATOM 3178 N N . GLN A 1 480 ? 10.254 -11.878 19.227 1.00 68.75 480 GLN A N 1
ATOM 3179 C CA . GLN A 1 480 ? 11.563 -12.036 19.869 1.00 68.75 480 GLN A CA 1
ATOM 3180 C C . GLN A 1 480 ? 12.724 -11.774 18.914 1.00 68.75 480 GLN A C 1
ATOM 3182 O O . GLN A 1 480 ? 13.852 -11.649 19.374 1.00 68.75 480 GLN A O 1
ATOM 3187 N N . CYS A 1 481 ? 12.486 -11.711 17.608 1.00 67.62 481 CYS A N 1
ATOM 3188 C CA . CYS A 1 481 ? 13.517 -11.562 16.596 1.00 67.62 481 CYS A CA 1
ATOM 3189 C C . CYS A 1 481 ? 13.584 -10.118 16.117 1.00 67.62 481 CYS A C 1
ATOM 3191 O O . CYS A 1 481 ? 12.570 -9.497 15.828 1.00 67.62 481 CYS A O 1
ATOM 3193 N N . CYS A 1 482 ? 14.791 -9.580 15.963 1.00 70.19 482 CYS A N 1
ATOM 3194 C CA . CYS A 1 482 ? 14.987 -8.232 15.433 1.00 70.19 482 CYS A CA 1
ATOM 3195 C C . CYS A 1 482 ? 14.476 -8.104 13.994 1.00 70.19 482 CYS A C 1
ATOM 3197 O O . CYS A 1 482 ? 14.120 -7.014 13.563 1.00 70.19 482 CYS A O 1
ATOM 3199 N N . SER A 1 483 ? 14.425 -9.217 13.262 1.00 64.12 483 SER A N 1
ATOM 3200 C CA . SER A 1 483 ? 13.808 -9.333 11.942 1.00 64.12 483 SER A CA 1
ATOM 3201 C C . SER A 1 483 ? 12.286 -9.494 11.959 1.00 64.12 483 SER A C 1
ATOM 3203 O O . SER A 1 483 ? 11.682 -9.558 10.891 1.00 64.12 483 SER A O 1
ATOM 3205 N N . GLY A 1 484 ? 11.670 -9.651 13.133 1.00 62.06 484 GLY A N 1
ATOM 3206 C CA . GLY A 1 484 ? 10.262 -10.022 13.278 1.00 62.06 484 GLY A CA 1
ATOM 3207 C C . GLY A 1 484 ? 9.936 -11.455 12.838 1.00 62.06 484 GLY A C 1
ATOM 3208 O O . GLY A 1 484 ? 8.771 -11.830 12.822 1.00 62.06 484 GLY A O 1
ATOM 3209 N N . THR A 1 485 ? 10.934 -12.264 12.452 1.00 55.91 485 THR A N 1
ATOM 3210 C CA . THR A 1 485 ? 10.718 -13.589 11.848 1.00 55.91 485 THR A CA 1
ATOM 3211 C C . THR A 1 485 ? 11.371 -14.685 12.682 1.00 55.91 485 THR A C 1
ATOM 3213 O O . THR A 1 485 ? 12.597 -14.756 12.771 1.00 55.91 485 THR A O 1
ATOM 3216 N N . CYS A 1 486 ? 10.554 -15.578 13.242 1.00 58.81 486 CYS A N 1
ATOM 3217 C CA . CYS A 1 486 ? 10.997 -16.790 13.924 1.00 58.81 486 CYS A CA 1
ATOM 3218 C C . CYS A 1 486 ? 10.578 -18.018 13.112 1.00 58.81 486 CYS A C 1
ATOM 3220 O O . CYS A 1 486 ? 9.390 -18.301 13.001 1.00 58.81 486 CYS A O 1
ATOM 3222 N N . SER A 1 487 ? 11.533 -18.756 12.544 1.00 59.41 487 SER A N 1
ATOM 3223 C CA . SER A 1 487 ? 11.240 -19.958 11.754 1.00 59.41 487 SER A CA 1
ATOM 3224 C C . SER A 1 487 ? 12.172 -21.099 12.139 1.00 59.41 487 SER A C 1
ATOM 3226 O O . SER A 1 487 ? 13.374 -20.909 12.329 1.00 59.41 487 SER A O 1
ATOM 3228 N N . GLY A 1 488 ? 11.604 -22.292 12.339 1.00 56.53 488 GLY A N 1
ATOM 3229 C CA . GLY A 1 488 ? 12.350 -23.449 12.844 1.00 56.53 488 GLY A CA 1
ATOM 3230 C C . GLY A 1 488 ? 12.955 -23.224 14.237 1.00 56.53 488 GLY A C 1
ATOM 3231 O O . GLY A 1 488 ? 14.024 -23.751 14.535 1.00 56.53 488 GLY A O 1
ATOM 3232 N N . GLY A 1 489 ? 12.320 -22.391 15.071 1.00 66.50 489 GLY A N 1
ATOM 3233 C CA . GLY A 1 489 ? 12.816 -22.042 16.405 1.00 66.50 489 GLY A CA 1
ATOM 3234 C C . GLY A 1 489 ? 14.081 -21.176 16.400 1.00 66.50 489 GLY A C 1
ATOM 3235 O O . GLY A 1 489 ? 14.759 -21.069 17.420 1.00 66.50 489 GLY A O 1
ATOM 3236 N N . THR A 1 490 ? 14.429 -20.577 15.257 1.00 62.25 490 THR A N 1
ATOM 3237 C CA . THR A 1 490 ? 15.550 -19.641 15.118 1.00 62.25 490 THR A CA 1
ATOM 3238 C C . THR A 1 490 ? 15.116 -18.364 14.408 1.00 62.25 490 THR A C 1
ATOM 3240 O O . THR A 1 490 ? 14.306 -18.397 13.484 1.00 62.25 490 THR A O 1
ATOM 3243 N N . CYS A 1 491 ? 15.641 -17.222 14.840 1.00 66.06 491 CYS A N 1
ATOM 3244 C CA . CYS A 1 491 ? 15.398 -15.945 14.194 1.00 66.06 491 CYS A CA 1
ATOM 3245 C C . CYS A 1 491 ? 15.977 -15.989 12.788 1.00 66.06 491 CYS A C 1
ATOM 3247 O O . CYS A 1 491 ? 17.156 -16.284 12.614 1.00 66.06 491 CYS A O 1
ATOM 3249 N N . GLN A 1 492 ? 15.167 -15.720 11.777 1.00 61.75 492 GLN A N 1
ATOM 3250 C CA . GLN A 1 492 ? 15.607 -15.752 10.386 1.00 61.75 492 GLN A CA 1
ATOM 3251 C C . GLN A 1 492 ? 15.611 -14.348 9.808 1.00 61.75 492 GLN A C 1
ATOM 3253 O O . GLN A 1 492 ? 14.893 -13.467 10.276 1.00 61.75 492 GLN A O 1
ATOM 3258 N N . GLN A 1 493 ? 16.408 -14.138 8.764 1.00 53.56 493 GLN A N 1
ATOM 3259 C CA . GLN A 1 493 ? 16.236 -12.946 7.942 1.00 53.56 493 GLN A CA 1
ATOM 3260 C C . GLN A 1 493 ? 14.826 -12.949 7.322 1.00 53.56 493 GLN A C 1
ATOM 3262 O O . GLN A 1 493 ? 14.331 -14.032 6.984 1.00 53.56 493 GLN A O 1
ATOM 3267 N N . PRO A 1 494 ? 14.196 -11.778 7.119 1.00 48.66 494 PRO A N 1
ATOM 3268 C CA . PRO A 1 494 ? 12.963 -11.704 6.346 1.00 48.66 494 PRO A CA 1
ATOM 3269 C C . PRO A 1 494 ? 13.255 -12.275 4.958 1.00 48.66 494 PRO A C 1
ATOM 3271 O O . PRO A 1 494 ? 14.137 -11.784 4.249 1.00 48.66 494 PRO A O 1
ATOM 3274 N N . THR A 1 495 ? 12.619 -13.391 4.621 1.00 52.47 495 THR A N 1
ATOM 3275 C CA . THR A 1 495 ? 12.931 -14.157 3.414 1.00 52.47 495 THR A CA 1
ATOM 3276 C C . THR A 1 495 ? 11.892 -13.850 2.343 1.00 52.47 495 THR A C 1
ATOM 3278 O O . THR A 1 495 ? 10.706 -13.764 2.622 1.00 52.47 495 THR A O 1
ATOM 3281 N N . VAL A 1 496 ? 12.356 -13.663 1.104 1.00 52.75 496 VAL A N 1
ATOM 3282 C CA . VAL A 1 496 ? 11.519 -13.418 -0.090 1.00 52.75 496 VAL A CA 1
ATOM 3283 C C . VAL A 1 496 ? 10.821 -14.714 -0.564 1.00 52.75 496 VAL A C 1
ATOM 3285 O O . VAL A 1 496 ? 10.042 -14.687 -1.507 1.00 52.75 496 VAL A O 1
ATOM 3288 N N . CYS A 1 497 ? 11.120 -15.853 0.076 1.00 54.25 497 CYS A N 1
ATOM 3289 C CA . CYS A 1 497 ? 10.596 -17.187 -0.215 1.00 54.25 497 CYS A CA 1
ATOM 3290 C C . CYS A 1 497 ? 10.290 -17.957 1.082 1.00 54.25 497 CYS A C 1
ATOM 3292 O O . CYS A 1 497 ? 10.879 -17.708 2.130 1.00 54.25 497 CYS A O 1
ATOM 3294 N N . GLU A 1 498 ? 9.417 -18.941 0.978 1.00 69.06 498 GLU A N 1
ATOM 3295 C CA . GLU A 1 498 ? 8.906 -19.824 2.011 1.00 69.06 498 GLU A CA 1
ATOM 3296 C C . GLU A 1 498 ? 9.868 -20.993 2.302 1.00 69.06 498 GLU A C 1
ATOM 3298 O O . GLU A 1 498 ? 10.306 -21.707 1.387 1.00 69.06 498 GLU A O 1
ATOM 3303 N N . PRO A 1 499 ? 10.232 -21.215 3.577 1.00 49.25 499 PRO A N 1
ATOM 3304 C CA . PRO A 1 499 ? 11.127 -22.291 3.991 1.00 49.25 499 PRO A CA 1
ATOM 3305 C C . PRO A 1 499 ? 10.440 -23.666 3.916 1.00 49.25 499 PRO A C 1
ATOM 3307 O O . PRO A 1 499 ? 9.287 -23.798 3.516 1.00 49.25 499 PRO A O 1
ATOM 3310 N N . GLN A 1 500 ? 11.142 -24.736 4.301 1.00 46.03 500 GLN A N 1
ATOM 3311 C CA . GLN A 1 500 ? 10.583 -26.092 4.275 1.00 46.03 500 GLN A CA 1
ATOM 3312 C C . GLN A 1 500 ? 9.326 -26.176 5.156 1.00 46.03 500 GLN A C 1
ATOM 3314 O O . GLN A 1 500 ? 9.369 -25.829 6.333 1.00 46.03 500 GLN A O 1
ATOM 3319 N N . ASN A 1 501 ? 8.239 -26.701 4.591 1.00 50.19 501 ASN A N 1
ATOM 3320 C CA . ASN A 1 501 ? 6.873 -26.745 5.117 1.00 50.19 501 ASN A CA 1
ATOM 3321 C C . ASN A 1 501 ? 6.120 -25.403 5.140 1.00 50.19 501 ASN A C 1
ATOM 3323 O O . ASN A 1 501 ? 4.982 -25.387 5.601 1.00 50.19 501 ASN A O 1
ATOM 3327 N N . GLY A 1 502 ? 6.704 -24.317 4.620 1.00 61.56 502 GLY A N 1
ATOM 3328 C CA . GLY A 1 502 ? 5.998 -23.055 4.387 1.00 61.56 502 GLY A CA 1
ATOM 3329 C C . GLY A 1 502 ? 4.856 -23.232 3.387 1.00 61.56 502 GLY A C 1
ATOM 3330 O O . GLY A 1 502 ? 4.913 -24.116 2.523 1.00 61.56 502 GLY A O 1
ATOM 3331 N N . ALA A 1 503 ? 3.791 -22.449 3.552 1.00 56.31 503 ALA A N 1
ATOM 3332 C CA . ALA A 1 503 ? 2.636 -22.500 2.666 1.00 56.31 503 ALA A CA 1
ATOM 3333 C C . ALA A 1 503 ? 3.030 -21.961 1.292 1.00 56.31 503 ALA A C 1
ATOM 3335 O O . ALA A 1 503 ? 3.747 -20.979 1.185 1.00 56.31 503 ALA A O 1
ATOM 3336 N N . CYS A 1 504 ? 2.571 -22.598 0.229 1.00 61.75 504 CYS A N 1
ATOM 3337 C CA . CYS A 1 504 ? 2.934 -22.196 -1.118 1.00 61.75 504 CYS A CA 1
ATOM 3338 C C . CYS A 1 504 ? 1.752 -22.400 -2.053 1.00 61.75 504 CYS A C 1
ATOM 3340 O O . CYS A 1 504 ? 1.002 -23.361 -1.948 1.00 61.75 504 CYS A O 1
ATOM 3342 N N . THR A 1 505 ? 1.581 -21.497 -2.993 1.00 59.69 505 THR A N 1
ATOM 3343 C CA . THR A 1 505 ? 0.658 -21.619 -4.126 1.00 59.69 505 THR A CA 1
ATOM 3344 C C . THR A 1 505 ? 1.402 -22.024 -5.398 1.00 59.69 505 THR A C 1
ATOM 3346 O O . THR A 1 505 ? 0.806 -22.491 -6.368 1.00 59.69 505 THR A O 1
ATOM 3349 N N . SER A 1 506 ? 2.730 -21.881 -5.390 1.00 52.22 506 SER A N 1
ATOM 3350 C CA . SER A 1 506 ? 3.611 -22.159 -6.510 1.00 52.22 506 SER A CA 1
ATOM 3351 C C . SER A 1 506 ? 5.022 -22.552 -6.048 1.00 52.22 506 SER A C 1
ATOM 3353 O O . SER A 1 506 ? 5.444 -22.292 -4.924 1.00 52.22 506 SER A O 1
ATOM 3355 N N . GLY A 1 507 ? 5.798 -23.186 -6.930 1.00 50.81 507 GLY A N 1
ATOM 3356 C CA . GLY A 1 507 ? 7.175 -23.591 -6.622 1.00 50.81 507 GLY A CA 1
ATOM 3357 C C . GLY A 1 507 ? 8.168 -22.433 -6.437 1.00 50.81 507 GLY A C 1
ATOM 3358 O O . GLY A 1 507 ? 9.234 -22.671 -5.877 1.00 50.81 507 GLY A O 1
ATOM 3359 N N . SER A 1 508 ? 7.846 -21.215 -6.894 1.00 47.88 508 SER A N 1
ATOM 3360 C CA . SER A 1 508 ? 8.651 -20.006 -6.645 1.00 47.88 508 SER A CA 1
ATOM 3361 C C . SER A 1 508 ? 8.443 -19.438 -5.251 1.00 47.88 508 SER A C 1
ATOM 3363 O O . SER A 1 508 ? 9.304 -18.709 -4.765 1.00 47.88 508 SER A O 1
ATOM 3365 N N . ASP A 1 509 ? 7.338 -19.812 -4.610 1.00 60.94 509 ASP A N 1
ATOM 3366 C CA . ASP A 1 509 ? 7.094 -19.450 -3.225 1.00 60.94 509 ASP A CA 1
ATOM 3367 C C . ASP A 1 509 ? 8.098 -20.200 -2.358 1.00 60.94 509 ASP A C 1
ATOM 3369 O O . ASP A 1 509 ? 8.617 -19.630 -1.427 1.00 60.94 509 ASP A O 1
ATOM 3373 N N . CYS A 1 510 ? 8.481 -21.430 -2.711 1.00 62.16 510 CYS A N 1
ATOM 3374 C CA . CYS A 1 510 ? 9.422 -22.222 -1.930 1.00 62.16 510 CYS A CA 1
ATOM 3375 C C . CYS A 1 510 ? 10.890 -21.860 -2.182 1.00 62.16 510 CYS A C 1
ATOM 3377 O O . CYS A 1 510 ? 11.360 -21.790 -3.321 1.00 62.16 510 CYS A O 1
ATOM 3379 N N . CYS A 1 511 ? 11.656 -21.734 -1.099 1.00 59.53 511 CYS A N 1
ATOM 3380 C CA . CYS A 1 511 ? 13.089 -21.500 -1.171 1.00 59.53 511 CYS A CA 1
ATOM 3381 C C . CYS A 1 511 ? 13.833 -22.620 -1.916 1.00 59.53 511 CYS A C 1
ATOM 3383 O O . CYS A 1 511 ? 13.384 -23.764 -2.028 1.00 59.53 511 CYS A O 1
ATOM 3385 N N . GLN A 1 512 ? 15.010 -22.277 -2.441 1.00 47.22 512 GLN A N 1
ATOM 3386 C CA . GLN A 1 512 ? 15.821 -23.172 -3.264 1.00 47.22 512 GLN A CA 1
ATOM 3387 C C . GLN A 1 512 ? 16.025 -24.547 -2.596 1.00 47.22 512 GLN A C 1
ATOM 3389 O O . GLN A 1 512 ? 16.508 -24.637 -1.470 1.00 47.22 512 GLN A O 1
ATOM 3394 N N . GLY A 1 513 ? 15.687 -25.622 -3.319 1.00 45.69 513 GLY A N 1
ATOM 3395 C CA . GLY A 1 513 ? 15.774 -27.006 -2.825 1.00 45.69 513 GLY A CA 1
ATOM 3396 C C . GLY A 1 513 ? 14.455 -27.588 -2.299 1.00 45.69 513 GLY A C 1
ATOM 3397 O O . GLY A 1 513 ? 14.422 -28.752 -1.895 1.00 45.69 513 GLY A O 1
ATOM 3398 N N . LEU A 1 514 ? 13.371 -26.811 -2.345 1.00 54.00 514 LEU A N 1
ATOM 3399 C CA . LEU A 1 514 ? 12.036 -27.192 -1.891 1.00 54.00 514 LEU A CA 1
ATOM 3400 C C . LEU A 1 514 ? 11.039 -27.122 -3.059 1.00 54.00 514 LEU A C 1
ATOM 3402 O O . LEU A 1 514 ? 11.170 -26.275 -3.945 1.00 54.00 514 LEU A O 1
ATOM 3406 N N . ARG A 1 515 ? 10.050 -28.026 -3.080 1.00 59.19 515 ARG A N 1
ATOM 3407 C CA . ARG A 1 515 ? 8.934 -27.990 -4.045 1.00 59.19 515 ARG A CA 1
ATOM 3408 C C . ARG A 1 515 ? 7.651 -27.606 -3.336 1.00 59.19 515 ARG A C 1
ATOM 3410 O O . ARG A 1 515 ? 7.436 -28.055 -2.214 1.00 59.19 515 ARG A O 1
ATOM 3417 N N . CYS A 1 516 ? 6.772 -26.898 -4.027 1.00 59.03 516 CYS A N 1
ATOM 3418 C CA . CYS A 1 516 ? 5.423 -26.712 -3.531 1.00 59.03 516 CYS A CA 1
ATOM 3419 C C . CYS A 1 516 ? 4.581 -27.972 -3.771 1.00 59.03 516 CYS A C 1
ATOM 3421 O O . CYS A 1 516 ? 4.313 -28.331 -4.917 1.00 59.03 516 CYS A O 1
ATOM 3423 N N . ASP A 1 517 ? 4.216 -28.672 -2.700 1.00 68.50 517 ASP A N 1
ATOM 3424 C CA . ASP A 1 517 ? 3.385 -29.875 -2.729 1.00 68.50 517 ASP A CA 1
ATOM 3425 C C . ASP A 1 517 ? 1.921 -29.489 -2.489 1.00 68.50 517 ASP A C 1
ATOM 3427 O O . ASP A 1 517 ? 1.526 -29.257 -1.345 1.00 68.50 517 ASP A O 1
ATOM 3431 N N . ILE A 1 518 ? 1.152 -29.340 -3.575 1.00 62.16 518 ILE A N 1
ATOM 3432 C CA . ILE A 1 518 ? -0.255 -28.908 -3.566 1.00 62.16 518 ILE A CA 1
ATOM 3433 C C . ILE A 1 518 ? -1.165 -30.143 -3.688 1.00 62.16 518 ILE A C 1
ATOM 3435 O O . ILE A 1 518 ? -1.184 -30.780 -4.748 1.00 62.16 518 ILE A O 1
ATOM 3439 N N . PRO A 1 519 ? -1.931 -30.506 -2.640 1.00 64.62 519 PRO A N 1
ATOM 3440 C CA . PRO A 1 519 ? -2.898 -31.600 -2.695 1.00 64.62 519 PRO A CA 1
ATOM 3441 C C . PRO A 1 519 ? -3.971 -31.401 -3.775 1.00 64.62 519 PRO A C 1
ATOM 3443 O O . PRO A 1 519 ? -4.414 -30.294 -4.070 1.00 64.62 519 PRO A O 1
ATOM 3446 N N . SER A 1 520 ? -4.440 -32.496 -4.376 1.00 46.41 520 SER A N 1
ATOM 3447 C CA . SER A 1 520 ? -5.459 -32.425 -5.427 1.00 46.41 520 SER A CA 1
ATOM 3448 C C . SER A 1 520 ? -6.773 -31.845 -4.892 1.00 46.41 520 SER A C 1
ATOM 3450 O O . SER A 1 520 ? -7.387 -32.426 -4.001 1.00 46.41 520 SER A O 1
ATOM 3452 N N . GLY A 1 521 ? -7.219 -30.729 -5.476 1.00 55.72 521 GLY A N 1
ATOM 3453 C CA . GLY A 1 521 ? -8.438 -30.021 -5.068 1.00 55.72 521 GLY A CA 1
ATOM 3454 C C . GLY A 1 521 ? -8.201 -28.780 -4.202 1.00 55.72 521 GLY A C 1
ATOM 3455 O O . GLY A 1 521 ? -9.178 -28.145 -3.816 1.00 55.72 521 GLY A O 1
ATOM 3456 N N . THR A 1 522 ? -6.944 -28.410 -3.931 1.00 50.00 522 THR A N 1
ATOM 3457 C CA . THR A 1 522 ? -6.571 -27.157 -3.255 1.00 50.00 522 THR A CA 1
ATOM 3458 C C . THR A 1 522 ? -5.727 -26.266 -4.173 1.00 50.00 522 THR A C 1
ATOM 3460 O O . THR A 1 522 ? -5.138 -26.732 -5.148 1.00 50.00 522 THR A O 1
ATOM 3463 N N . THR A 1 523 ? -5.688 -24.963 -3.885 1.00 50.84 523 THR A N 1
ATOM 3464 C CA . THR A 1 523 ? -4.825 -23.970 -4.563 1.00 50.84 523 THR A CA 1
ATOM 3465 C C . THR A 1 523 ? -3.550 -23.659 -3.777 1.00 50.84 523 THR A C 1
ATOM 3467 O O . THR A 1 523 ? -2.700 -22.909 -4.247 1.00 50.84 523 THR A O 1
ATOM 3470 N N . THR A 1 524 ? -3.414 -24.262 -2.596 1.00 47.16 524 THR A N 1
ATOM 3471 C CA . THR A 1 524 ? -2.323 -24.042 -1.648 1.00 47.16 524 THR A CA 1
ATOM 3472 C C . THR A 1 524 ? -1.772 -25.395 -1.204 1.00 47.16 524 THR A C 1
ATOM 3474 O O . THR A 1 524 ? -2.519 -26.358 -0.999 1.00 47.16 524 THR A O 1
ATOM 3477 N N . GLY A 1 525 ? -0.455 -25.467 -1.099 1.00 66.75 525 GLY A N 1
ATOM 3478 C CA . GLY A 1 525 ? 0.360 -26.615 -0.748 1.00 66.75 525 GLY A CA 1
ATOM 3479 C C . GLY A 1 525 ? 1.430 -26.248 0.272 1.00 66.75 525 GLY A C 1
ATOM 3480 O O . GLY A 1 525 ? 1.391 -25.175 0.868 1.00 66.75 525 GLY A O 1
ATOM 3481 N N . THR A 1 526 ? 2.395 -27.141 0.481 1.00 70.56 526 THR A N 1
ATOM 3482 C CA . THR A 1 526 ? 3.508 -26.906 1.418 1.00 70.56 526 THR A CA 1
ATOM 3483 C C . THR A 1 526 ? 4.864 -27.177 0.779 1.00 70.56 526 THR A C 1
ATOM 3485 O O . THR A 1 526 ? 5.004 -28.080 -0.046 1.00 70.56 526 THR A O 1
ATOM 3488 N N . CYS A 1 527 ? 5.884 -26.414 1.162 1.00 62.62 527 CYS A N 1
ATOM 3489 C CA . CYS A 1 527 ? 7.235 -26.527 0.621 1.00 62.62 527 CYS A CA 1
ATOM 3490 C C . CYS A 1 527 ? 7.959 -27.792 1.112 1.00 62.62 527 CYS A C 1
ATOM 3492 O O . CYS A 1 527 ? 8.672 -27.772 2.111 1.00 62.62 527 CYS A O 1
ATOM 3494 N N . GLN A 1 528 ? 7.793 -28.923 0.430 1.00 70.25 528 GLN A N 1
ATOM 3495 C CA . GLN A 1 528 ? 8.333 -30.212 0.866 1.00 70.25 528 GLN A CA 1
ATOM 3496 C C . GLN A 1 528 ? 9.774 -30.459 0.378 1.00 70.25 528 GLN A C 1
ATOM 3498 O O . GLN A 1 528 ? 10.129 -30.087 -0.750 1.00 70.25 528 GLN A O 1
ATOM 3503 N N . PRO A 1 529 ? 10.613 -31.147 1.181 1.00 42.72 529 PRO A N 1
ATOM 3504 C CA . PRO A 1 529 ? 11.918 -31.619 0.738 1.00 42.72 529 PRO A CA 1
ATOM 3505 C C . PRO A 1 529 ? 11.756 -32.747 -0.293 1.00 42.72 529 PRO A C 1
ATOM 3507 O O . PRO A 1 529 ? 10.755 -33.471 -0.332 1.00 42.72 529 PRO A O 1
ATOM 3510 N N . GLY A 1 530 ? 12.768 -32.937 -1.135 1.00 46.22 530 GLY A N 1
ATOM 3511 C CA . GLY A 1 530 ? 12.812 -34.074 -2.061 1.00 46.22 530 GLY A CA 1
ATOM 3512 C C . GLY A 1 530 ? 12.391 -33.756 -3.491 1.00 46.22 530 GLY A C 1
ATOM 3513 O O . GLY A 1 530 ? 11.942 -34.643 -4.211 1.00 46.22 530 GLY A O 1
ATOM 3514 N N . ALA A 1 531 ? 12.557 -32.514 -3.940 1.00 48.78 531 ALA A N 1
ATOM 3515 C CA . ALA A 1 531 ? 12.619 -32.270 -5.370 1.00 48.78 531 ALA A CA 1
ATOM 3516 C C . ALA A 1 531 ? 13.940 -32.877 -5.895 1.00 48.78 531 ALA A C 1
ATOM 3518 O O . ALA A 1 531 ? 15.006 -32.289 -5.754 1.00 48.78 531 ALA A O 1
ATOM 3519 N N . THR A 1 532 ? 13.901 -34.072 -6.499 1.00 50.72 532 THR A N 1
ATOM 3520 C CA . THR A 1 532 ? 15.040 -34.603 -7.287 1.00 50.72 532 THR A CA 1
ATOM 3521 C C . THR A 1 532 ? 15.233 -33.827 -8.595 1.00 50.72 532 THR A C 1
ATOM 3523 O O . THR A 1 532 ? 16.022 -34.224 -9.450 1.00 50.72 532 THR A O 1
ATOM 3526 N N . CYS A 1 533 ? 14.456 -32.760 -8.778 1.00 53.81 533 CYS A N 1
ATOM 3527 C CA . CYS A 1 533 ? 14.402 -31.923 -9.948 1.00 53.81 533 CYS A CA 1
ATOM 3528 C C . CYS A 1 533 ? 14.068 -30.466 -9.579 1.00 53.81 533 CYS A C 1
ATOM 3530 O O . CYS A 1 533 ? 13.420 -30.222 -8.567 1.00 53.81 533 CYS A O 1
ATOM 3532 N N . SER A 1 534 ? 14.489 -29.505 -10.395 1.00 60.44 534 SER A N 1
ATOM 3533 C CA . SER A 1 534 ? 14.227 -28.071 -10.225 1.00 60.44 534 SER A CA 1
ATOM 3534 C C . SER A 1 534 ? 12.906 -27.651 -10.906 1.00 60.44 534 SER A C 1
ATOM 3536 O O . SER A 1 534 ? 12.548 -28.163 -11.973 1.00 60.44 534 SER A O 1
ATOM 3538 N N . SER A 1 535 ? 12.165 -26.729 -10.280 1.00 61.56 535 SER A N 1
ATOM 3539 C CA . SER A 1 535 ? 10.867 -26.196 -10.745 1.00 61.56 535 SER A CA 1
ATOM 3540 C C . SER A 1 535 ? 11.035 -24.997 -11.684 1.00 61.56 535 SER A C 1
ATOM 3542 O O . SER A 1 535 ? 12.128 -24.451 -11.798 1.00 61.56 535 SER A O 1
ATOM 3544 N N . SER A 1 536 ? 9.966 -24.564 -12.360 1.00 61.12 536 SER A N 1
ATOM 3545 C CA . SER A 1 536 ? 10.024 -23.453 -13.326 1.00 61.12 536 SER A CA 1
ATOM 3546 C C . SER A 1 536 ? 10.651 -22.193 -12.710 1.00 61.12 536 SER A C 1
ATOM 3548 O O . SER A 1 536 ? 10.285 -21.800 -11.607 1.00 61.12 536 SER A O 1
ATOM 3550 N N . GLY A 1 537 ? 11.620 -21.587 -13.396 1.00 57.56 537 GLY A N 1
ATOM 3551 C CA . GLY A 1 537 ? 12.382 -20.429 -12.912 1.00 57.56 537 GLY A CA 1
ATOM 3552 C C . GLY A 1 537 ? 13.544 -20.762 -11.967 1.00 57.56 537 GLY A C 1
ATOM 3553 O O . GLY A 1 537 ? 14.437 -19.936 -11.799 1.00 57.56 537 GLY A O 1
ATOM 3554 N N . GLN A 1 538 ? 13.607 -21.973 -11.405 1.00 57.75 538 GLN A N 1
ATOM 3555 C CA . GLN A 1 538 ? 14.709 -22.387 -10.532 1.00 57.75 538 GLN A CA 1
ATOM 3556 C C . GLN A 1 538 ? 15.929 -22.848 -11.336 1.00 57.75 538 GLN A C 1
ATOM 3558 O O . GLN A 1 538 ? 15.803 -23.431 -12.417 1.00 57.75 538 GLN A O 1
ATOM 3563 N N . ALA A 1 539 ? 17.123 -22.632 -10.775 1.00 62.44 539 ALA A N 1
ATOM 3564 C CA . ALA A 1 539 ? 18.381 -23.059 -11.376 1.00 62.44 539 ALA A CA 1
ATOM 3565 C C . ALA A 1 539 ? 18.443 -24.588 -11.555 1.00 62.44 539 ALA A C 1
ATOM 3567 O O . ALA A 1 539 ? 18.019 -25.344 -10.679 1.00 62.44 539 ALA A O 1
ATOM 3568 N N . CYS A 1 540 ? 18.994 -25.051 -12.674 1.00 69.81 540 CYS A N 1
ATOM 3569 C CA . CYS A 1 540 ? 19.055 -26.468 -13.035 1.00 69.81 540 CYS A CA 1
ATOM 3570 C C . CYS A 1 540 ? 20.416 -26.849 -13.630 1.00 69.81 540 CYS A C 1
ATOM 3572 O O . CYS A 1 540 ? 21.178 -25.989 -14.071 1.00 69.81 540 CYS A O 1
ATOM 3574 N N . SER A 1 541 ? 20.749 -28.142 -13.631 1.00 74.62 541 SER A N 1
ATOM 3575 C CA . SER A 1 541 ? 22.014 -28.651 -14.175 1.00 74.62 541 SER A CA 1
ATOM 3576 C C . SER A 1 541 ? 21.892 -30.105 -14.642 1.00 74.62 541 SER A C 1
ATOM 3578 O O . SER A 1 541 ? 20.855 -30.743 -14.484 1.00 74.62 541 SER A O 1
ATOM 3580 N N . THR A 1 542 ? 22.975 -30.671 -15.180 1.00 60.44 542 THR A N 1
ATOM 3581 C CA . THR A 1 542 ? 23.039 -32.103 -15.520 1.00 60.44 542 THR A CA 1
ATOM 3582 C C . THR A 1 542 ? 22.975 -33.024 -14.296 1.00 60.44 542 THR A C 1
ATOM 3584 O O . THR A 1 542 ? 22.716 -34.212 -14.459 1.00 60.44 542 THR A O 1
ATOM 3587 N N . ALA A 1 543 ? 23.208 -32.501 -13.085 1.00 58.53 543 ALA A N 1
ATOM 3588 C CA . ALA A 1 543 ? 23.065 -33.233 -11.823 1.00 58.53 543 ALA A CA 1
ATOM 3589 C C . ALA A 1 543 ? 21.706 -32.982 -11.136 1.00 58.53 543 ALA A C 1
ATOM 3591 O O . ALA A 1 543 ? 21.212 -33.871 -10.448 1.00 58.53 543 ALA A O 1
ATOM 3592 N N . ASN A 1 544 ? 21.085 -31.818 -11.376 1.00 70.38 544 ASN A N 1
ATOM 3593 C CA . ASN A 1 544 ? 19.753 -31.445 -10.886 1.00 70.38 544 ASN A CA 1
ATOM 3594 C C . ASN A 1 544 ? 18.814 -31.173 -12.081 1.00 70.38 544 ASN A C 1
ATOM 3596 O O . ASN A 1 544 ? 18.734 -30.026 -12.541 1.00 70.38 544 ASN A O 1
ATOM 3600 N N . PRO A 1 545 ? 18.143 -32.213 -12.620 1.00 68.94 545 PRO A N 1
ATOM 3601 C CA . PRO A 1 545 ? 17.283 -32.097 -13.800 1.00 68.94 545 PRO A CA 1
ATOM 3602 C C . PRO A 1 545 ? 16.032 -31.261 -13.517 1.00 68.94 545 PRO A C 1
ATOM 3604 O O . PRO A 1 545 ? 15.721 -30.976 -12.373 1.00 68.94 545 PRO A O 1
ATOM 3607 N N . CYS A 1 546 ? 15.281 -30.871 -14.542 1.00 71.88 546 CYS A N 1
ATOM 3608 C CA . CYS A 1 546 ? 14.003 -30.185 -14.346 1.00 71.88 546 CYS A CA 1
ATOM 3609 C C . CYS A 1 546 ? 12.853 -31.158 -14.137 1.00 71.88 546 CYS A C 1
ATOM 3611 O O . CYS A 1 546 ? 12.912 -32.301 -14.593 1.00 71.88 546 CYS A O 1
ATOM 3613 N N . CYS A 1 547 ? 11.819 -30.719 -13.421 1.00 67.62 547 CYS A N 1
ATOM 3614 C CA . CYS A 1 547 ? 10.651 -31.559 -13.191 1.00 67.62 547 CYS A CA 1
ATOM 3615 C C . CYS A 1 547 ? 9.884 -31.816 -14.497 1.00 67.62 547 CYS A C 1
ATOM 3617 O O . CYS A 1 547 ? 10.024 -31.071 -15.465 1.00 67.62 547 CYS A O 1
ATOM 3619 N N . SER A 1 548 ? 9.117 -32.912 -14.550 1.00 58.97 548 SER A N 1
ATOM 3620 C CA . SER A 1 548 ? 8.439 -33.358 -15.778 1.00 58.97 548 SER A CA 1
ATOM 3621 C C . SER A 1 548 ? 7.645 -32.223 -16.440 1.00 58.97 548 SER A C 1
ATOM 3623 O O . SER A 1 548 ? 6.882 -31.532 -15.769 1.00 58.97 548 SER A O 1
ATOM 3625 N N . GLY A 1 549 ? 7.835 -32.028 -17.750 1.00 56.81 549 GLY A N 1
ATOM 3626 C CA . GLY A 1 549 ? 7.222 -30.935 -18.524 1.00 56.81 549 GLY A CA 1
ATOM 3627 C C . GLY A 1 549 ? 8.057 -29.648 -18.593 1.00 56.81 549 GLY A C 1
ATOM 3628 O O . GLY A 1 549 ? 7.690 -28.700 -19.285 1.00 56.81 549 GLY A O 1
ATOM 3629 N N . LEU A 1 550 ? 9.207 -29.622 -17.921 1.00 66.75 550 LEU A N 1
ATOM 3630 C CA . LEU A 1 550 ? 10.180 -28.540 -17.968 1.00 66.75 550 LEU A CA 1
ATOM 3631 C C . LEU A 1 550 ? 11.494 -29.068 -18.547 1.00 66.75 550 LEU A C 1
ATOM 3633 O O . LEU A 1 550 ? 11.884 -30.206 -18.284 1.00 66.75 550 LEU A O 1
ATOM 3637 N N . ALA A 1 551 ? 12.222 -28.237 -19.284 1.00 74.94 551 ALA A N 1
ATOM 3638 C CA . ALA A 1 551 ? 13.596 -28.539 -19.649 1.00 74.94 551 ALA A CA 1
ATOM 3639 C C . ALA A 1 551 ? 14.571 -27.549 -19.043 1.00 74.94 551 ALA A C 1
ATOM 3641 O O . ALA A 1 551 ? 14.280 -26.372 -18.827 1.00 74.94 551 ALA A O 1
ATOM 3642 N N . CYS A 1 552 ? 15.766 -28.070 -18.805 1.00 77.44 552 CYS A N 1
ATOM 3643 C CA . CYS A 1 552 ? 16.870 -27.286 -18.309 1.00 77.44 552 CYS A CA 1
ATOM 3644 C C . CYS A 1 552 ? 17.518 -26.554 -19.476 1.00 77.44 552 CYS A C 1
ATOM 3646 O O . CYS A 1 552 ? 18.230 -27.163 -20.283 1.00 77.44 552 CYS A O 1
ATOM 3648 N N . THR A 1 553 ? 17.251 -25.256 -19.576 1.00 81.06 553 THR A N 1
ATOM 3649 C CA . THR A 1 553 ? 17.730 -24.432 -20.686 1.00 81.06 553 THR A CA 1
ATOM 3650 C C . THR A 1 553 ? 18.441 -23.188 -20.180 1.00 81.06 553 THR A C 1
ATOM 3652 O O . THR A 1 553 ? 18.093 -22.642 -19.130 1.00 81.06 553 THR A O 1
ATOM 3655 N N . SER A 1 554 ? 19.422 -22.713 -20.941 1.00 76.81 554 SER A N 1
ATOM 3656 C CA . SER A 1 554 ? 20.016 -21.393 -20.729 1.00 76.81 554 SER A CA 1
ATOM 3657 C C . SER A 1 554 ? 18.981 -20.283 -20.965 1.00 76.81 554 SER A C 1
ATOM 3659 O O . SER A 1 554 ? 17.904 -20.511 -21.523 1.00 76.81 554 SER A O 1
ATOM 3661 N N . SER A 1 555 ? 19.324 -19.045 -20.607 1.00 64.75 555 SER A N 1
ATOM 3662 C CA . SER A 1 555 ? 18.524 -17.849 -20.925 1.00 64.75 555 SER A CA 1
ATOM 3663 C C . SER A 1 555 ? 18.250 -17.659 -22.426 1.00 64.75 555 SER A C 1
ATOM 3665 O O . SER A 1 555 ? 17.307 -16.967 -22.796 1.00 64.75 555 SER A O 1
ATOM 3667 N N . THR A 1 556 ? 19.026 -18.315 -23.295 1.00 68.69 556 THR A N 1
ATOM 3668 C CA . THR A 1 556 ? 18.860 -18.322 -24.757 1.00 68.69 556 THR A CA 1
ATOM 3669 C C . THR A 1 556 ? 18.017 -19.491 -25.285 1.00 68.69 556 THR A C 1
ATOM 3671 O O . THR A 1 556 ? 17.873 -19.636 -26.497 1.00 68.69 556 THR A O 1
ATOM 3674 N N . GLY A 1 557 ? 17.477 -20.342 -24.404 1.00 68.44 557 GLY A N 1
ATOM 3675 C CA . GLY A 1 557 ? 16.677 -21.516 -24.772 1.00 68.44 557 GLY A CA 1
ATOM 3676 C C . GLY A 1 557 ? 17.492 -22.723 -25.254 1.00 68.44 557 GLY A C 1
ATOM 3677 O O . GLY A 1 557 ? 16.912 -23.720 -25.679 1.00 68.44 557 GLY A O 1
ATOM 3678 N N . ALA A 1 558 ? 18.828 -22.669 -25.190 1.00 76.06 558 ALA A N 1
ATOM 3679 C CA . ALA A 1 558 ? 19.687 -23.799 -25.536 1.00 76.06 558 ALA A CA 1
ATOM 3680 C C . ALA A 1 558 ? 19.710 -24.845 -24.409 1.00 76.06 558 ALA A C 1
ATOM 3682 O O . ALA A 1 558 ? 19.592 -24.505 -23.232 1.00 76.06 558 ALA A O 1
ATOM 3683 N N . ALA A 1 559 ? 19.893 -26.120 -24.764 1.00 76.00 559 ALA A N 1
ATOM 3684 C CA . ALA A 1 559 ? 20.006 -27.205 -23.792 1.00 76.00 559 ALA A CA 1
ATOM 3685 C C . ALA A 1 559 ? 21.197 -26.980 -22.844 1.00 76.00 559 ALA A C 1
ATOM 3687 O O . ALA A 1 559 ? 22.297 -26.635 -23.281 1.00 76.00 559 ALA A O 1
ATOM 3688 N N . CYS A 1 560 ? 20.976 -27.184 -21.545 1.00 76.75 560 CYS A N 1
ATOM 3689 C CA . CYS A 1 560 ? 21.993 -26.929 -20.534 1.00 76.75 560 CYS A CA 1
ATOM 3690 C C . CYS A 1 560 ? 23.200 -27.873 -20.670 1.00 76.75 560 CYS A C 1
ATOM 3692 O O . CYS A 1 560 ? 23.067 -29.091 -20.565 1.00 76.75 560 CYS A O 1
ATOM 3694 N N . ASN A 1 561 ? 24.390 -27.302 -20.864 1.00 75.75 561 ASN A N 1
ATOM 3695 C CA . ASN A 1 561 ? 25.659 -28.020 -21.050 1.00 75.75 561 ASN A CA 1
ATOM 3696 C C . ASN A 1 561 ? 26.681 -27.760 -19.919 1.00 75.75 561 ASN A C 1
ATOM 3698 O O . ASN A 1 561 ? 27.839 -28.155 -20.036 1.00 75.75 561 ASN A O 1
ATOM 3702 N N . GLY A 1 562 ? 26.274 -27.062 -18.851 1.00 62.72 562 GLY A N 1
ATOM 3703 C CA . GLY A 1 562 ? 27.118 -26.749 -17.693 1.00 62.72 562 GLY A CA 1
ATOM 3704 C C . GLY A 1 562 ? 28.071 -25.557 -17.856 1.00 62.72 562 GLY A C 1
ATOM 3705 O O . GLY A 1 562 ? 28.800 -25.257 -16.917 1.00 62.72 562 GLY A O 1
ATOM 3706 N N . THR A 1 563 ? 28.074 -24.851 -18.997 1.00 65.25 563 THR A N 1
ATOM 3707 C CA . THR A 1 563 ? 28.946 -23.674 -19.217 1.00 65.25 563 THR A CA 1
ATOM 3708 C C . THR A 1 563 ? 28.252 -22.326 -18.989 1.00 65.25 563 THR A C 1
ATOM 3710 O O . THR A 1 563 ? 28.884 -21.284 -19.128 1.00 65.25 563 THR A O 1
ATOM 3713 N N . SER A 1 564 ? 26.953 -22.320 -18.676 1.00 66.69 564 SER A N 1
ATOM 3714 C CA . SER A 1 564 ? 26.150 -21.117 -18.407 1.00 66.69 564 SER A CA 1
ATOM 3715 C C . SER A 1 564 ? 25.076 -21.415 -17.357 1.00 66.69 564 SER A C 1
ATOM 3717 O O . SER A 1 564 ? 24.727 -22.579 -17.159 1.00 66.69 564 SER A O 1
ATOM 3719 N N . ALA A 1 565 ? 24.581 -20.383 -16.666 1.00 69.06 565 ALA A N 1
ATOM 3720 C CA . ALA A 1 565 ? 23.483 -20.536 -15.716 1.00 69.06 565 ALA A CA 1
ATOM 3721 C C . ALA A 1 565 ? 22.220 -20.994 -16.459 1.00 69.06 565 ALA A C 1
ATOM 3723 O O . ALA A 1 565 ? 21.796 -20.372 -17.437 1.00 69.06 565 ALA A O 1
ATOM 3724 N N . CYS A 1 566 ? 21.640 -22.099 -16.006 1.00 79.94 566 CYS A N 1
ATOM 3725 C CA . CYS A 1 566 ? 20.445 -22.682 -16.594 1.00 79.94 566 CYS A CA 1
ATOM 3726 C C . CYS A 1 566 ? 19.313 -22.620 -15.583 1.00 79.94 566 CYS A C 1
ATOM 3728 O O . CYS A 1 566 ? 19.544 -22.788 -14.387 1.00 79.94 566 CYS A O 1
ATOM 3730 N N . ALA A 1 567 ? 18.096 -22.435 -16.075 1.00 80.56 567 ALA A N 1
ATOM 3731 C CA . ALA A 1 567 ? 16.894 -22.530 -15.266 1.00 80.56 567 ALA A CA 1
ATOM 3732 C C . ALA A 1 567 ? 15.920 -23.512 -15.909 1.00 80.56 567 ALA A C 1
ATOM 3734 O O . ALA A 1 567 ? 15.932 -23.719 -17.128 1.00 80.56 567 ALA A O 1
ATOM 3735 N N . CYS A 1 568 ? 15.074 -24.123 -15.091 1.00 72.50 568 CYS A N 1
ATOM 3736 C CA . CYS A 1 568 ? 13.994 -24.941 -15.604 1.00 72.50 568 CYS A CA 1
ATOM 3737 C C . CYS A 1 568 ? 12.944 -24.057 -16.239 1.00 72.50 568 CYS A C 1
ATOM 3739 O O . CYS A 1 568 ? 12.411 -23.149 -15.606 1.00 72.50 568 CYS A O 1
ATOM 3741 N N . ARG A 1 569 ? 12.661 -24.315 -17.508 1.00 72.75 569 ARG A N 1
ATOM 3742 C CA . ARG A 1 569 ? 11.670 -23.585 -18.289 1.00 72.75 569 ARG A CA 1
ATOM 3743 C C . ARG A 1 569 ? 10.693 -24.578 -18.887 1.00 72.75 569 ARG A C 1
ATOM 3745 O O . ARG A 1 569 ? 11.073 -25.699 -19.216 1.00 72.75 569 ARG A O 1
ATOM 3752 N N . VAL A 1 570 ? 9.436 -24.178 -19.014 1.00 61.00 570 VAL A N 1
ATOM 3753 C CA . VAL A 1 570 ? 8.402 -25.016 -19.629 1.00 61.00 570 VAL A CA 1
ATOM 3754 C C . VAL A 1 570 ? 8.774 -25.270 -21.090 1.00 61.00 570 VAL A C 1
ATOM 3756 O O . VAL A 1 570 ? 9.035 -24.318 -21.826 1.00 61.00 570 VAL A O 1
ATOM 3759 N N . ILE A 1 571 ? 8.801 -26.538 -21.512 1.00 45.91 571 ILE A N 1
ATOM 3760 C CA . ILE A 1 571 ? 8.871 -26.892 -22.935 1.00 45.91 571 ILE A CA 1
ATOM 3761 C C . ILE A 1 571 ? 7.517 -27.449 -23.347 1.00 45.91 571 ILE A C 1
ATOM 3763 O O . ILE A 1 571 ? 7.064 -28.459 -22.814 1.00 45.91 571 ILE A O 1
ATOM 3767 N N . ILE A 1 572 ? 6.889 -26.796 -24.321 1.00 40.53 572 ILE A N 1
ATOM 3768 C CA . ILE A 1 572 ? 5.716 -27.322 -25.017 1.00 40.53 572 ILE A CA 1
ATOM 3769 C C . ILE A 1 572 ? 6.240 -28.075 -26.248 1.00 40.53 572 ILE A C 1
ATOM 3771 O O . ILE A 1 572 ? 6.973 -27.487 -27.045 1.00 40.53 572 ILE A O 1
ATOM 3775 N N . ASN A 1 573 ? 5.909 -29.366 -26.370 1.00 36.72 573 ASN A N 1
ATOM 3776 C CA . ASN A 1 573 ? 6.026 -30.102 -27.637 1.00 36.72 573 ASN A CA 1
ATOM 3777 C C . ASN A 1 573 ? 4.969 -29.630 -28.633 1.00 36.72 573 ASN A C 1
ATOM 3779 O O . ASN A 1 573 ? 3.808 -29.461 -28.194 1.00 36.72 573 ASN A O 1
#

Nearest PDB structures (foldseek):
  5z5k-assembly1_B  TM=8.377E-01  e=6.989E-01  Rattus norvegicus
  6cuc-assembly1_A  TM=3.764E-01  e=3.065E-02  Cyriopagopus schmidti
  7rz3-assembly1_A  TM=4.399E-01  e=1.222E-01  Xibalbanus tulumensis
  5oll-assembly1_A  TM=8.735E-01  e=1.622E+00  Gymnema sylvestre
  5irx-assembly1_E  TM=3.660E-01  e=1.464E-01  Cyriopagopus schmidti

Mean predicted aligned error: 18.19 Å

pLDDT: mean 70.47, std 18.98, range [27.7, 97.75]

Solvent-accessible surface area (backbone atoms only — not comparable to full-atom values): 31105 Å² total; per-residue (Å²): 134,88,87,79,91,89,85,83,87,84,88,87,89,85,88,89,84,90,85,89,89,86,84,85,85,88,89,87,90,80,88,85,88,85,82,90,78,90,78,93,80,90,80,90,79,85,87,83,88,73,94,72,81,90,79,83,78,89,82,69,67,50,78,36,36,39,52,27,63,40,39,54,65,73,34,77,33,35,53,77,53,17,26,48,22,26,35,34,46,42,34,92,87,31,24,12,47,76,74,42,90,55,34,38,36,49,69,38,80,35,93,43,18,86,49,15,35,24,30,13,30,56,98,48,19,13,34,61,34,28,6,23,31,74,68,34,81,31,92,47,30,43,47,13,40,51,54,22,49,53,97,49,18,15,35,74,46,89,84,48,93,73,68,84,49,40,36,56,31,23,69,34,92,44,30,76,43,16,30,27,40,13,39,37,12,36,17,13,26,63,40,38,67,36,32,16,56,64,11,67,24,65,45,30,84,45,18,44,51,54,30,35,64,27,56,95,88,75,38,62,28,31,12,41,80,84,77,64,39,56,31,67,97,38,43,35,40,41,18,55,44,95,44,21,85,49,16,45,63,46,33,48,43,60,89,71,54,75,16,34,16,10,45,71,70,74,55,32,30,35,46,28,23,58,30,94,41,28,34,40,21,22,14,19,36,79,73,99,31,50,55,16,40,43,30,73,46,9,10,15,57,44,55,104,31,31,29,37,48,11,66,22,19,46,8,62,41,97,88,71,49,71,53,71,44,102,48,61,43,45,24,63,45,50,25,61,52,9,27,34,46,46,100,86,70,45,29,20,11,51,25,30,67,33,79,88,80,44,79,34,78,15,61,57,15,37,65,18,40,92,80,24,41,39,54,72,74,37,79,41,39,27,35,62,33,11,34,84,82,14,39,32,37,71,58,82,77,84,70,62,36,29,13,12,35,65,81,85,36,39,55,49,4,34,74,28,51,102,82,81,46,51,35,31,94,81,34,37,70,37,75,37,50,101,88,45,26,16,9,25,67,61,78,89,72,77,88,87,77,84,85,81,87,78,90,80,94,76,92,75,96,78,86,74,70,87,68,26,34,37,48,75,38,82,33,93,42,26,85,48,15,42,35,37,28,42,55,94,49,20,12,34,60,76,62,98,40,28,52,82,66,26,72,16,72,40,46,71,36,16,34,94,74,30,31,39,50,55,55,93,92,55,77,54,20,28,5,38,79,77,49,81,32,23,47,70,76,32,68,30,45,95,87,36,41,32,37,94,66,32,40,37,18,29,95,83,68,45,76,58,80,80,86,63,77,17,26,8,37,79,56,83,132

Foldseek 3Di:
DDDDDDDDDDDDDDDDDDDDDDDDDDDDDDDDDDDDDDDDDDDDDDDDDDDDDDDDDPPDAAFDFAFAFADEFQDFAFQQAHHHHLCQFQFPVRTHHFPRLQADGFFAFADFLLRGSLSAQDPRTHHRTHAHEFQDFAPALRSHLQSDQDPRTHHHFPVVPPDQADAFRHFDDALSNHQCSRRGNRTRTHQGSAGAFQHKDQFQVRHLQSDFPHDPPRGIGTRHLQDDWAADRAGGFRHFDDALCRHLLSDWQRPRRRGTTRHDDAFAGEFFGFDPWQQSHALPDDPPRNQWTCTSRGTHCGPPAHHFFYADQWAQDPVRDIDGGPHAQRYPAQRVLQFHQDPSRGTGRQHAPDDPNDRDQCNSHAQLEVSRADEFPDFDRAQRRHHPSFGQAQNPPPPRTTTGHDCPADEFLAWDDPPPHHHDPQWDFADLDPPTTTTARPDDDDDDDDDDDDDDDDDDPPPDDLNAHGFQAFADALSNTRCSDQDPRTRHHPDPAAEFFGKDLAQRNHDPQWGFDADPPDSIGGGHHDQCAAEAPAWAAPRHAHDPQWGWAAPVRHHHPPPGTTGTHGDDD

Radius of gyration: 29.4 Å; Cα contacts (8 Å, |Δi|>4): 1476; chains: 1; bounding box: 94×56×99 Å

Secondary structure (DSSP, 8-state):
----------------------------------------------------------S-PPPPSTTPBPBPTTSB--SSSSPPBTTSS--TTSB--SS-TTSBPTTSB-SSGGGBTTS-EETTEE-SBPPBPTT-B-SSGGGBTTS-EETTEE---TT-TT--SBPTTSB-SSGGGBTTS-EETTEE--SSSSBPTTSEESSGGGBTTS-B-S-TTT--EEBPP---SSS--PBPTTSB-S-GGGBTTS-EEE-SSSSEEE---SSSBPTTSB-SSGGGBTTBSSTTS--B-EETTEE---SSSBPTTSB-S-EE-TTS-EE--SS---BTTTGGGGEEE-TTS-EEE---S-STTS--S-TT---SBTTBSBPTTSB-SSGGGBGGG-EEEE-SSSS--EEEE---SBPTT-EE-TTT-PBPTT-EEEEEETTEEEEEPPP---S--PPP---------------PBPTTSB-SSGGGBTTS-EETTEE----SSB-TT-EESSTTTBPTTEEEE--TT-S-EEEEE--SSBPBTSEE-SSSPBPTTEEEEETTSPBP-SSS-EEEEE---